Protein 3WNV (pdb70)

InterPro domains:
  IPR006139 D-isomer specific 2-hydroxyacid dehydrogenase, catalytic domain [PF00389] (60-324)
  IPR006140 D-isomer specific 2-hydroxyacid dehydrogenase, NAD-binding domain [PF02826] (121-293)
  IPR029752 D-isomer specific 2-hydroxyacid dehydrogenase, NAD-binding domain conserved site 1 [PS00065] (157-184)
  IPR029753 D-isomer specific 2-hydroxyacid dehydrogenase, NAD-binding domain conserved site [PS00671] (233-249)
  IPR036291 NAD(P)-binding domain superfamily [SSF51735] (112-293)
  IPR050223 D-isomer specific 2-hydroxyacid dehydrogenase [PTHR10996] (26-320)

Radius of gyration: 28.74 Å; Cα contacts (8 Å, |Δi|>4): 1430; chains: 2; bounding box: 50×66×91 Å

Nearest PDB structures (foldseek):
  3wnv-assembly1_A  TM=1.003E+00  e=5.155E-67  Paecilomyces sp. 'thermophila'
  5z20-assembly1_C  TM=8.378E-01  e=3.535E-26  Pseudomonas aeruginosa
  5z1z-assembly1_C  TM=7.955E-01  e=4.106E-25  Escherichia coli BL21(DE3)
  5z1z-assembly1_B  TM=7.826E-01  e=8.474E-25  Escherichia coli BL21(DE3)
  5z1z-assembly1_A  TM=7.716E-01  e=8.960E-25  Escherichia coli BL21(DE3)

CATH classification: 3.40.50.720 (+1 more: 3.40.50.720)

Structure (mmCIF, N/CA/C/O backbone):
data_3WNV
#
_entry.id   3WNV
#
_cell.length_a   45.374
_cell.length_b   62.763
_cell.length_c   148.610
_cell.angle_alpha   90.00
_cell.angle_beta   94.28
_cell.angle_gamma   90.00
#
_symmetry.space_group_name_H-M   'P 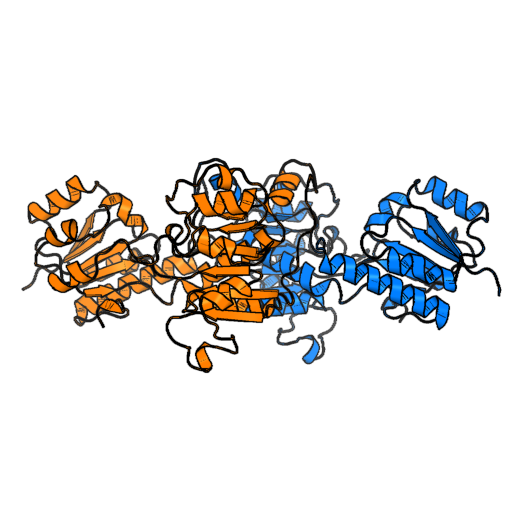1 21 1'
#
loop_
_entity.id
_entity.type
_entity.pdbx_description
1 polymer 'glyoxylate reductase'
2 non-polymer 'SULFATE ION'
3 water water
#
loop_
_atom_site.group_PDB
_atom_site.id
_atom_site.type_symbol
_atom_site.label_atom_id
_atom_site.label_alt_id
_atom_site.label_comp_id
_atom_site.label_asym_id
_atom_site.label_entity_id
_atom_site.label_seq_id
_atom_site.pdbx_PDB_ins_code
_atom_site.Cartn_x
_atom_site.Cartn_y
_atom_site.Cartn_z
_atom_site.occupancy
_atom_site.B_iso_or_equiv
_atom_site.auth_seq_id
_atom_site.auth_comp_id
_atom_site.auth_asym_id
_atom_site.auth_atom_id
_atom_site.pdbx_PDB_model_num
ATOM 1 N N . MET A 1 1 ? 25.799 -17.491 77.331 1.00 39.59 1 MET A N 1
ATOM 2 C CA . MET A 1 1 ? 25.524 -18.745 78.033 1.00 40.56 1 MET A CA 1
ATOM 3 C C . MET A 1 1 ? 24.483 -19.476 77.179 1.00 40.14 1 MET A C 1
ATOM 4 O O . MET A 1 1 ? 24.109 -18.957 76.106 1.00 43.69 1 MET A O 1
ATOM 9 N N . PRO A 1 2 ? 23.948 -20.581 77.636 1.00 34.79 2 PRO A N 1
ATOM 10 C CA . PRO A 1 2 ? 22.918 -21.229 76.832 1.00 35.93 2 PRO A CA 1
ATOM 11 C C . PRO A 1 2 ? 21.658 -20.352 76.723 1.00 35.41 2 PRO A C 1
ATOM 12 O O . PRO A 1 2 ? 21.514 -19.335 77.369 1.00 35.70 2 PRO A O 1
ATOM 16 N N . SER A 1 3 ? 20.739 -20.799 75.903 1.00 30.04 3 SER A N 1
ATOM 17 C CA . SER A 1 3 ? 19.390 -20.336 75.930 1.00 23.29 3 SER A CA 1
ATOM 18 C C . SER A 1 3 ? 19.142 -18.972 75.303 1.00 24.45 3 SER A C 1
ATOM 19 O O . SER A 1 3 ? 18.142 -18.393 75.572 1.00 29.82 3 SER A O 1
ATOM 22 N N . GLN A 1 4 ? 19.983 -18.546 74.407 1.00 21.27 4 GLN A N 1
ATOM 23 C CA . GLN A 1 4 ? 19.730 -17.301 73.697 1.00 16.73 4 GLN A CA 1
ATOM 24 C C . GLN A 1 4 ? 18.502 -17.362 72.812 1.00 18.50 4 GLN A C 1
ATOM 25 O O . GLN A 1 4 ? 18.247 -18.337 72.201 1.00 17.21 4 GLN A O 1
ATOM 31 N N . ALA A 1 5 ? 17.778 -16.274 72.775 1.00 14.07 5 ALA A N 1
ATOM 32 C CA . ALA A 1 5 ? 16.569 -16.166 71.952 1.00 15.74 5 ALA A CA 1
ATOM 33 C C . ALA A 1 5 ? 16.578 -14.903 71.098 1.00 19.74 5 ALA A C 1
ATOM 34 O O . ALA A 1 5 ? 17.212 -13.893 71.460 1.00 17.85 5 ALA A O 1
ATOM 36 N N . ALA A 1 6 ? 15.872 -14.947 69.973 1.00 13.17 6 ALA A N 1
ATOM 37 C CA . ALA A 1 6 ? 15.594 -13.741 69.202 1.00 11.96 6 ALA A CA 1
ATOM 38 C C . ALA A 1 6 ? 14.077 -13.478 69.176 1.00 17.50 6 ALA A C 1
ATOM 39 O O . ALA A 1 6 ? 13.285 -14.411 69.088 1.00 19.34 6 ALA A O 1
ATOM 41 N N . LEU A 1 7 ? 13.676 -12.214 69.238 1.00 13.82 7 LEU A N 1
ATOM 42 C CA . LEU A 1 7 ? 12.256 -11.894 69.296 1.00 11.20 7 LEU A CA 1
ATOM 43 C C . LEU A 1 7 ? 11.861 -11.048 68.096 1.00 15.25 7 LEU A C 1
ATOM 44 O O . LEU A 1 7 ? 12.475 -10.006 67.816 1.00 14.09 7 LEU A O 1
ATOM 49 N N . LEU A 1 8 ? 10.831 -11.489 67.386 1.00 14.43 8 LEU A N 1
ATOM 50 C CA . LEU A 1 8 ? 10.360 -10.756 66.205 1.00 12.34 8 LEU A CA 1
ATOM 51 C C . LEU A 1 8 ? 9.146 -9.909 66.610 1.00 16.32 8 LEU A C 1
ATOM 52 O O . LEU A 1 8 ? 8.168 -10.458 67.123 1.00 16.00 8 LEU A O 1
ATOM 57 N N . ILE A 1 9 ? 9.218 -8.591 66.414 1.00 17.05 9 ILE A N 1
ATOM 58 C CA . ILE A 1 9 ? 8.074 -7.719 66.679 1.00 18.84 9 ILE A CA 1
ATOM 59 C C . ILE A 1 9 ? 7.391 -7.457 65.344 1.00 14.66 9 ILE A C 1
ATOM 60 O O . ILE A 1 9 ? 8.022 -6.971 64.417 1.00 14.74 9 ILE A O 1
ATOM 65 N N . GLY A 1 10 ? 6.105 -7.768 65.238 1.00 14.90 10 GLY A N 1
ATOM 66 C CA . GLY A 1 10 ? 5.416 -7.486 63.993 1.00 15.22 10 GLY A CA 1
ATOM 67 C C . GLY A 1 10 ? 5.619 -8.611 62.996 1.00 15.60 10 GLY A C 1
ATOM 68 O O . GLY A 1 10 ? 5.769 -9.761 63.394 1.00 17.61 10 GLY A O 1
ATOM 69 N N . ASP A 1 11 ? 5.602 -8.268 61.707 1.00 13.75 11 ASP A N 1
ATOM 70 C CA . ASP A 1 11 ? 5.555 -9.279 60.649 1.00 18.37 11 ASP A CA 1
ATOM 71 C C . ASP A 1 11 ? 6.854 -9.283 59.845 1.00 13.68 11 ASP A C 1
ATOM 72 O O . ASP A 1 11 ? 7.523 -8.246 59.707 1.00 17.34 11 ASP A O 1
ATOM 77 N N . ILE A 1 12 ? 7.170 -10.451 59.282 1.00 13.68 12 ILE A N 1
ATOM 78 C CA . ILE A 1 12 ? 8.153 -10.561 58.213 1.00 16.03 12 ILE A CA 1
ATOM 79 C C . ILE A 1 12 ? 7.385 -11.121 57.000 1.00 16.05 12 ILE A C 1
ATOM 80 O O . ILE A 1 12 ? 6.732 -12.161 57.085 1.00 17.03 12 ILE A O 1
ATOM 85 N N . VAL A 1 13 ? 7.424 -10.365 55.911 1.00 11.82 13 VAL A N 1
ATOM 86 C CA . VAL A 1 13 ? 6.559 -10.607 54.764 1.00 13.11 13 VAL A CA 1
ATOM 87 C C . VAL A 1 13 ? 7.258 -11.448 53.725 1.00 16.39 13 VAL A C 1
ATOM 88 O O . VAL A 1 13 ? 6.672 -12.398 53.182 1.00 18.89 13 VAL A O 1
ATOM 92 N N . HIS A 1 14 ? 8.514 -11.123 53.441 1.00 14.14 14 HIS A N 1
ATOM 93 C CA . HIS A 1 14 ? 9.174 -11.711 52.275 1.00 14.56 14 HIS A CA 1
ATOM 94 C C . HIS A 1 14 ? 10.271 -12.696 52.617 1.00 22.09 14 HIS A C 1
ATOM 95 O O . HIS A 1 14 ? 10.681 -13.468 51.753 1.00 19.26 14 HIS A O 1
ATOM 102 N N . ALA A 1 15 ? 10.761 -12.653 53.852 1.00 17.56 15 ALA A N 1
ATOM 103 C CA . ALA A 1 15 ? 11.982 -13.373 54.189 1.00 17.21 15 ALA A CA 1
ATOM 104 C C . ALA A 1 15 ? 11.768 -14.327 55.352 1.00 17.02 15 ALA A C 1
ATOM 105 O O . ALA A 1 15 ? 12.678 -14.542 56.163 1.00 15.57 15 ALA A O 1
ATOM 107 N N . ARG A 1 16 ? 10.568 -14.919 55.413 1.00 15.37 16 ARG A N 1
ATOM 108 C CA . ARG A 1 16 ? 10.233 -15.836 56.480 1.00 15.52 16 ARG A CA 1
ATOM 109 C C . ARG A 1 16 ? 11.237 -16.995 56.535 1.00 16.28 16 ARG A C 1
ATOM 110 O O . ARG A 1 16 ? 11.599 -17.440 57.612 1.00 17.66 16 ARG A O 1
ATOM 118 N N . ALA A 1 17 ? 11.676 -17.494 55.375 1.00 19.98 17 ALA A N 1
ATOM 119 C CA . ALA A 1 17 ? 12.639 -18.605 55.341 1.00 22.40 17 ALA A CA 1
ATOM 120 C C . ALA A 1 17 ? 13.939 -18.276 56.052 1.00 20.73 17 ALA A C 1
ATOM 121 O O . ALA A 1 17 ? 14.486 -19.113 56.772 1.00 19.43 17 ALA A O 1
ATOM 123 N N . GLU A 1 18 ? 14.408 -17.051 55.853 1.00 18.92 18 GLU A N 1
ATOM 124 C CA . GLU A 1 18 ? 15.666 -16.581 56.437 1.00 18.09 18 GLU A CA 1
ATOM 125 C C . GLU A 1 18 ? 15.514 -16.403 57.942 1.00 16.24 18 GLU A C 1
ATOM 126 O O . GLU A 1 18 ? 16.463 -16.640 58.690 1.00 18.24 18 GLU A O 1
ATOM 132 N N . TRP A 1 19 ? 14.332 -15.961 58.394 1.00 16.66 19 TRP A N 1
ATOM 133 C CA . TRP A 1 19 ? 14.053 -15.885 59.826 1.00 15.93 19 TRP A CA 1
ATOM 134 C C . TRP A 1 19 ? 14.051 -17.294 60.419 1.00 16.52 19 TRP A C 1
ATOM 135 O O . TRP A 1 19 ? 14.772 -17.551 61.374 1.00 16.72 19 TRP A O 1
ATOM 146 N N . GLU A 1 20 ? 13.279 -18.214 59.840 1.00 16.82 20 GLU A N 1
ATOM 147 C CA . GLU A 1 20 ? 13.205 -19.573 60.388 1.00 17.29 20 GLU A CA 1
ATOM 148 C C . GLU A 1 20 ? 14.573 -20.231 60.443 1.00 18.35 20 GLU A C 1
ATOM 149 O O . GLU A 1 20 ? 14.864 -21.008 61.352 1.00 19.94 20 GLU A O 1
ATOM 155 N N . ALA A 1 21 ? 15.417 -19.913 59.471 1.00 20.18 21 ALA A N 1
ATOM 156 C CA . ALA A 1 21 ? 16.763 -20.475 59.440 1.00 22.37 21 ALA A CA 1
ATOM 157 C C . ALA A 1 21 ? 17.596 -20.150 60.691 1.00 24.18 21 ALA A C 1
ATOM 158 O O . ALA A 1 21 ? 18.479 -20.906 61.059 1.00 25.92 21 ALA A O 1
ATOM 160 N N . LEU A 1 22 ? 17.319 -19.031 61.349 1.00 19.96 22 LEU A N 1
ATOM 161 C CA . LEU A 1 22 ? 18.064 -18.665 62.568 1.00 18.32 22 LEU A CA 1
ATOM 162 C C . LEU A 1 22 ? 17.801 -19.581 63.742 1.00 17.97 22 LEU A C 1
ATOM 163 O O . LEU A 1 22 ? 18.460 -19.470 64.777 1.00 20.60 22 LEU A O 1
ATOM 168 N N . SER A 1 23 ? 16.848 -20.493 63.597 1.00 23.14 23 SER A N 1
ATOM 169 C CA . SER A 1 23 ? 16.540 -21.417 64.692 1.00 19.46 23 SER A CA 1
ATOM 170 C C . SER A 1 23 ? 17.671 -22.380 64.983 1.00 24.86 23 SER A C 1
ATOM 171 O O . SER A 1 23 ? 17.708 -22.994 66.048 1.00 25.63 23 SER A O 1
ATOM 174 N N . SER A 1 24 ? 18.608 -22.516 64.048 1.00 19.28 24 SER A N 1
ATOM 175 C CA . SER A 1 24 ? 19.790 -23.325 64.323 1.00 26.99 24 SER A CA 1
ATOM 176 C C . SER A 1 24 ? 20.706 -22.647 65.344 1.00 27.07 24 SER A C 1
ATOM 177 O O . SER A 1 24 ? 21.526 -23.305 65.968 1.00 28.67 24 SER A O 1
ATOM 180 N N . LEU A 1 25 ? 20.560 -21.333 65.500 1.00 21.68 25 LEU A N 1
ATOM 181 C CA . LEU A 1 25 ? 21.377 -20.560 66.430 1.00 23.17 25 LEU A CA 1
ATOM 182 C C . LEU A 1 25 ? 20.654 -20.188 67.714 1.00 22.84 25 LEU A C 1
ATOM 183 O O . LEU A 1 25 ? 21.273 -20.139 68.764 1.00 24.20 25 LEU A O 1
ATOM 188 N N . VAL A 1 26 ? 19.362 -19.849 67.631 1.00 17.45 26 VAL A N 1
ATOM 189 C CA . VAL A 1 26 ? 18.674 -19.315 68.811 1.00 18.19 26 VAL A CA 1
ATOM 190 C C . VAL A 1 26 ? 17.222 -19.785 68.820 1.00 20.98 26 VAL A C 1
ATOM 191 O O . VAL A 1 26 ? 16.708 -20.219 67.804 1.00 22.06 26 VAL A O 1
ATOM 195 N N . THR A 1 27 ? 16.569 -19.646 69.967 1.00 19.35 27 THR A N 1
ATOM 196 C CA . THR A 1 27 ? 15.127 -19.879 70.114 1.00 19.61 27 THR A CA 1
ATOM 197 C C . THR A 1 27 ? 14.382 -18.720 69.472 1.00 19.45 27 THR A C 1
ATOM 198 O O . THR A 1 27 ? 14.612 -17.556 69.830 1.00 19.84 27 THR A O 1
ATOM 202 N N . LEU A 1 28 ? 13.507 -18.996 68.499 1.00 14.97 28 LEU A N 1
ATOM 203 C CA . LEU A 1 28 ? 12.790 -17.897 67.851 1.00 15.09 28 LEU A CA 1
ATOM 204 C C . LEU A 1 28 ? 11.476 -17.650 68.588 1.00 18.83 28 LEU A C 1
ATOM 205 O O . LEU A 1 28 ? 10.721 -18.588 68.849 1.00 22.27 28 LEU A O 1
ATOM 210 N N . LYS A 1 29 ? 11.237 -16.390 68.953 1.00 17.45 29 LYS A N 1
ATOM 211 C CA . LYS A 1 29 ? 10.024 -15.962 69.659 1.00 17.02 29 LYS A CA 1
ATOM 212 C C . LYS A 1 29 ? 9.358 -14.864 68.848 1.00 18.05 29 LYS A C 1
ATOM 213 O O . LYS A 1 29 ? 10.021 -14.130 68.120 1.00 16.32 29 LYS A O 1
ATOM 219 N N . GLU A 1 30 ? 8.036 -14.753 68.928 1.00 18.64 30 GLU A N 1
ATOM 220 C CA . GLU A 1 30 ? 7.387 -13.705 68.157 1.00 19.59 30 GLU A CA 1
ATOM 221 C C . GLU A 1 30 ? 6.333 -12.934 68.940 1.00 21.79 30 GLU A C 1
ATOM 222 O O . GLU A 1 30 ? 5.557 -13.533 69.677 1.00 23.51 30 GLU A O 1
ATOM 228 N N . PHE A 1 31 ? 6.276 -11.614 68.704 1.00 20.18 31 PHE A N 1
ATOM 229 C CA . PHE A 1 31 ? 5.175 -10.774 69.192 1.00 22.26 31 PHE A CA 1
ATOM 230 C C . PHE A 1 31 ? 4.498 -10.146 67.977 1.00 23.37 31 PHE A C 1
ATOM 231 O O . PHE A 1 31 ? 4.830 -9.009 67.586 1.00 19.81 31 PHE A O 1
ATOM 239 N N . PRO A 1 32 ? 3.560 -10.885 67.352 1.00 18.10 32 PRO A N 1
ATOM 240 C CA . PRO A 1 32 ? 3.011 -10.426 66.068 1.00 22.55 32 PRO A CA 1
ATOM 241 C C . PRO A 1 32 ? 2.043 -9.246 66.211 1.00 21.83 32 PRO A C 1
ATOM 242 O O . PRO A 1 32 ? 1.926 -8.435 65.289 1.00 19.33 32 PRO A O 1
ATOM 246 N N . GLU A 1 33 ? 1.377 -9.170 67.360 1.00 25.24 33 GLU A N 1
ATOM 247 C CA . GLU A 1 33 ? 0.446 -8.085 67.661 1.00 27.92 33 GLU A CA 1
ATOM 248 C C . GLU A 1 33 ? 0.124 -8.116 69.148 1.00 23.09 33 GLU A C 1
ATOM 249 O O . GLU A 1 33 ? 0.426 -9.096 69.832 1.00 23.94 33 GLU A O 1
ATOM 255 N N . GLY A 1 34 ? -0.506 -7.061 69.655 1.00 23.04 34 GLY A N 1
ATOM 256 C CA . GLY A 1 34 ? -1.076 -7.117 70.985 1.00 22.57 34 GLY A CA 1
ATOM 257 C C . GLY A 1 34 ? -1.196 -5.785 71.710 1.00 28.38 34 GLY A C 1
ATOM 258 O O . GLY A 1 34 ? -1.926 -5.682 72.689 1.00 35.21 34 GLY A O 1
ATOM 259 N N . GLY A 1 35 ? -0.458 -4.778 71.257 1.00 26.16 35 GLY A N 1
ATOM 260 C CA . GLY A 1 35 ? -0.464 -3.485 71.925 1.00 27.98 35 GLY A CA 1
ATOM 261 C C . GLY A 1 35 ? 0.651 -3.303 72.957 1.00 30.10 35 GLY A C 1
ATOM 262 O O . GLY A 1 35 ? 1.109 -4.289 73.560 1.00 28.68 35 GLY A O 1
ATOM 263 N N . ARG A 1 36 ? 1.052 -2.041 73.161 1.00 29.14 36 ARG A N 1
ATOM 264 C CA . ARG A 1 36 ? 2.129 -1.646 74.074 1.00 26.59 36 ARG A CA 1
ATOM 265 C C . ARG A 1 36 ? 1.953 -2.199 75.464 1.00 28.28 36 ARG A C 1
ATOM 266 O O . ARG A 1 36 ? 2.917 -2.698 76.050 1.00 26.53 36 ARG A O 1
ATOM 274 N N . GLU A 1 37 ? 0.727 -2.124 75.992 1.00 26.66 37 GLU A N 1
ATOM 275 C CA . GLU A 1 37 ? 0.442 -2.548 77.364 1.00 30.57 37 GLU A CA 1
ATOM 276 C C . GLU A 1 37 ? 0.813 -4.016 77.548 1.00 30.66 37 GLU A C 1
ATOM 277 O O . GLU A 1 37 ? 1.473 -4.400 78.527 1.00 28.31 37 GLU A O 1
ATOM 283 N N . LYS A 1 38 ? 0.389 -4.831 76.586 1.00 28.23 38 LYS A N 1
ATOM 284 C CA . LYS A 1 38 ? 0.655 -6.261 76.607 1.00 28.34 38 LYS A CA 1
ATOM 285 C C . LYS A 1 38 ? 2.134 -6.567 76.331 1.00 28.10 38 LYS A C 1
ATOM 286 O O . LYS A 1 38 ? 2.688 -7.499 76.918 1.00 28.80 38 LYS A O 1
ATOM 292 N N . PHE A 1 39 ? 2.766 -5.803 75.441 1.00 23.85 39 PHE A N 1
ATOM 293 C CA . PHE A 1 39 ? 4.202 -5.976 75.227 1.00 21.86 39 PHE A CA 1
ATOM 294 C C . PHE A 1 39 ? 4.946 -5.705 76.535 1.00 24.67 39 PHE A C 1
ATOM 295 O O . PHE A 1 39 ? 5.772 -6.513 76.965 1.00 20.76 39 PHE A O 1
ATOM 303 N N . LEU A 1 40 ? 4.621 -4.602 77.202 1.00 23.31 40 LEU A N 1
ATOM 304 C CA . LEU A 1 40 ? 5.296 -4.291 78.462 1.00 23.05 40 LEU A CA 1
ATOM 305 C C . LEU A 1 40 ? 5.034 -5.330 79.535 1.00 24.85 40 LEU A C 1
ATOM 306 O O . LEU A 1 40 ? 5.933 -5.643 80.308 1.00 23.74 40 LEU A O 1
ATOM 311 N N . GLU A 1 41 ? 3.819 -5.885 79.573 1.00 26.29 41 GLU A N 1
ATOM 312 C CA . GLU A 1 41 ? 3.497 -6.968 80.500 1.00 31.14 41 GLU A CA 1
ATOM 313 C C . GLU A 1 41 ? 4.339 -8.213 80.236 1.00 28.51 41 GLU A C 1
ATOM 314 O O . GLU A 1 41 ? 4.795 -8.853 81.174 1.00 24.80 41 GLU A O 1
ATOM 320 N N . ASN A 1 42 ? 4.548 -8.546 78.959 1.00 23.56 42 ASN A N 1
ATOM 321 C CA . ASN A 1 42 ? 5.381 -9.693 78.610 1.00 22.77 42 ASN A CA 1
ATOM 322 C C . ASN A 1 42 ? 6.793 -9.471 79.107 1.00 17.87 42 ASN A C 1
ATOM 323 O O . ASN A 1 42 ? 7.389 -10.358 79.694 1.00 25.64 42 ASN A O 1
ATOM 328 N N . CYS A 1 43 ? 7.331 -8.283 78.843 1.00 18.86 43 CYS A N 1
ATOM 329 C CA . CYS A 1 43 ? 8.685 -7.940 79.319 1.00 20.87 43 CYS A CA 1
ATOM 330 C C . CYS A 1 43 ? 8.828 -8.124 80.830 1.00 25.86 43 CYS A C 1
ATOM 331 O O . CYS A 1 43 ? 9.803 -8.721 81.322 1.00 21.91 43 CYS A O 1
ATOM 334 N N . LYS A 1 44 ? 7.845 -7.626 81.579 1.00 28.65 44 LYS A N 1
ATOM 335 C CA . LYS A 1 44 ? 7.926 -7.641 83.037 1.00 27.34 44 LYS A CA 1
ATOM 336 C C . LYS A 1 44 ? 7.734 -9.075 83.517 1.00 25.19 44 LYS A C 1
ATOM 337 O O . LYS A 1 44 ? 8.197 -9.435 84.590 1.00 27.83 44 LYS A O 1
ATOM 343 N N . SER A 1 45 ? 7.114 -9.917 82.683 1.00 28.02 45 SER A N 1
ATOM 344 C CA . SER A 1 45 ? 6.759 -11.285 83.101 1.00 29.81 45 SER A CA 1
ATOM 345 C C . SER A 1 45 ? 7.932 -12.255 83.103 1.00 28.44 45 SER A C 1
ATOM 346 O O . SER A 1 45 ? 7.825 -13.352 83.653 1.00 30.62 45 SER A O 1
ATOM 349 N N . GLY A 1 46 ? 9.033 -11.874 82.452 1.00 26.72 46 GLY A N 1
ATOM 350 C CA . GLY A 1 46 ? 10.220 -12.720 82.400 1.00 24.07 46 GLY A CA 1
ATOM 351 C C . GLY A 1 46 ? 10.292 -13.613 81.160 1.00 28.10 46 GLY A C 1
ATOM 352 O O . GLY A 1 46 ? 11.273 -14.329 80.943 1.00 28.37 46 GLY A O 1
ATOM 353 N N . GLN A 1 47 ? 9.260 -13.576 80.329 1.00 28.50 47 GLN A N 1
ATOM 354 C CA . GLN A 1 47 ? 9.212 -14.524 79.213 1.00 28.83 47 GLN A CA 1
ATOM 355 C C . GLN A 1 47 ? 10.213 -14.180 78.119 1.00 26.07 47 GLN A C 1
ATOM 356 O O . GLN A 1 47 ? 10.566 -15.037 77.319 1.00 24.77 47 GLN A O 1
ATOM 362 N N . TYR A 1 48 ? 10.665 -12.930 78.074 1.00 22.13 48 TYR A N 1
ATOM 363 C CA . TYR A 1 48 ? 11.690 -12.537 77.125 1.00 18.74 48 TYR A CA 1
ATOM 364 C C . TYR A 1 48 ? 13.083 -12.475 77.786 1.00 17.94 48 TYR A C 1
ATOM 365 O O . TYR A 1 48 ? 13.999 -11.873 77.239 1.00 17.54 48 TYR A O 1
ATOM 374 N N . ASP A 1 49 ? 13.244 -13.094 78.950 1.00 18.97 49 ASP A N 1
ATOM 375 C CA . ASP A 1 49 ? 14.470 -12.918 79.736 1.00 16.91 49 ASP A CA 1
ATOM 376 C C . ASP A 1 49 ? 15.738 -13.531 79.113 1.00 18.50 49 ASP A C 1
ATOM 377 O O . ASP A 1 49 ? 16.855 -13.249 79.548 1.00 17.62 49 ASP A O 1
ATOM 382 N N . ASP A 1 50 ? 15.571 -14.362 78.088 1.00 19.23 50 ASP A N 1
ATOM 383 C CA . ASP A 1 50 ? 16.714 -14.893 77.344 1.00 22.02 50 ASP A CA 1
ATOM 384 C C . ASP A 1 50 ? 16.897 -14.244 75.974 1.00 17.85 50 ASP A C 1
ATOM 385 O O . ASP A 1 50 ? 17.734 -14.675 75.178 1.00 18.55 50 ASP A O 1
ATOM 390 N N . VAL A 1 51 ? 16.126 -13.207 75.685 1.00 15.65 51 VAL A N 1
ATOM 391 C CA . VAL A 1 51 ? 16.176 -12.608 74.339 1.00 12.89 51 VAL A CA 1
ATOM 392 C C . VAL A 1 51 ? 17.407 -11.727 74.186 1.00 16.23 51 VAL A C 1
ATOM 393 O O . VAL A 1 51 ? 17.535 -10.731 74.896 1.00 15.00 51 VAL A O 1
ATOM 397 N N . ILE A 1 52 ? 18.312 -12.082 73.274 1.00 17.03 52 ILE A N 1
ATOM 398 C CA . ILE A 1 52 ? 19.540 -11.298 73.051 1.00 14.52 52 ILE A CA 1
ATOM 399 C C . ILE A 1 52 ? 19.356 -10.289 71.929 1.00 16.53 52 ILE A C 1
ATOM 400 O O . ILE A 1 52 ? 20.021 -9.249 71.893 1.00 16.28 52 ILE A O 1
ATOM 405 N N . ALA A 1 53 ? 18.440 -10.574 71.008 1.00 14.04 53 ALA A N 1
ATOM 406 C CA . ALA A 1 53 ? 18.264 -9.682 69.859 1.00 11.62 53 ALA A CA 1
ATOM 407 C C . ALA A 1 53 ? 16.812 -9.578 69.454 1.00 12.55 53 ALA A C 1
ATOM 408 O O . ALA A 1 53 ? 16.076 -10.548 69.543 1.00 12.62 53 ALA A O 1
ATOM 410 N N . ILE A 1 54 ? 16.435 -8.425 68.908 1.00 10.30 54 ILE A N 1
ATOM 411 C CA . ILE A 1 54 ? 15.043 -8.167 68.570 1.00 11.09 54 ILE A CA 1
ATOM 412 C C . ILE A 1 54 ? 15.007 -7.685 67.140 1.00 10.78 54 ILE A C 1
ATOM 413 O O . ILE A 1 54 ? 15.772 -6.788 66.770 1.00 13.78 54 ILE A O 1
ATOM 418 N N . TYR A 1 55 ? 14.115 -8.251 66.334 1.00 10.63 55 TYR A N 1
ATOM 419 C CA . TYR A 1 55 ? 13.848 -7.721 65.001 1.00 6.55 55 TYR A CA 1
ATOM 420 C C . TYR A 1 55 ? 12.625 -6.849 65.127 1.00 10.81 55 TYR A C 1
ATOM 421 O O . TYR A 1 55 ? 11.608 -7.313 65.649 1.00 11.11 55 TYR A O 1
ATOM 430 N N . ARG A 1 56 ? 12.676 -5.607 64.616 1.00 11.14 56 ARG A N 1
ATOM 431 C CA . ARG A 1 56 ? 11.462 -4.808 64.581 1.00 11.48 56 ARG A CA 1
ATOM 432 C C . ARG A 1 56 ? 11.461 -3.998 63.315 1.00 8.67 56 ARG A C 1
ATOM 433 O O . ARG A 1 56 ? 12.473 -3.931 62.598 1.00 10.86 56 ARG A O 1
ATOM 441 N N . SER A 1 57 ? 10.344 -3.330 63.045 1.00 9.90 57 SER A N 1
ATOM 442 C CA . SER A 1 57 ? 10.254 -2.476 61.849 1.00 10.66 57 SER A CA 1
ATOM 443 C C . SER A 1 57 ? 9.512 -1.158 62.099 1.00 12.66 57 SER A C 1
ATOM 444 O O . SER A 1 57 ? 8.847 -1.000 63.133 1.00 14.17 57 SER A O 1
ATOM 447 N N . ASN A 1 58 ? 9.570 -0.236 61.136 1.00 14.43 58 ASN A N 1
ATOM 448 C CA . ASN A 1 58 ? 8.761 0.981 61.265 1.00 12.19 58 ASN A CA 1
ATOM 449 C C . ASN A 1 58 ? 7.282 0.637 61.355 1.00 12.55 58 ASN A C 1
ATOM 450 O O . ASN A 1 58 ? 6.561 1.169 62.198 1.00 13.54 58 ASN A O 1
ATOM 455 N N . ILE A 1 59 ? 6.818 -0.293 60.524 1.00 12.02 59 ILE A N 1
ATOM 456 C CA . ILE A 1 59 ? 5.403 -0.654 60.595 1.00 15.90 59 ILE A CA 1
ATOM 457 C C . ILE A 1 59 ? 4.988 -1.237 61.944 1.00 17.01 59 ILE A C 1
ATOM 458 O O . ILE A 1 59 ? 3.864 -0.982 62.423 1.00 18.20 59 ILE A O 1
ATOM 463 N N . SER A 1 60 ? 5.885 -2.015 62.578 1.00 13.08 60 SER A N 1
ATOM 464 C CA . SER A 1 60 ? 5.576 -2.725 63.828 1.00 11.35 60 SER A CA 1
ATOM 465 C C . SER A 1 60 ? 5.357 -1.802 65.028 1.00 13.29 60 SER A C 1
ATOM 466 O O . SER A 1 60 ? 4.905 -2.255 66.088 1.00 15.03 60 SER A O 1
ATOM 469 N N . THR A 1 61 ? 5.650 -0.516 64.848 1.00 11.92 61 THR A N 1
ATOM 470 C CA . THR A 1 61 ? 5.428 0.496 65.883 1.00 16.86 61 THR A CA 1
ATOM 471 C C . THR A 1 61 ? 3.948 0.473 66.315 1.00 17.78 61 THR A C 1
ATOM 472 O O . THR A 1 61 ? 3.606 0.745 67.465 1.00 21.88 61 THR A O 1
ATOM 476 N N . LYS A 1 62 ? 3.066 0.105 65.398 1.00 20.63 62 LYS A N 1
ATOM 477 C CA . LYS A 1 62 ? 1.644 0.055 65.748 1.00 23.62 62 LYS A CA 1
ATOM 478 C C . LYS A 1 62 ? 1.374 -1.026 66.777 1.00 25.70 62 LYS A C 1
ATOM 479 O O . LYS A 1 62 ? 0.344 -1.005 67.425 1.00 23.85 62 LYS A O 1
ATOM 485 N N . HIS A 1 63 ? 2.279 -1.987 66.939 1.00 20.49 63 HIS A N 1
ATOM 486 C CA . HIS A 1 63 ? 1.998 -3.044 67.909 1.00 18.45 63 HIS A CA 1
ATOM 487 C C . HIS A 1 63 ? 2.606 -2.766 69.274 1.00 22.10 63 HIS A C 1
ATOM 488 O O . HIS A 1 63 ? 2.196 -3.365 70.266 1.00 24.22 63 HIS A O 1
ATOM 495 N N . THR A 1 64 ? 3.590 -1.872 69.345 1.00 22.16 64 THR A N 1
ATOM 496 C CA . THR A 1 64 ? 4.255 -1.676 70.623 1.00 19.02 64 THR A CA 1
ATOM 497 C C . THR A 1 64 ? 4.347 -0.211 71.028 1.00 22.72 64 THR A C 1
ATOM 498 O O . THR A 1 64 ? 4.733 0.088 72.164 1.00 22.57 64 THR A O 1
ATOM 502 N N . GLY A 1 65 ? 4.043 0.699 70.102 1.00 17.16 65 GLY A N 1
ATOM 503 C CA . GLY A 1 65 ? 4.427 2.083 70.297 1.00 15.16 65 GLY A CA 1
ATOM 504 C C . GLY A 1 65 ? 5.927 2.189 70.059 1.00 17.02 65 GLY A C 1
ATOM 505 O O . GLY A 1 65 ? 6.592 1.183 69.793 1.00 19.70 65 GLY A O 1
ATOM 506 N N . PRO A 1 66 ? 6.477 3.400 70.154 1.00 16.07 66 PRO A N 1
ATOM 507 C CA . PRO A 1 66 ? 7.900 3.559 69.854 1.00 16.81 66 PRO A CA 1
ATOM 508 C C . PRO A 1 66 ? 8.780 2.856 70.887 1.00 14.37 66 PRO A C 1
ATOM 509 O O . PRO A 1 66 ? 8.417 2.675 72.062 1.00 18.55 66 PRO A O 1
ATOM 513 N N . PHE A 1 67 ? 9.981 2.529 70.432 1.00 13.84 67 PHE A N 1
ATOM 514 C CA . PHE A 1 67 ? 11.018 2.054 71.304 1.00 16.51 67 PHE A CA 1
ATOM 515 C C . PHE A 1 67 ? 11.703 3.289 71.882 1.00 13.07 67 PHE A C 1
ATOM 516 O O . PHE A 1 67 ? 12.913 3.537 71.691 1.00 14.88 67 PHE A O 1
ATOM 524 N N . ASP A 1 68 ? 10.909 4.046 72.625 1.00 18.31 68 ASP A N 1
ATOM 525 C CA . ASP A 1 68 ? 11.409 5.226 73.357 1.00 20.31 68 ASP A CA 1
ATOM 526 C C . ASP A 1 68 ? 12.077 4.870 74.684 1.00 24.26 68 ASP A C 1
ATOM 527 O O . ASP A 1 68 ? 12.240 3.693 75.026 1.00 15.51 68 ASP A O 1
ATOM 532 N N . ARG A 1 69 ? 12.481 5.886 75.436 1.00 18.42 69 ARG A N 1
ATOM 533 C CA . ARG A 1 69 ? 13.203 5.627 76.682 1.00 21.22 69 ARG A CA 1
ATOM 534 C C . ARG A 1 69 ? 12.407 4.717 77.615 1.00 19.19 69 ARG A C 1
ATOM 535 O O . ARG A 1 69 ? 12.962 3.817 78.225 1.00 19.85 69 ARG A O 1
ATOM 543 N N . GLU A 1 70 ? 11.095 4.919 77.697 1.00 19.67 70 GLU A N 1
ATOM 544 C CA . GLU A 1 70 ? 10.267 4.126 78.604 1.00 22.14 70 GLU A CA 1
ATOM 545 C C . GLU A 1 70 ? 10.247 2.645 78.250 1.00 24.07 70 GLU A C 1
ATOM 546 O O . GLU A 1 70 ? 10.301 1.779 79.126 1.00 20.96 70 GLU A O 1
ATOM 552 N N . LEU A 1 71 ? 10.090 2.356 76.964 1.00 24.12 71 LEU A N 1
ATOM 553 C CA . LEU A 1 71 ? 10.022 0.965 76.538 1.00 19.37 71 LEU A CA 1
ATOM 554 C C . LEU A 1 71 ? 11.404 0.342 76.683 1.00 11.90 71 LEU A C 1
ATOM 555 O O . LEU A 1 71 ? 11.522 -0.780 77.199 1.00 15.78 71 LEU A O 1
ATOM 560 N N . ILE A 1 72 ? 12.450 1.060 76.274 1.00 13.59 72 ILE A N 1
ATOM 561 C CA . ILE A 1 72 ? 13.818 0.516 76.421 1.00 12.86 72 ILE A CA 1
ATOM 562 C C . ILE A 1 72 ? 14.106 0.167 77.867 1.00 19.46 72 ILE A C 1
ATOM 563 O O . ILE A 1 72 ? 14.735 -0.869 78.149 1.00 16.95 72 ILE A O 1
ATOM 568 N N . SER A 1 73 ? 13.592 0.990 78.795 1.00 14.59 73 SER A N 1
ATOM 569 C CA . SER A 1 73 ? 13.805 0.789 80.216 1.00 18.42 73 SER A CA 1
ATOM 570 C C . SER A 1 73 ? 13.158 -0.513 80.710 1.00 21.29 73 SER A C 1
ATOM 571 O O . SER A 1 73 ? 13.676 -1.153 81.615 1.00 23.61 73 SER A O 1
ATOM 574 N N . ALA A 1 74 ? 12.043 -0.903 80.090 1.00 19.56 74 ALA A N 1
ATOM 575 C CA . ALA A 1 74 ? 11.355 -2.167 80.386 1.00 21.90 74 ALA A CA 1
ATOM 576 C C . ALA A 1 74 ? 11.977 -3.410 79.730 1.00 19.44 74 ALA A C 1
ATOM 577 O O . ALA A 1 74 ? 11.683 -4.529 80.147 1.00 18.28 74 ALA A O 1
ATOM 579 N N . LEU A 1 75 ? 12.772 -3.249 78.678 1.00 18.24 75 LEU A N 1
ATOM 580 C CA . LEU A 1 75 ? 13.366 -4.442 78.031 1.00 15.81 75 LEU A CA 1
ATOM 581 C C . LEU A 1 75 ? 14.215 -5.244 79.023 1.00 14.93 75 LEU A C 1
ATOM 582 O O . LEU A 1 75 ? 14.812 -4.681 79.931 1.00 15.75 75 LEU A O 1
ATOM 587 N N . PRO A 1 76 ? 14.242 -6.576 78.882 1.00 12.17 76 PRO A N 1
ATOM 588 C CA . PRO A 1 76 ? 15.064 -7.383 79.780 1.00 17.09 76 PRO A CA 1
ATOM 589 C C . PRO A 1 76 ? 16.541 -7.076 79.562 1.00 17.76 76 PRO A C 1
ATOM 590 O O . PRO A 1 76 ? 16.974 -6.699 78.454 1.00 15.94 76 PRO A O 1
ATOM 594 N N . LYS A 1 77 ? 17.299 -7.236 80.634 1.00 15.91 77 LYS A N 1
ATOM 595 C CA . LYS A 1 77 ? 18.730 -6.969 80.623 1.00 18.38 77 LYS A CA 1
ATOM 596 C C . LYS A 1 77 ? 19.488 -7.802 79.578 1.00 18.12 77 LYS A C 1
ATOM 597 O O . LYS A 1 77 ? 20.587 -7.416 79.130 1.00 19.23 77 LYS A O 1
ATOM 603 N N . SER A 1 78 ? 18.922 -8.954 79.195 1.00 18.87 78 SER A N 1
ATOM 604 C CA . SER A 1 78 ? 19.541 -9.793 78.172 1.00 19.77 78 SER A CA 1
ATOM 605 C C . SER A 1 78 ? 19.692 -9.123 76.790 1.00 16.73 78 SER A C 1
ATOM 606 O O . SER A 1 78 ? 20.562 -9.501 76.006 1.00 13.97 78 SER A O 1
ATOM 609 N N . VAL A 1 79 ? 18.825 -8.177 76.465 1.00 14.68 79 VAL A N 1
ATOM 610 C CA . VAL A 1 79 ? 18.793 -7.618 75.099 1.00 13.97 79 VAL A CA 1
ATOM 611 C C . VAL A 1 79 ? 20.068 -6.858 74.770 1.00 19.22 79 VAL A C 1
ATOM 612 O O . VAL A 1 79 ? 20.470 -5.943 75.502 1.00 16.40 79 VAL A O 1
ATOM 616 N N . LYS A 1 80 ? 20.738 -7.273 73.699 1.00 15.99 80 LYS A N 1
ATOM 617 C CA . LYS A 1 80 ? 21.987 -6.627 73.302 1.00 15.44 80 LYS A CA 1
ATOM 618 C C . LYS A 1 80 ? 21.917 -5.957 71.953 1.00 14.84 80 LYS A C 1
ATOM 619 O O . LYS A 1 80 ? 22.770 -5.152 71.644 1.00 17.25 80 LYS A O 1
ATOM 625 N N . TYR A 1 81 ? 20.900 -6.300 71.161 1.00 14.56 81 TYR A N 1
ATOM 626 C CA . TYR A 1 81 ? 20.767 -5.846 69.779 1.00 11.95 81 TYR A CA 1
ATOM 627 C C . TYR A 1 81 ? 19.311 -5.565 69.453 1.00 12.87 81 TYR A C 1
ATOM 628 O O . TYR A 1 81 ? 18.408 -6.319 69.847 1.00 14.47 81 TYR A O 1
ATOM 637 N N . ILE A 1 82 ? 19.076 -4.508 68.691 1.00 13.77 82 ILE A N 1
ATOM 638 C CA . ILE A 1 82 ? 17.784 -4.304 68.075 1.00 18.25 82 ILE A CA 1
ATOM 639 C C . ILE A 1 82 ? 18.074 -4.045 66.636 1.00 15.53 82 ILE A C 1
ATOM 640 O O . ILE A 1 82 ? 18.801 -3.100 66.288 1.00 13.60 82 ILE A O 1
ATOM 645 N N . CYS A 1 83 ? 17.543 -4.907 65.787 1.00 13.43 83 CYS A N 1
ATOM 646 C CA . CYS A 1 83 ? 17.771 -4.818 64.365 1.00 9.12 83 CYS A CA 1
ATOM 647 C C . CYS A 1 83 ? 16.498 -4.331 63.724 1.00 8.94 83 CYS A C 1
ATOM 648 O O . CYS A 1 83 ? 15.481 -5.017 63.710 1.00 11.09 83 CYS A O 1
ATOM 651 N N . HIS A 1 84 ? 16.555 -3.101 63.209 1.00 9.27 84 HIS A N 1
ATOM 652 C CA . HIS A 1 84 ? 15.404 -2.353 62.759 1.00 8.33 84 HIS A CA 1
ATOM 653 C C . HIS A 1 84 ? 15.275 -2.316 61.236 1.00 8.74 84 HIS A C 1
ATOM 654 O O . HIS A 1 84 ? 16.248 -2.061 60.510 1.00 10.64 84 HIS A O 1
ATOM 661 N N . ASN A 1 85 ? 14.067 -2.581 60.760 1.00 6.63 85 ASN A N 1
ATOM 662 C CA . ASN A 1 85 ? 13.757 -2.533 59.337 1.00 9.27 85 ASN A CA 1
ATOM 663 C C . ASN A 1 85 ? 13.307 -1.119 59.013 1.00 10.74 85 ASN A C 1
ATOM 664 O O . ASN A 1 85 ? 12.201 -0.677 59.368 1.00 12.09 85 ASN A O 1
ATOM 669 N N . GLY A 1 86 ? 14.184 -0.393 58.343 1.00 9.24 86 GLY A N 1
ATOM 670 C CA . GLY A 1 86 ? 13.855 0.988 57.959 1.00 14.30 86 GLY A CA 1
ATOM 671 C C . GLY A 1 86 ? 15.109 1.833 57.870 1.00 14.90 86 GLY A C 1
ATOM 672 O O . GLY A 1 86 ? 16.044 1.600 58.614 1.00 13.20 86 GLY A O 1
ATOM 673 N N . ALA A 1 87 ? 15.159 2.808 56.950 1.00 11.51 87 ALA A N 1
ATOM 674 C CA . ALA A 1 87 ? 16.346 3.646 56.895 1.00 13.61 87 ALA A CA 1
ATOM 675 C C . ALA A 1 87 ? 16.191 4.756 57.937 1.00 12.06 87 ALA A C 1
ATOM 676 O O . ALA A 1 87 ? 17.166 5.287 58.433 1.00 14.10 87 ALA A O 1
ATOM 678 N N . GLY A 1 88 ? 14.948 5.089 58.257 1.00 12.76 88 GLY A N 1
ATOM 679 C CA . GLY A 1 88 ? 14.684 6.043 59.321 1.00 8.83 88 GLY A CA 1
ATOM 680 C C . GLY A 1 88 ? 14.343 5.260 60.583 1.00 14.60 88 GLY A C 1
ATOM 681 O O . GLY A 1 88 ? 13.699 4.216 60.510 1.00 13.68 88 GLY A O 1
ATOM 682 N N . TYR A 1 89 ? 14.763 5.772 61.734 1.00 13.65 89 TYR A N 1
ATOM 683 C CA . TYR A 1 89 ? 14.495 5.080 63.019 1.00 11.42 89 TYR A CA 1
ATOM 684 C C . TYR A 1 89 ? 14.169 6.090 64.111 1.00 14.69 89 TYR A C 1
ATOM 685 O O . TYR A 1 89 ? 14.654 5.982 65.232 1.00 14.20 89 TYR A O 1
ATOM 694 N N . ASP A 1 90 ? 13.362 7.097 63.773 1.00 15.62 90 ASP A N 1
ATOM 695 C CA . ASP A 1 90 ? 13.087 8.158 64.725 1.00 17.05 90 ASP A CA 1
ATOM 696 C C . ASP A 1 90 ? 12.108 7.631 65.763 1.00 18.11 90 ASP A C 1
ATOM 697 O O . ASP A 1 90 ? 11.807 8.320 66.745 1.00 22.77 90 ASP A O 1
ATOM 702 N N . ASN A 1 91 ? 11.656 6.373 65.601 1.00 14.58 91 ASN A N 1
ATOM 703 C CA . ASN A 1 91 ? 10.847 5.733 66.668 1.00 14.20 91 ASN A CA 1
ATOM 704 C C . ASN A 1 91 ? 11.672 4.844 67.636 1.00 17.05 91 ASN A C 1
ATOM 705 O O . ASN A 1 91 ? 11.130 4.087 68.461 1.00 16.21 91 ASN A O 1
ATOM 710 N N . ILE A 1 92 ? 12.996 4.938 67.541 1.00 15.71 92 ILE A N 1
ATOM 711 C CA . ILE A 1 92 ? 13.865 4.328 68.550 1.00 13.20 92 ILE A CA 1
ATOM 712 C C . ILE A 1 92 ? 14.686 5.432 69.230 1.00 14.27 92 ILE A C 1
ATOM 713 O O . ILE A 1 92 ? 15.287 6.274 68.549 1.00 17.39 92 ILE A O 1
ATOM 718 N N . ASP A 1 93 ? 14.725 5.424 70.560 1.00 13.56 93 ASP A N 1
ATOM 719 C CA . ASP A 1 93 ? 15.570 6.356 71.286 1.00 10.76 93 ASP A CA 1
ATOM 720 C C . ASP A 1 93 ? 16.960 5.765 71.363 1.00 15.29 93 ASP A C 1
ATOM 721 O O . ASP A 1 93 ? 17.292 4.996 72.281 1.00 16.28 93 ASP A O 1
ATOM 726 N N . VAL A 1 94 ? 17.787 6.112 70.390 1.00 15.35 94 VAL A N 1
ATOM 727 C CA . VAL A 1 94 ? 19.131 5.560 70.313 1.00 16.18 94 VAL A CA 1
ATOM 728 C C . VAL A 1 94 ? 20.015 5.774 71.557 1.00 17.74 94 VAL A C 1
ATOM 729 O O . VAL A 1 94 ? 20.686 4.857 72.004 1.00 16.20 94 VAL A O 1
ATOM 733 N N . ASP A 1 95 ? 20.042 6.976 72.129 1.00 16.45 95 ASP A N 1
ATOM 734 C CA . ASP A 1 95 ? 20.803 7.165 73.350 1.00 17.11 95 ASP A CA 1
ATOM 735 C C . ASP A 1 95 ? 20.311 6.304 74.520 1.00 15.24 95 ASP A C 1
ATOM 736 O O . ASP A 1 95 ? 21.125 5.770 75.300 1.00 16.34 95 ASP A O 1
ATOM 741 N N . ALA A 1 96 ? 18.989 6.169 74.678 1.00 14.58 96 ALA A N 1
ATOM 742 C CA . ALA A 1 96 ? 18.506 5.252 75.743 1.00 9.74 96 ALA A CA 1
ATOM 743 C C . ALA A 1 96 ? 19.021 3.823 75.527 1.00 13.81 96 ALA A C 1
ATOM 744 O O . ALA A 1 96 ? 19.452 3.130 76.490 1.00 10.97 96 ALA A O 1
ATOM 746 N N . ALA A 1 97 ? 19.017 3.386 74.266 1.00 16.39 97 ALA A N 1
ATOM 747 C CA . ALA A 1 97 ? 19.562 2.069 73.942 1.00 13.90 97 ALA A CA 1
ATOM 748 C C . ALA A 1 97 ? 21.037 1.923 74.294 1.00 14.03 97 ALA A C 1
ATOM 749 O O . ALA A 1 97 ? 21.450 0.923 74.888 1.00 14.73 97 ALA A O 1
ATOM 751 N N . THR A 1 98 ? 21.830 2.931 73.939 1.00 16.64 98 THR A N 1
ATOM 752 C CA . THR A 1 98 ? 23.265 2.920 74.239 1.00 15.78 98 THR A CA 1
ATOM 753 C C . THR A 1 98 ? 23.466 2.761 75.749 1.00 19.68 98 THR A C 1
ATOM 754 O O . THR A 1 98 ? 24.267 1.928 76.210 1.00 22.14 98 THR A O 1
ATOM 758 N N . GLU A 1 99 ? 22.688 3.516 76.522 1.00 20.00 99 GLU A N 1
ATOM 759 C CA . GLU A 1 99 ? 22.777 3.455 77.982 1.00 20.77 99 GLU A CA 1
ATOM 760 C C . GLU A 1 99 ? 22.431 2.071 78.550 1.00 18.63 99 GLU A C 1
ATOM 761 O O . GLU A 1 99 ? 22.979 1.651 79.585 1.00 19.20 99 GLU A O 1
ATOM 767 N N . ALA A 1 100 ? 21.509 1.384 77.876 1.00 17.22 100 ALA A N 1
ATOM 768 C CA . ALA A 1 100 ? 21.103 0.047 78.280 1.00 20.09 100 ALA A CA 1
ATOM 769 C C . ALA A 1 100 ? 22.021 -1.017 77.686 1.00 22.63 100 ALA A C 1
ATOM 770 O O . ALA A 1 100 ? 21.795 -2.215 77.881 1.00 23.27 100 ALA A O 1
ATOM 772 N N . GLY A 1 101 ? 23.091 -0.615 77.008 1.00 20.55 101 GLY A N 1
ATOM 773 C CA . GLY A 1 101 ? 23.993 -1.606 76.420 1.00 19.47 101 GLY A CA 1
ATOM 774 C C . GLY A 1 101 ? 23.427 -2.318 75.186 1.00 18.56 101 GLY A C 1
ATOM 775 O O . GLY A 1 101 ? 23.762 -3.470 74.909 1.00 20.91 101 GLY A O 1
ATOM 776 N N . ILE A 1 102 ? 22.586 -1.637 74.431 1.00 16.24 102 ILE A N 1
ATOM 777 C CA . ILE A 1 102 ? 21.956 -2.221 73.230 1.00 16.50 102 ILE A CA 1
ATOM 778 C C . ILE A 1 102 ? 22.466 -1.546 71.948 1.00 20.36 102 ILE A C 1
ATOM 779 O O . ILE A 1 102 ? 22.447 -0.320 71.835 1.00 19.40 102 ILE A O 1
ATOM 784 N N . ALA A 1 103 ? 22.922 -2.354 70.992 1.00 15.43 103 ALA A N 1
ATOM 785 C CA . ALA A 1 103 ? 23.380 -1.861 69.688 1.00 16.28 103 ALA A CA 1
ATOM 786 C C . ALA A 1 103 ? 22.226 -1.911 68.716 1.00 16.40 103 ALA A C 1
ATOM 787 O O . ALA A 1 103 ? 21.450 -2.873 68.742 1.00 14.60 103 ALA A O 1
ATOM 789 N N . ILE A 1 104 ? 22.093 -0.883 67.867 1.00 12.89 104 ILE A N 1
ATOM 790 C CA . ILE A 1 104 ? 20.981 -0.785 66.935 1.00 11.51 104 ILE A CA 1
ATOM 791 C C . ILE A 1 104 ? 21.508 -0.773 65.508 1.00 17.05 104 ILE A C 1
ATOM 792 O O . ILE A 1 104 ? 22.483 -0.080 65.212 1.00 18.89 104 ILE A O 1
ATOM 797 N N . SER A 1 105 ? 20.877 -1.545 64.626 1.00 13.19 105 SER A N 1
ATOM 798 C CA . SER A 1 105 ? 21.135 -1.436 63.195 1.00 11.68 105 SER A CA 1
ATOM 799 C C . SER A 1 105 ? 19.894 -0.973 62.456 1.00 10.55 105 SER A C 1
ATOM 800 O O . SER A 1 105 ? 18.768 -1.111 62.951 1.00 13.29 105 SER A O 1
ATOM 803 N N . SER A 1 106 ? 20.065 -0.358 61.275 1.00 13.57 106 SER A N 1
ATOM 804 C CA . SER A 1 106 ? 18.919 0.066 60.468 1.00 11.66 106 SER A CA 1
ATOM 805 C C . SER A 1 106 ? 19.181 -0.482 59.085 1.00 9.39 106 SER A C 1
ATOM 806 O O . SER A 1 106 ? 20.079 -1.335 58.932 1.00 15.09 106 SER A O 1
ATOM 809 N N . THR A 1 107 ? 18.430 -0.003 58.100 1.00 16.15 107 THR A N 1
ATOM 810 C CA . THR A 1 107 ? 18.610 -0.457 56.711 1.00 15.50 107 THR A CA 1
ATOM 811 C C . THR A 1 107 ? 18.869 0.716 55.760 1.00 14.43 107 THR A C 1
ATOM 812 O O . THR A 1 107 ? 17.956 1.099 55.022 1.00 14.69 107 THR A O 1
ATOM 816 N N . PRO A 1 108 ? 20.149 1.146 55.697 1.00 16.75 108 PRO A N 1
ATOM 817 C CA . PRO A 1 108 ? 20.679 2.219 54.821 1.00 19.26 108 PRO A CA 1
ATOM 818 C C . PRO A 1 108 ? 21.320 1.726 53.505 1.00 27.84 108 PRO A C 1
ATOM 819 O O . PRO A 1 108 ? 22.041 0.801 53.512 1.00 46.14 108 PRO A O 1
ATOM 823 N N . ILE A 1 109 ? 20.942 2.290 52.369 1.00 17.16 109 ILE A N 1
ATOM 824 C CA . ILE A 1 109 ? 21.361 1.738 51.084 1.00 20.41 109 ILE A CA 1
ATOM 825 C C . ILE A 1 109 ? 20.566 0.590 50.472 1.00 37.81 109 ILE A C 1
ATOM 826 O O . ILE A 1 109 ? 20.880 0.215 49.395 1.00 61.99 109 ILE A O 1
ATOM 831 N N . ALA A 1 110 ? 19.485 0.160 51.065 1.00 16.57 110 ALA A N 1
ATOM 832 C CA . ALA A 1 110 ? 18.482 -0.667 50.488 1.00 14.73 110 ALA A CA 1
ATOM 833 C C . ALA A 1 110 ? 17.290 0.179 50.040 1.00 14.36 110 ALA A C 1
ATOM 834 O O . ALA A 1 110 ? 16.645 -0.171 49.121 1.00 13.16 110 ALA A O 1
ATOM 836 N N . VAL A 1 111 ? 17.030 1.275 50.738 1.00 12.63 111 VAL A N 1
ATOM 837 C CA . VAL A 1 111 ? 15.865 2.106 50.407 1.00 17.59 111 VAL A CA 1
ATOM 838 C C . VAL A 1 111 ? 16.134 3.085 49.269 1.00 15.69 111 VAL A C 1
ATOM 839 O O . VAL A 1 111 ? 15.192 3.706 48.761 1.00 11.76 111 VAL A O 1
ATOM 843 N N . ASN A 1 112 ? 17.392 3.227 48.839 1.00 8.99 112 ASN A N 1
ATOM 844 C CA . ASN A 1 112 ? 17.760 4.390 48.025 1.00 11.10 112 ASN A CA 1
ATOM 845 C C . ASN A 1 112 ? 17.078 4.443 46.652 1.00 8.86 112 ASN A C 1
ATOM 846 O O . ASN A 1 112 ? 16.555 5.498 46.260 1.00 10.15 112 ASN A O 1
ATOM 851 N N . ASN A 1 113 ? 17.105 3.338 45.920 1.00 10.49 113 ASN A N 1
ATOM 852 C CA . ASN A 1 113 ? 16.552 3.358 44.570 1.00 11.79 113 ASN A CA 1
ATOM 853 C C . ASN A 1 113 ? 15.057 3.597 44.598 1.00 15.14 113 ASN A C 1
ATOM 854 O O . ASN A 1 113 ? 14.576 4.499 43.910 1.00 15.49 113 ASN A O 1
ATOM 859 N N . ALA A 1 114 ? 14.326 2.814 45.395 1.00 6.29 114 ALA A N 1
ATOM 860 C CA . ALA A 1 114 ? 12.860 2.930 45.375 1.00 12.04 114 ALA A CA 1
ATOM 861 C C . ALA A 1 114 ? 12.377 4.314 45.778 1.00 9.35 114 ALA A C 1
ATOM 862 O O . ALA A 1 114 ? 11.465 4.877 45.140 1.00 8.51 114 ALA A O 1
ATOM 864 N N . THR A 1 115 ? 12.954 4.845 46.864 1.00 10.01 115 THR A N 1
ATOM 865 C CA . THR A 1 115 ? 12.552 6.152 47.360 1.00 10.85 115 THR A CA 1
ATOM 866 C C . THR A 1 115 ? 12.818 7.218 46.324 1.00 12.27 115 THR A C 1
ATOM 867 O O . THR A 1 115 ? 11.977 8.070 46.101 1.00 10.65 115 THR A O 1
ATOM 871 N N . ALA A 1 116 ? 13.996 7.177 45.692 1.00 9.93 116 ALA A N 1
ATOM 872 C CA . ALA A 1 116 ? 14.308 8.132 44.630 1.00 10.24 116 ALA A CA 1
ATOM 873 C C . ALA A 1 116 ? 13.383 8.001 43.430 1.00 10.11 116 ALA A C 1
ATOM 874 O O . ALA A 1 116 ? 13.040 9.015 42.821 1.00 10.24 116 ALA A O 1
ATOM 876 N N . ASP A 1 117 ? 13.000 6.777 43.074 1.00 9.57 117 ASP A N 1
ATOM 877 C CA . ASP A 1 117 ? 12.062 6.521 41.978 1.00 12.48 117 ASP A CA 1
ATOM 878 C C . ASP A 1 117 ? 10.772 7.263 42.281 1.00 12.24 117 ASP A C 1
ATOM 879 O O . ASP A 1 117 ? 10.244 7.965 41.395 1.00 12.56 117 ASP A O 1
ATOM 884 N N . VAL A 1 118 ? 10.310 7.171 43.524 1.00 11.42 118 VAL A N 1
ATOM 885 C CA . VAL A 1 118 ? 9.042 7.815 43.893 1.00 10.66 118 VAL A CA 1
ATOM 886 C C . VAL A 1 118 ? 9.231 9.346 43.968 1.00 11.34 118 VAL A C 1
ATOM 887 O O . VAL A 1 118 ? 8.371 10.079 43.568 1.00 8.93 118 VAL A O 1
ATOM 891 N N . ALA A 1 119 ? 10.390 9.807 44.414 1.00 6.92 119 ALA A N 1
ATOM 892 C CA . ALA A 1 119 ? 10.686 11.252 44.466 1.00 6.80 119 ALA A CA 1
ATOM 893 C C . ALA A 1 119 ? 10.595 11.848 43.067 1.00 8.69 119 ALA A C 1
ATOM 894 O O . ALA A 1 119 ? 10.057 12.927 42.892 1.00 8.39 119 ALA A O 1
ATOM 896 N N . ILE A 1 120 ? 11.162 11.170 42.073 1.00 6.16 120 ILE A N 1
ATOM 897 C CA . ILE A 1 120 ? 11.124 11.735 40.695 1.00 8.75 120 ILE A CA 1
ATOM 898 C C . ILE A 1 120 ? 9.701 11.640 40.137 1.00 10.99 120 ILE A C 1
ATOM 899 O O . ILE A 1 120 ? 9.202 12.572 39.505 1.00 10.65 120 ILE A O 1
ATOM 904 N N . PHE A 1 121 ? 9.034 10.516 40.387 1.00 8.96 121 PHE A N 1
ATOM 905 C CA . PHE A 1 121 ? 7.619 10.391 40.021 1.00 7.66 121 PHE A CA 1
ATOM 906 C C . PHE A 1 121 ? 6.811 11.535 40.574 1.00 7.94 121 PHE A C 1
ATOM 907 O O . PHE A 1 121 ? 6.089 12.215 39.826 1.00 8.89 121 PHE A O 1
ATOM 915 N N . LEU A 1 122 ? 6.932 11.787 41.873 1.00 5.66 122 LEU A N 1
ATOM 916 C CA . LEU A 1 122 ? 6.266 12.925 42.488 1.00 6.14 122 LEU A CA 1
ATOM 917 C C . LEU A 1 122 ? 6.649 14.277 41.889 1.00 10.82 122 LEU A C 1
ATOM 918 O O . LEU A 1 122 ? 5.802 15.149 41.781 1.00 9.16 122 LEU A O 1
ATOM 923 N N . MET A 1 123 ? 7.932 14.486 41.568 1.00 8.02 123 MET A N 1
ATOM 924 C CA . MET A 1 123 ? 8.375 15.766 41.015 1.00 10.19 123 MET A CA 1
ATOM 925 C C . MET A 1 123 ? 7.721 16.039 39.654 1.00 7.26 123 MET A C 1
ATOM 926 O O . MET A 1 123 ? 7.241 17.118 39.384 1.00 7.73 123 MET A O 1
ATOM 931 N N . ILE A 1 124 ? 7.744 15.058 38.766 1.00 6.35 124 ILE A N 1
ATOM 932 C CA . ILE A 1 124 ? 7.117 15.250 37.471 1.00 7.70 124 ILE A CA 1
ATOM 933 C C . ILE A 1 124 ? 5.595 15.457 37.656 1.00 11.52 124 ILE A C 1
ATOM 934 O O . ILE A 1 124 ? 5.018 16.361 37.023 1.00 8.91 124 ILE A O 1
ATOM 939 N N . GLY A 1 125 ? 4.979 14.698 38.566 1.00 8.58 125 GLY A N 1
ATOM 940 C CA . GLY A 1 125 ? 3.546 14.835 38.870 1.00 9.22 125 GLY A CA 1
ATOM 941 C C . GLY A 1 125 ? 3.225 16.281 39.300 1.00 12.25 125 GLY A C 1
ATOM 942 O O . GLY A 1 125 ? 2.214 16.885 38.864 1.00 10.26 125 GLY A O 1
ATOM 943 N N . ALA A 1 126 ? 4.098 16.836 40.132 1.00 7.87 126 ALA A N 1
ATOM 944 C CA . ALA A 1 126 ? 3.868 18.168 40.711 1.00 5.00 126 ALA A CA 1
ATOM 945 C C . ALA A 1 126 ? 4.059 19.237 39.643 1.00 12.62 126 ALA A C 1
ATOM 946 O O . ALA A 1 126 ? 3.274 20.188 39.552 1.00 10.87 126 ALA A O 1
ATOM 948 N N . LEU A 1 127 ? 5.089 19.056 38.812 1.00 10.62 127 LEU A N 1
ATOM 949 C CA . LEU A 1 127 ? 5.343 20.017 37.731 1.00 9.21 127 LEU A CA 1
ATOM 950 C C . LEU A 1 127 ? 4.292 19.983 36.639 1.00 9.64 127 LEU A C 1
ATOM 951 O O . LEU A 1 127 ? 4.168 20.978 35.907 1.00 12.24 127 LEU A O 1
ATOM 956 N N . ARG A 1 128 ? 3.587 18.863 36.471 1.00 10.88 128 ARG A N 1
ATOM 957 C CA . ARG A 1 128 ? 2.472 18.776 35.523 1.00 9.30 128 ARG A CA 1
ATOM 958 C C . ARG A 1 128 ? 1.117 18.986 36.200 1.00 9.21 128 ARG A C 1
ATOM 959 O O . ARG A 1 128 ? 0.069 18.972 35.510 1.00 12.17 128 ARG A O 1
ATOM 967 N N . GLN A 1 129 ? 1.126 19.147 37.532 1.00 13.54 129 GLN A N 1
ATOM 968 C CA . GLN A 1 129 ? -0.115 19.100 38.361 1.00 10.61 129 GLN A CA 1
ATOM 969 C C . GLN A 1 129 ? -1.007 17.951 37.876 1.00 14.47 129 GLN A C 1
ATOM 970 O O . GLN A 1 129 ? -2.210 18.111 37.538 1.00 16.80 129 GLN A O 1
ATOM 976 N N . ALA A 1 130 ? -0.401 16.773 37.862 1.00 11.96 130 ALA A N 1
ATOM 977 C CA . ALA A 1 130 ? -0.937 15.641 37.114 1.00 10.68 130 ALA A CA 1
ATOM 978 C C . ALA A 1 130 ? -2.212 15.043 37.684 1.00 10.38 130 ALA A C 1
ATOM 979 O O . ALA A 1 130 ? -2.871 14.254 37.011 1.00 11.22 130 ALA A O 1
ATOM 981 N N . TYR A 1 131 ? -2.551 15.368 38.928 1.00 13.50 131 TYR A N 1
ATOM 982 C CA . TYR A 1 131 ? -3.811 14.860 39.479 1.00 11.10 131 TYR A CA 1
ATOM 983 C C . TYR A 1 131 ? -5.004 15.352 38.664 1.00 13.71 131 TYR A C 1
ATOM 984 O O . TYR A 1 131 ? -6.009 14.662 38.531 1.00 12.79 131 TYR A O 1
ATOM 993 N N . VAL A 1 132 ? -4.910 16.553 38.109 1.00 14.09 132 VAL A N 1
ATOM 994 C CA . VAL A 1 132 ? -5.986 17.042 37.252 1.00 16.35 132 VAL A CA 1
ATOM 995 C C . VAL A 1 132 ? -6.209 16.178 35.994 1.00 14.32 132 VAL A C 1
ATOM 996 O O . VAL A 1 132 ? -7.316 15.707 35.790 1.00 14.79 132 VAL A O 1
ATOM 1000 N N . PRO A 1 133 ? -5.173 15.977 35.147 1.00 10.79 133 PRO A N 1
ATOM 1001 C CA . PRO A 1 133 ? -5.414 15.117 33.971 1.00 13.64 133 PRO A CA 1
ATOM 1002 C C . PRO A 1 133 ? -5.648 13.632 34.299 1.00 14.80 133 PRO A C 1
ATOM 1003 O O . PRO A 1 133 ? -6.416 13.000 33.581 1.00 12.41 133 PRO A O 1
ATOM 1007 N N . ILE A 1 134 ? -5.074 13.114 35.387 1.00 11.95 134 ILE A N 1
ATOM 1008 C CA . ILE A 1 134 ? -5.314 11.733 35.801 1.00 13.31 134 ILE A CA 1
ATOM 1009 C C . ILE A 1 134 ? -6.794 11.550 36.097 1.00 16.06 134 ILE A C 1
ATOM 1010 O O . ILE A 1 134 ? -7.407 10.572 35.685 1.00 17.28 134 ILE A O 1
ATOM 1015 N N . THR A 1 135 ? -7.363 12.500 36.823 1.00 12.14 135 THR A N 1
ATOM 1016 C CA . THR A 1 135 ? -8.791 12.455 37.173 1.00 16.79 135 THR A CA 1
ATOM 1017 C C . THR A 1 135 ? -9.702 12.706 35.972 1.00 16.63 135 THR A C 1
ATOM 1018 O O . THR A 1 135 ? -10.686 11.982 35.758 1.00 20.07 135 THR A O 1
ATOM 1022 N N . ALA A 1 136 ? -9.363 13.700 35.159 1.00 16.25 136 ALA A N 1
ATOM 1023 C CA . ALA A 1 136 ? -10.154 14.069 33.991 1.00 17.14 136 ALA A CA 1
ATOM 1024 C C . ALA A 1 136 ? -10.325 12.940 32.984 1.00 20.00 136 ALA A C 1
ATOM 1025 O O . ALA A 1 136 ? -11.425 12.715 32.504 1.00 20.69 136 ALA A O 1
ATOM 1027 N N . ILE A 1 137 ? -9.247 12.242 32.642 1.00 15.45 137 ILE A N 1
ATOM 1028 C CA . ILE A 1 137 ? -9.376 11.198 31.615 1.00 21.04 137 ILE A CA 1
ATOM 1029 C C . ILE A 1 137 ? -10.318 10.088 32.074 1.00 21.90 137 ILE A C 1
ATOM 1030 O O . ILE A 1 137 ? -11.104 9.572 31.276 1.00 22.66 137 ILE A O 1
ATOM 1035 N N . ARG A 1 138 ? -10.255 9.744 33.364 1.00 16.94 138 ARG A N 1
ATOM 1036 C CA . ARG A 1 138 ? -11.070 8.681 33.923 1.00 17.36 138 ARG A CA 1
ATOM 1037 C C . ARG A 1 138 ? -12.542 9.089 33.990 1.00 21.51 138 ARG A C 1
ATOM 1038 O O . ARG A 1 138 ? -13.424 8.240 33.937 1.00 23.54 138 ARG A O 1
ATOM 1046 N N . ALA A 1 139 ? -12.787 10.394 34.105 1.00 23.87 139 ALA A N 1
ATOM 1047 C CA . ALA A 1 139 ? -14.145 10.934 34.172 1.00 28.03 139 ALA A CA 1
ATOM 1048 C C . ALA A 1 139 ? -14.761 11.113 32.782 1.00 29.22 139 ALA A C 1
ATOM 1049 O O . ALA A 1 139 ? -15.896 11.584 32.647 1.00 33.52 139 ALA A O 1
ATOM 1051 N N . GLY A 1 140 ? -14.011 10.760 31.743 1.00 27.90 140 GLY A N 1
ATOM 1052 C CA . GLY A 1 140 ? -14.508 10.913 30.377 1.00 30.98 140 GLY A CA 1
ATOM 1053 C C . GLY A 1 140 ? -14.444 12.360 29.904 1.00 31.08 140 GLY A C 1
ATOM 1054 O O . GLY A 1 140 ? -15.102 12.723 28.931 1.00 29.93 140 GLY A O 1
ATOM 1055 N N . GLU A 1 141 ? -13.724 13.184 30.654 1.00 21.87 141 GLU A N 1
ATOM 1056 C CA . GLU A 1 141 ? -13.634 14.607 30.369 1.00 26.41 141 GLU A CA 1
ATOM 1057 C C . GLU A 1 141 ? -12.489 14.870 29.411 1.00 25.80 141 GLU A C 1
ATOM 1058 O O . GLU A 1 141 ? -12.308 15.993 28.940 1.00 28.31 141 GLU A O 1
ATOM 1064 N N . TRP A 1 142 ? -11.715 13.832 29.121 1.00 22.52 142 TRP A N 1
ATOM 1065 C CA . TRP A 1 142 ? -10.476 14.019 28.396 1.00 23.16 142 TRP A CA 1
ATOM 1066 C C . TRP A 1 142 ? -9.784 15.001 29.325 1.00 34.26 142 TRP A C 1
ATOM 1067 O O . TRP A 1 142 ? -9.895 14.899 30.547 1.00 46.57 142 TRP A O 1
ATOM 1078 N N . HIS A 1 143 ? -9.068 15.953 28.742 1.00 23.31 143 HIS A N 1
ATOM 1079 C CA . HIS A 1 143 ? -8.185 16.834 29.490 1.00 23.52 143 HIS A CA 1
ATOM 1080 C C . HIS A 1 143 ? -8.861 17.422 30.729 1.00 26.11 143 HIS A C 1
ATOM 1081 O O . HIS A 1 143 ? -8.226 17.562 31.774 1.00 30.02 143 HIS A O 1
ATOM 1088 N N . GLY A 1 144 ? -10.138 17.782 30.615 1.00 22.08 144 GLY A N 1
ATOM 1089 C CA . GLY A 1 144 ? -10.797 18.517 31.687 1.00 19.88 144 GLY A CA 1
ATOM 1090 C C . GLY A 1 144 ? -10.163 19.896 31.862 1.00 20.05 144 GLY A C 1
ATOM 1091 O O . GLY A 1 144 ? -9.925 20.602 30.871 1.00 22.20 144 GLY A O 1
ATOM 1092 N N . LYS A 1 145 ? -9.884 20.278 33.105 1.00 18.61 145 LYS A N 1
ATOM 1093 C CA . LYS A 1 145 ? -9.222 21.565 33.399 1.00 19.52 145 LYS A CA 1
ATOM 1094 C C . LYS A 1 145 ? -7.699 21.499 33.460 1.00 17.85 145 LYS A C 1
ATOM 1095 O O . LYS A 1 145 ? -7.063 22.349 34.111 1.00 15.98 145 LYS A O 1
ATOM 1101 N N . THR A 1 146 ? -7.103 20.503 32.806 1.00 15.40 146 THR A N 1
ATOM 1102 C CA . THR A 1 146 ? -5.637 20.384 32.803 1.00 17.10 146 THR A CA 1
ATOM 1103 C C . THR A 1 146 ? -4.987 21.685 32.347 1.00 22.35 146 THR A C 1
ATOM 1104 O O . THR A 1 146 ? -5.425 22.315 31.376 1.00 23.75 146 THR A O 1
ATOM 1108 N N . THR A 1 147 ? -3.957 22.112 33.062 1.00 16.11 147 THR A N 1
ATOM 1109 C CA . THR A 1 147 ? -3.242 23.323 32.693 1.00 18.83 147 THR A CA 1
ATOM 1110 C C . THR A 1 147 ? -1.884 22.923 32.208 1.00 17.01 147 THR A C 1
ATOM 1111 O O . THR A 1 147 ? -1.471 21.778 32.415 1.00 17.92 147 THR A O 1
ATOM 1115 N N . LEU A 1 148 ? -1.204 23.838 31.515 1.00 16.67 148 LEU A N 1
ATOM 1116 C CA . LEU A 1 148 ? 0.170 23.582 31.102 1.00 13.41 148 LEU A CA 1
ATOM 1117 C C . LEU A 1 148 ? 1.115 23.452 32.305 1.00 11.84 148 LEU A C 1
ATOM 1118 O O . LEU A 1 148 ? 1.032 24.231 33.275 1.00 12.25 148 LEU A O 1
ATOM 1123 N N . GLY A 1 149 ? 2.023 22.480 32.237 1.00 13.30 149 GLY A N 1
ATOM 1124 C CA . GLY A 1 149 ? 3.025 22.270 33.281 1.00 11.31 149 GLY A CA 1
ATOM 1125 C C . GLY A 1 149 ? 4.344 22.907 32.877 1.00 11.90 149 GLY A C 1
ATOM 1126 O O . GLY A 1 149 ? 4.417 23.733 31.961 1.00 12.04 149 GLY A O 1
ATOM 1127 N N . HIS A 1 150 ? 5.380 22.593 33.626 1.00 10.29 150 HIS A N 1
ATOM 1128 C CA . HIS A 1 150 ? 6.736 23.079 33.344 1.00 11.40 150 HIS A CA 1
ATOM 1129 C C . HIS A 1 150 ? 7.707 21.924 33.187 1.00 11.47 150 HIS A C 1
ATOM 1130 O O . HIS A 1 150 ? 7.585 20.888 33.869 1.00 13.86 150 HIS A O 1
ATOM 1137 N N . ASP A 1 151 ? 8.682 22.082 32.294 1.00 13.87 151 ASP A N 1
ATOM 1138 C CA . ASP A 1 151 ? 9.703 21.067 32.099 1.00 17.49 151 ASP A CA 1
ATOM 1139 C C . ASP A 1 151 ? 10.739 21.215 33.172 1.00 13.86 151 ASP A C 1
ATOM 1140 O O . ASP A 1 151 ? 11.048 22.337 33.579 1.00 11.60 151 ASP A O 1
ATOM 1145 N N . PRO A 1 152 ? 11.276 20.092 33.642 1.00 13.78 152 PRO A N 1
ATOM 1146 C CA . PRO A 1 152 ? 12.411 20.193 34.576 1.00 11.73 152 PRO A CA 1
ATOM 1147 C C . PRO A 1 152 ? 13.708 20.581 33.897 1.00 15.03 152 PRO A C 1
ATOM 1148 O O . PRO A 1 152 ? 14.636 21.045 34.578 1.00 14.27 152 PRO A O 1
ATOM 1152 N N . ASN A 1 153 ? 13.792 20.400 32.578 1.00 12.72 153 ASN A N 1
ATOM 1153 C CA . ASN A 1 153 ? 15.003 20.793 31.844 1.00 13.41 153 ASN A CA 1
ATOM 1154 C C . ASN A 1 153 ? 15.503 22.223 32.176 1.00 14.29 153 ASN A C 1
ATOM 1155 O O . ASN A 1 153 ? 14.734 23.190 32.148 1.00 18.10 153 ASN A O 1
ATOM 1160 N N . GLY A 1 154 ? 16.793 22.348 32.477 1.00 17.54 154 GLY A N 1
ATOM 1161 C CA . GLY A 1 154 ? 17.403 23.628 32.791 1.00 17.65 154 GLY A CA 1
ATOM 1162 C C . GLY A 1 154 ? 17.100 24.189 34.170 1.00 19.96 154 GLY A C 1
ATOM 1163 O O . GLY A 1 154 ? 17.600 25.262 34.510 1.00 20.81 154 GLY A O 1
ATOM 1164 N N . LYS A 1 155 ? 16.281 23.496 34.957 1.00 13.58 155 LYS A N 1
ATOM 1165 C CA . LYS A 1 155 ? 15.898 24.013 36.258 1.00 13.98 155 LYS A CA 1
ATOM 1166 C C . LYS A 1 155 ? 16.789 23.469 37.365 1.00 9.92 155 LYS A C 1
ATOM 1167 O O . LYS A 1 155 ? 17.399 22.423 37.223 1.00 13.03 155 LYS A O 1
ATOM 1173 N N . THR A 1 156 ? 16.803 24.157 38.501 1.00 10.79 156 THR A N 1
ATOM 1174 C CA . THR A 1 156 ? 17.613 23.726 39.659 1.00 15.69 156 THR A CA 1
ATOM 1175 C C . THR A 1 156 ? 16.858 22.845 40.673 1.00 9.90 156 THR A C 1
ATOM 1176 O O . THR A 1 156 ? 15.789 23.234 41.215 1.00 13.18 156 THR A O 1
ATOM 1180 N N . LEU A 1 157 ? 17.362 21.62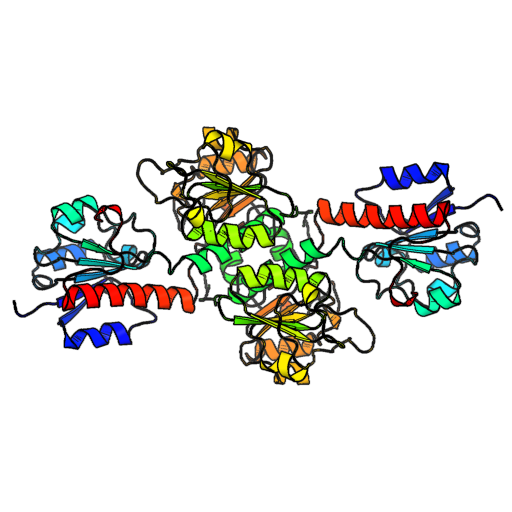0 40.853 1.00 8.20 157 LEU A N 1
ATOM 1181 C CA . LEU A 1 157 ? 16.950 20.763 41.954 1.00 9.58 157 LEU A CA 1
ATOM 1182 C C . LEU A 1 157 ? 17.817 21.064 43.178 1.00 9.43 157 LEU A C 1
ATOM 1183 O O . LEU A 1 157 ? 19.055 20.942 43.140 1.00 12.24 157 LEU A O 1
ATOM 1188 N N . GLY A 1 158 ? 17.170 21.488 44.260 1.00 8.36 158 GLY A N 1
ATOM 1189 C CA . GLY A 1 158 ? 17.864 21.690 45.532 1.00 10.01 158 GLY A CA 1
ATOM 1190 C C . GLY A 1 158 ? 17.543 20.556 46.497 1.00 11.94 158 GLY A C 1
ATOM 1191 O O . GLY A 1 158 ? 16.389 20.123 46.635 1.00 13.11 158 GLY A O 1
ATOM 1192 N N . ILE A 1 159 ? 18.578 20.028 47.134 1.00 9.36 159 ILE A N 1
ATOM 1193 C CA . ILE A 1 159 ? 18.435 18.866 48.021 1.00 7.87 159 ILE A CA 1
ATOM 1194 C C . ILE A 1 159 ? 18.948 19.274 49.416 1.00 14.70 159 ILE A C 1
ATOM 1195 O O . ILE A 1 159 ? 20.130 19.583 49.615 1.00 12.47 159 ILE A O 1
ATOM 1200 N N . LEU A 1 160 ? 18.046 19.305 50.381 1.00 8.40 160 LEU A N 1
ATOM 1201 C CA . LEU A 1 160 ? 18.493 19.494 51.771 1.00 12.77 160 LEU A CA 1
ATOM 1202 C C . LEU A 1 160 ? 18.728 18.125 52.408 1.00 12.51 160 LEU A C 1
ATOM 1203 O O . LEU A 1 160 ? 17.783 17.447 52.730 1.00 12.34 160 LEU A O 1
ATOM 1208 N N . GLY A 1 161 ? 19.996 17.744 52.605 1.00 9.02 161 GLY A N 1
ATOM 1209 C CA . GLY A 1 161 ? 20.335 16.442 53.138 1.00 11.09 161 GLY A CA 1
ATOM 1210 C C . GLY A 1 161 ? 20.663 15.542 51.974 1.00 13.44 161 GLY A C 1
ATOM 1211 O O . GLY A 1 161 ? 19.856 14.742 51.533 1.00 18.91 161 GLY A O 1
ATOM 1212 N N . MET A 1 162 ? 21.864 15.733 51.450 1.00 20.05 162 MET A N 1
ATOM 1213 C CA . MET A 1 162 ? 22.386 14.941 50.367 1.00 22.60 162 MET A CA 1
ATOM 1214 C C . MET A 1 162 ? 23.067 13.735 51.012 1.00 22.99 162 MET A C 1
ATOM 1215 O O . MET A 1 162 ? 24.063 13.855 51.736 1.00 30.39 162 MET A O 1
ATOM 1220 N N . GLY A 1 163 ? 22.471 12.575 50.798 1.00 26.99 163 GLY A N 1
ATOM 1221 C CA . GLY A 1 163 ? 22.951 11.330 51.354 1.00 21.65 163 GLY A CA 1
ATOM 1222 C C . GLY A 1 163 ? 22.721 10.301 50.280 1.00 16.98 163 GLY A C 1
ATOM 1223 O O . GLY A 1 163 ? 22.708 10.654 49.099 1.00 17.54 163 GLY A O 1
ATOM 1224 N N . GLY A 1 164 ? 22.517 9.049 50.678 1.00 12.79 164 GLY A N 1
ATOM 1225 C CA . GLY A 1 164 ? 22.358 7.984 49.722 1.00 12.20 164 GLY A CA 1
ATOM 1226 C C . GLY A 1 164 ? 21.130 8.205 48.861 1.00 12.53 164 GLY A C 1
ATOM 1227 O O . GLY A 1 164 ? 21.181 8.024 47.631 1.00 14.64 164 GLY A O 1
ATOM 1228 N N . ILE A 1 165 ? 20.019 8.584 49.492 1.00 12.66 165 ILE A N 1
ATOM 1229 C CA . ILE A 1 165 ? 18.795 8.823 48.727 1.00 10.28 165 ILE A CA 1
ATOM 1230 C C . ILE A 1 165 ? 18.951 10.042 47.819 1.00 12.86 165 ILE A C 1
ATOM 1231 O O . ILE A 1 165 ? 18.601 9.976 46.652 1.00 12.94 165 ILE A O 1
ATOM 1236 N N . GLY A 1 166 ? 19.505 11.116 48.353 1.00 13.44 166 GLY A N 1
ATOM 1237 C CA . GLY A 1 166 ? 19.690 12.326 47.561 1.00 10.57 166 GLY A CA 1
ATOM 1238 C C . GLY A 1 166 ? 20.566 12.126 46.348 1.00 16.67 166 GLY A C 1
ATOM 1239 O O . GLY A 1 166 ? 20.339 12.727 45.297 1.00 12.33 166 GLY A O 1
ATOM 1240 N N . ARG A 1 167 ? 21.600 11.297 46.486 1.00 16.36 167 ARG A N 1
ATOM 1241 C CA . ARG A 1 167 ? 22.484 11.042 45.364 1.00 19.39 167 ARG A CA 1
ATOM 1242 C C . ARG A 1 167 ? 21.761 10.316 44.244 1.00 19.20 167 ARG A C 1
ATOM 1243 O O . ARG A 1 167 ? 22.016 10.584 43.066 1.00 14.77 167 ARG A O 1
ATOM 1251 N N . GLU A 1 168 ? 20.879 9.385 44.604 1.00 14.27 168 GLU A N 1
ATOM 1252 C CA . GLU A 1 168 ? 20.085 8.663 43.609 1.00 14.49 168 GLU A CA 1
ATOM 1253 C C . GLU A 1 168 ? 19.017 9.584 43.008 1.00 12.38 168 GLU A C 1
ATOM 1254 O O . GLU A 1 168 ? 18.715 9.482 41.804 1.00 12.42 168 GLU A O 1
ATOM 1260 N N . VAL A 1 169 ? 18.432 10.462 43.815 1.00 11.93 169 VAL A N 1
ATOM 1261 C CA . VAL A 1 169 ? 17.533 11.486 43.222 1.00 12.03 169 VAL A CA 1
ATOM 1262 C C . VAL A 1 169 ? 18.292 12.374 42.236 1.00 16.54 169 VAL A C 1
ATOM 1263 O O . VAL A 1 169 ? 17.822 12.618 41.107 1.00 13.51 169 VAL A O 1
ATOM 1267 N N . ALA A 1 170 ? 19.488 12.814 42.632 1.00 13.45 170 ALA A N 1
ATOM 1268 C CA . ALA A 1 170 ? 20.302 13.690 41.778 1.00 13.71 170 ALA A CA 1
ATOM 1269 C C . ALA A 1 170 ? 20.672 13.021 40.459 1.00 14.57 170 ALA A C 1
ATOM 1270 O O . ALA A 1 170 ? 20.647 13.667 39.410 1.00 14.83 170 ALA A O 1
ATOM 1272 N N . ARG A 1 171 ? 21.041 11.738 40.518 1.00 13.84 171 ARG A N 1
ATOM 1273 C CA . ARG A 1 171 ? 21.400 10.975 39.335 1.00 13.29 171 ARG A CA 1
ATOM 1274 C C . ARG A 1 171 ? 20.217 10.950 38.362 1.00 14.12 171 ARG A C 1
ATOM 1275 O O . ARG A 1 171 ? 20.367 11.185 37.158 1.00 15.68 171 ARG A O 1
ATOM 1283 N N . ARG A 1 172 ? 19.026 10.702 38.877 1.00 12.34 172 ARG A N 1
ATOM 1284 C CA . ARG A 1 172 ? 17.850 10.706 38.002 1.00 10.37 172 ARG A CA 1
ATOM 1285 C C . ARG A 1 172 ? 17.576 12.095 37.469 1.00 10.75 172 ARG A C 1
ATOM 1286 O O . ARG A 1 172 ? 17.386 12.274 36.254 1.00 11.70 172 ARG A O 1
ATOM 1294 N N . ALA A 1 173 ? 17.539 13.075 38.375 1.00 10.00 173 ALA A N 1
ATOM 1295 C CA . ALA A 1 173 ? 17.203 14.447 37.991 1.00 9.4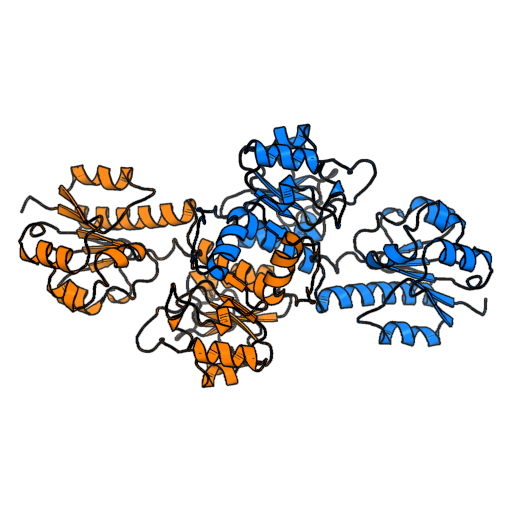9 173 ALA A CA 1
ATOM 1296 C C . ALA A 1 173 ? 18.151 15.030 36.948 1.00 12.02 173 ALA A C 1
ATOM 1297 O O . ALA A 1 173 ? 17.722 15.801 36.099 1.00 12.16 173 ALA A O 1
ATOM 1299 N N . ARG A 1 174 ? 19.439 14.696 37.010 1.00 12.21 174 ARG A N 1
ATOM 1300 C CA . ARG A 1 174 ? 20.354 15.148 35.976 1.00 17.34 174 ARG A CA 1
ATOM 1301 C C . ARG A 1 174 ? 19.991 14.632 34.580 1.00 19.27 174 ARG A C 1
ATOM 1302 O O . ARG A 1 174 ? 20.194 15.336 33.575 1.00 14.51 174 ARG A O 1
ATOM 1310 N N . ALA A 1 175 ? 19.491 13.405 34.519 1.00 14.51 175 ALA A N 1
ATOM 1311 C CA . ALA A 1 175 ? 19.077 12.822 33.248 1.00 14.70 175 ALA A CA 1
ATOM 1312 C C . ALA A 1 175 ? 17.849 13.538 32.698 1.00 13.49 175 ALA A C 1
ATOM 1313 O O . ALA A 1 175 ? 17.600 13.491 31.475 1.00 15.04 175 ALA A O 1
ATOM 1315 N N . PHE A 1 176 ? 17.119 14.230 33.578 1.00 12.59 176 PHE A N 1
ATOM 1316 C CA . PHE A 1 176 ? 15.988 15.082 33.173 1.00 17.67 176 PHE A CA 1
ATOM 1317 C C . PHE A 1 176 ? 16.454 16.495 32.824 1.00 15.53 176 PHE A C 1
ATOM 1318 O O . PHE A 1 176 ? 15.634 17.357 32.537 1.00 14.36 176 PHE A O 1
ATOM 1326 N N . GLY A 1 177 ? 17.768 16.722 32.821 1.00 14.88 177 GLY A N 1
ATOM 1327 C CA . GLY A 1 177 ? 18.328 18.006 32.442 1.00 12.87 177 GLY A CA 1
ATOM 1328 C C . GLY A 1 177 ? 18.413 19.048 33.556 1.00 15.99 177 GLY A C 1
ATOM 1329 O O . GLY A 1 177 ? 18.621 20.241 33.272 1.00 13.71 177 GLY A O 1
ATOM 1330 N N . MET A 1 178 ? 18.249 18.617 34.810 1.00 13.99 178 MET A N 1
ATOM 1331 C CA . MET A 1 178 ? 18.326 19.531 35.966 1.00 11.40 178 MET A CA 1
ATOM 1332 C C . MET A 1 178 ? 19.766 19.792 36.443 1.00 11.93 178 MET A C 1
ATOM 1333 O O . MET A 1 178 ? 20.640 18.960 36.262 1.00 17.24 178 MET A O 1
ATOM 1338 N N . ASN A 1 179 ? 19.978 20.980 37.017 1.00 12.62 179 ASN A N 1
ATOM 1339 C CA . ASN A 1 179 ? 21.216 21.329 37.706 1.00 17.36 179 ASN A CA 1
ATOM 1340 C C . ASN A 1 179 ? 20.985 21.024 39.176 1.00 13.18 179 ASN A C 1
ATOM 1341 O O . ASN A 1 179 ? 19.873 21.197 39.697 1.00 14.83 179 ASN A O 1
ATOM 1346 N N . ILE A 1 180 ? 22.016 20.571 39.859 1.00 8.76 180 ILE A N 1
ATOM 1347 C CA . ILE A 1 180 ? 21.803 20.065 41.228 1.00 7.63 180 ILE A CA 1
ATOM 1348 C C . ILE A 1 180 ? 22.561 20.913 42.237 1.00 14.96 180 ILE A C 1
ATOM 1349 O O . ILE A 1 180 ? 23.765 21.144 42.083 1.00 15.12 180 ILE A O 1
ATOM 1354 N N . ILE A 1 181 ? 21.859 21.399 43.252 1.00 10.94 181 ILE A N 1
ATOM 1355 C CA . ILE A 1 181 ? 22.521 22.049 44.391 1.00 14.38 181 ILE A CA 1
ATOM 1356 C C . ILE A 1 181 ? 22.091 21.370 45.686 1.00 15.17 181 ILE A C 1
ATOM 1357 O O . ILE A 1 181 ? 21.042 20.726 45.747 1.00 14.29 181 ILE A O 1
ATOM 1362 N N . TYR A 1 182 ? 22.883 21.530 46.738 1.00 11.74 182 TYR A N 1
ATOM 1363 C CA . TYR A 1 182 ? 22.529 20.894 48.000 1.00 8.09 182 TYR A CA 1
ATOM 1364 C C . TYR A 1 182 ? 23.112 21.609 49.196 1.00 11.59 182 TYR A C 1
ATOM 1365 O O . TYR A 1 182 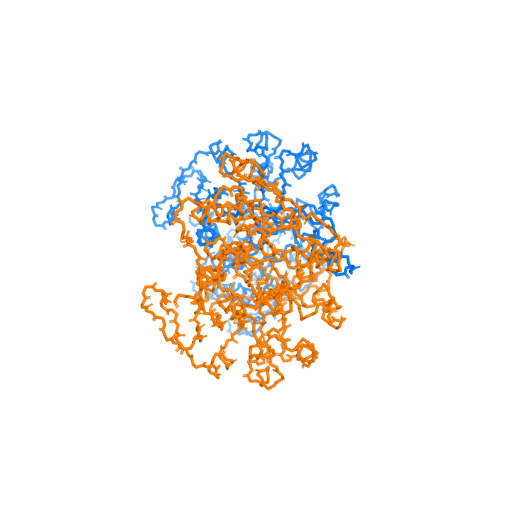? 24.107 22.339 49.103 1.00 13.35 182 TYR A O 1
ATOM 1374 N N . HIS A 1 183 ? 22.498 21.352 50.345 1.00 12.46 183 HIS A N 1
ATOM 1375 C CA . HIS A 1 183 ? 23.042 21.822 51.610 1.00 11.86 183 HIS A CA 1
ATOM 1376 C C . HIS A 1 183 ? 22.989 20.714 52.651 1.00 13.08 183 HIS A C 1
ATOM 1377 O O . HIS A 1 183 ? 21.934 20.122 52.910 1.00 12.76 183 HIS A O 1
ATOM 1384 N N . ASN A 1 184 ? 24.148 20.431 53.221 1.00 12.96 184 ASN A N 1
ATOM 1385 C CA . ASN A 1 184 ? 24.247 19.594 54.406 1.00 14.21 184 ASN A CA 1
ATOM 1386 C C . ASN A 1 184 ? 24.950 20.480 55.409 1.00 17.32 184 ASN A C 1
ATOM 1387 O O . ASN A 1 184 ? 25.582 21.455 55.015 1.00 16.84 184 ASN A O 1
ATOM 1392 N N . ARG A 1 185 ? 24.904 20.136 56.696 1.00 19.00 185 ARG A N 1
ATOM 1393 C CA . ARG A 1 185 ? 25.656 20.911 57.677 1.00 17.56 185 ARG A CA 1
ATOM 1394 C C . ARG A 1 185 ? 27.148 20.987 57.292 1.00 17.53 185 ARG A C 1
ATOM 1395 O O . ARG A 1 185 ? 27.783 22.041 57.425 1.00 21.39 185 ARG A O 1
ATOM 1403 N N . ASN A 1 186 ? 27.689 19.892 56.752 1.00 24.08 186 ASN A N 1
ATOM 1404 C CA . ASN A 1 186 ? 29.062 19.910 56.229 1.00 26.91 186 ASN A CA 1
ATOM 1405 C C . ASN A 1 186 ? 29.125 19.510 54.762 1.00 26.05 186 ASN A C 1
ATOM 1406 O O . ASN A 1 186 ? 28.455 18.580 54.333 1.00 23.20 186 ASN A O 1
ATOM 1411 N N . LYS A 1 187 ? 29.947 20.213 54.000 1.00 22.90 187 LYS A N 1
ATOM 1412 C CA . LYS A 1 187 ? 30.142 19.864 52.599 1.00 22.83 187 LYS A CA 1
ATOM 1413 C C . LYS A 1 187 ? 30.642 18.401 52.523 1.00 28.00 187 LYS A C 1
ATOM 1414 O O . LYS A 1 187 ? 31.461 17.969 53.346 1.00 28.03 187 LYS A O 1
ATOM 1420 N N . LEU A 1 188 ? 30.099 17.640 51.579 1.00 25.32 188 LEU A N 1
ATOM 1421 C CA . LEU A 1 188 ? 30.506 16.255 51.369 1.00 24.43 188 LEU A CA 1
ATOM 1422 C C . LEU A 1 188 ? 31.806 16.246 50.569 1.00 26.31 188 LEU A C 1
ATOM 1423 O O . LEU A 1 188 ? 32.048 17.156 49.771 1.00 22.03 188 LEU A O 1
ATOM 1428 N N . PRO A 1 189 ? 32.633 15.209 50.755 1.00 25.89 189 PRO A N 1
ATOM 1429 C CA . PRO A 1 189 ? 33.837 15.082 49.926 1.00 23.98 189 PRO A CA 1
ATOM 1430 C C . PRO A 1 189 ? 33.390 14.804 48.483 1.00 20.71 189 PRO A C 1
ATOM 1431 O O . PRO A 1 189 ? 32.258 14.379 48.294 1.00 23.73 189 PRO A O 1
ATOM 1435 N N . PRO A 1 190 ? 34.248 15.065 47.484 1.00 21.83 190 PRO A N 1
ATOM 1436 C CA . PRO A 1 190 ? 33.797 15.169 46.080 1.00 21.86 190 PRO A CA 1
ATOM 1437 C C . PRO A 1 190 ? 33.083 13.931 45.520 1.00 23.68 190 PRO A C 1
ATOM 1438 O O . PRO A 1 190 ? 32.114 14.092 44.764 1.00 22.51 190 PRO A O 1
ATOM 1442 N N . GLU A 1 191 ? 33.529 12.723 45.868 1.00 20.90 191 GLU A N 1
ATOM 1443 C CA . GLU A 1 191 ? 32.833 11.520 45.360 1.00 26.03 191 GLU A CA 1
ATOM 1444 C C . GLU A 1 191 ? 31.418 11.390 45.933 1.00 25.45 191 GLU A C 1
ATOM 1445 O O . GLU A 1 191 ? 30.539 10.807 45.295 1.00 26.45 191 GLU A O 1
ATOM 1451 N N . LEU A 1 192 ? 31.198 11.884 47.143 1.00 23.20 192 LEU A N 1
ATOM 1452 C CA . LEU A 1 192 ? 29.871 11.762 47.755 1.00 22.62 192 LEU A CA 1
ATOM 1453 C C . LEU A 1 192 ? 28.950 12.886 47.294 1.00 26.46 192 LEU A C 1
ATOM 1454 O O . LEU A 1 192 ? 27.727 12.760 47.398 1.00 26.20 192 LEU A O 1
ATOM 1459 N N . GLU A 1 193 ? 29.537 13.984 46.800 1.00 24.37 193 GLU A N 1
ATOM 1460 C CA . GLU A 1 193 ? 28.771 15.070 46.181 1.00 25.01 193 GLU A CA 1
ATOM 1461 C C . GLU A 1 193 ? 28.309 14.590 44.834 1.00 29.09 193 GLU A C 1
ATOM 1462 O O . GLU A 1 193 ? 27.239 14.991 44.342 1.00 24.86 193 GLU A O 1
ATOM 1468 N N . ASP A 1 194 ? 29.134 13.739 44.236 1.00 32.73 194 ASP A N 1
ATOM 1469 C CA . ASP A 1 194 ? 28.797 13.059 42.987 1.00 33.19 194 ASP A CA 1
ATOM 1470 C C . ASP A 1 194 ? 28.345 14.064 41.918 1.00 29.49 194 ASP A C 1
ATOM 1471 O O . ASP A 1 194 ? 27.434 13.782 41.154 1.00 28.19 194 ASP A O 1
ATOM 1476 N N . GLY A 1 195 ? 28.968 15.242 41.880 1.00 28.97 195 GLY A N 1
ATOM 1477 C CA . GLY A 1 195 ? 28.602 16.250 40.890 1.00 25.25 195 GLY A CA 1
ATOM 1478 C C . GLY A 1 195 ? 27.828 17.483 41.366 1.00 27.33 195 GLY A C 1
ATOM 1479 O O . GLY A 1 195 ? 27.915 18.550 40.755 1.00 26.30 195 GLY A O 1
ATOM 1480 N N . ALA A 1 196 ? 27.086 17.354 42.463 1.00 26.63 196 ALA A N 1
ATOM 1481 C CA . ALA A 1 196 ? 26.263 18.457 42.983 1.00 23.62 196 ALA A CA 1
ATOM 1482 C C . ALA A 1 196 ? 27.073 19.575 43.622 1.00 24.27 196 ALA A C 1
ATOM 1483 O O . ALA A 1 196 ? 28.113 19.318 44.237 1.00 27.83 196 ALA A O 1
ATOM 1485 N N . LYS A 1 197 ? 26.569 20.803 43.490 1.00 20.65 197 LYS A N 1
ATOM 1486 C CA . LYS A 1 197 ? 27.168 22.027 44.018 1.00 22.94 197 LYS A CA 1
ATOM 1487 C C . LYS A 1 197 ? 26.714 22.401 45.449 1.00 21.16 197 LYS A C 1
ATOM 1488 O O . LYS A 1 197 ? 25.521 22.546 45.741 1.00 15.51 197 LYS A O 1
ATOM 1494 N N . TYR A 1 198 ? 27.667 22.541 46.351 1.00 18.03 198 TYR A N 1
ATOM 1495 C CA . TYR A 1 198 ? 27.340 22.855 47.749 1.00 16.96 198 TYR A CA 1
ATOM 1496 C C . TYR A 1 198 ? 26.938 24.308 47.902 1.00 20.43 198 TYR A C 1
ATOM 1497 O O . TYR A 1 198 ? 27.603 25.187 47.362 1.00 27.10 198 TYR A O 1
ATOM 1506 N N . VAL A 1 199 ? 25.861 24.565 48.647 1.00 13.57 199 VAL A N 1
ATOM 1507 C CA . VAL A 1 199 ? 25.390 25.928 48.923 1.00 14.10 199 VAL A CA 1
ATOM 1508 C C . VAL A 1 199 ? 24.931 26.062 50.384 1.00 15.94 199 VAL A C 1
ATOM 1509 O O . VAL A 1 199 ? 24.724 25.064 51.083 1.00 16.22 199 VAL A O 1
ATOM 1513 N N . SER A 1 200 ? 24.787 27.294 50.855 1.00 16.32 200 SER A N 1
ATOM 1514 C CA . SER A 1 200 ? 24.370 27.512 52.235 1.00 16.85 200 SER A CA 1
ATOM 1515 C C . SER A 1 200 ? 22.883 27.221 52.307 1.00 16.25 200 SER A C 1
ATOM 1516 O O . SER A 1 200 ? 22.242 27.062 51.278 1.00 15.08 200 SER A O 1
ATOM 1519 N N . PHE A 1 201 ? 22.349 27.090 53.523 1.00 17.11 201 PHE A N 1
ATOM 1520 C CA . PHE A 1 201 ? 20.907 26.853 53.697 1.00 15.04 201 PHE A CA 1
ATOM 1521 C C . PHE A 1 201 ? 20.103 27.973 53.015 1.00 17.28 201 PHE A C 1
ATOM 1522 O O . PHE A 1 201 ? 19.201 27.710 52.230 1.00 13.09 201 PHE A O 1
ATOM 1530 N N . ASP A 1 202 ? 20.413 29.233 53.321 1.00 17.69 202 ASP A N 1
ATOM 1531 C CA . ASP A 1 202 ? 19.678 30.339 52.719 1.00 16.18 202 ASP A CA 1
ATOM 1532 C C . ASP A 1 202 ? 19.785 30.348 51.188 1.00 19.09 202 ASP A C 1
ATOM 1533 O O . ASP A 1 202 ? 18.816 30.655 50.494 1.00 16.10 202 ASP A O 1
ATOM 1538 N N . GLU A 1 203 ? 20.938 29.963 50.652 1.00 14.17 203 GLU A N 1
ATOM 1539 C CA . GLU A 1 203 ? 21.117 29.924 49.202 1.00 15.36 203 GLU A CA 1
ATOM 1540 C C . GLU A 1 203 ? 20.324 28.788 48.575 1.00 12.72 203 GLU A C 1
ATOM 1541 O O . GLU A 1 203 ? 19.841 28.899 47.426 1.00 14.52 203 GLU A O 1
ATOM 1547 N N . LEU A 1 204 ? 20.150 27.696 49.323 1.00 12.23 204 LEU A N 1
ATOM 1548 C CA . LEU A 1 204 ? 19.390 26.548 48.846 1.00 12.30 204 LEU A CA 1
ATOM 1549 C C . LEU A 1 204 ? 17.918 26.957 48.706 1.00 11.41 204 LEU A C 1
ATOM 1550 O O . LEU A 1 204 ? 17.249 26.607 47.727 1.00 10.38 204 LEU A O 1
ATOM 1555 N N . LEU A 1 205 ? 17.444 27.741 49.670 1.00 12.99 205 LEU A N 1
ATOM 1556 C CA . LEU A 1 205 ? 16.058 28.181 49.653 1.00 12.32 205 LEU A CA 1
ATOM 1557 C C . LEU A 1 205 ? 15.866 29.151 48.492 1.00 14.27 205 LEU A C 1
ATOM 1558 O O . LEU A 1 205 ? 14.867 29.082 47.785 1.00 13.87 205 LEU A O 1
ATOM 1563 N N . ALA A 1 206 ? 16.838 30.032 48.282 1.00 14.36 206 ALA A N 1
ATOM 1564 C CA . ALA A 1 206 ? 16.728 31.067 47.249 1.00 16.19 206 ALA A CA 1
ATOM 1565 C C . ALA A 1 206 ? 16.797 30.531 45.836 1.00 16.96 206 ALA A C 1
ATOM 1566 O O . ALA A 1 206 ? 16.127 31.036 44.945 1.00 18.92 206 ALA A O 1
ATOM 1568 N N . GLN A 1 207 ? 17.628 29.521 45.610 1.00 16.94 207 GLN A N 1
ATOM 1569 C CA . GLN A 1 207 ? 17.951 29.105 44.250 1.00 14.10 207 GLN A CA 1
ATOM 1570 C C . GLN A 1 207 ? 17.227 27.885 43.695 1.00 14.96 207 GLN A C 1
ATOM 1571 O O . GLN A 1 207 ? 17.264 27.655 42.466 1.00 15.84 207 GLN A O 1
ATOM 1577 N N . SER A 1 208 ? 16.585 27.088 44.553 1.00 14.17 208 SER A N 1
ATOM 1578 C CA . SER A 1 208 ? 15.911 25.892 44.090 1.00 10.79 208 SER A CA 1
ATOM 1579 C C . SER A 1 208 ? 14.616 26.171 43.306 1.00 12.02 208 SER A C 1
ATOM 1580 O O . SER A 1 208 ? 13.698 26.865 43.811 1.00 13.91 208 SER A O 1
ATOM 1583 N N . ASP A 1 209 ? 14.509 25.618 42.094 1.00 13.53 209 ASP A N 1
ATOM 1584 C CA . ASP A 1 209 ? 13.195 25.574 41.437 1.00 13.82 209 ASP A CA 1
ATOM 1585 C C . ASP A 1 209 ? 12.306 24.461 41.986 1.00 12.33 209 ASP A C 1
ATOM 1586 O O . ASP A 1 209 ? 11.066 24.603 42.119 1.00 13.37 209 ASP A O 1
ATOM 1591 N N . VAL A 1 210 ? 12.946 23.337 42.276 1.00 11.30 210 VAL A N 1
ATOM 1592 C CA . VAL A 1 210 ? 12.325 22.205 42.948 1.00 15.14 210 VAL A CA 1
ATOM 1593 C C . VAL A 1 210 ? 13.146 22.000 44.216 1.00 17.49 210 VAL A C 1
ATOM 1594 O O . VAL A 1 210 ? 14.392 21.883 44.160 1.00 9.09 210 VAL A O 1
ATOM 1598 N N . PHE A 1 211 ? 12.471 22.004 45.357 1.00 10.05 211 PHE A N 1
ATOM 1599 C CA . PHE A 1 211 ? 13.175 21.891 46.641 1.00 11.24 211 PHE A CA 1
ATOM 1600 C C . PHE A 1 211 ? 12.840 20.565 47.290 1.00 9.75 211 PHE A C 1
ATOM 1601 O O . PHE A 1 211 ? 11.681 20.305 47.604 1.00 10.50 211 PHE A O 1
ATOM 1609 N N . SER A 1 212 ? 13.839 19.744 47.580 1.00 6.70 212 SER A N 1
ATOM 1610 C CA . SER A 1 212 ? 13.551 18.404 48.161 1.00 5.98 212 SER A CA 1
ATOM 1611 C C . SER A 1 212 ? 14.379 18.148 49.416 1.00 11.72 212 SER A C 1
ATOM 1612 O O . SER A 1 212 ? 15.450 18.745 49.614 1.00 13.91 212 SER A O 1
ATOM 1615 N N . LEU A 1 213 ? 13.888 17.284 50.298 1.00 13.73 213 LEU A N 1
ATOM 1616 C CA . LEU A 1 213 ? 14.617 17.107 51.549 1.00 15.31 213 LEU A CA 1
ATOM 1617 C C . LEU A 1 213 ? 14.778 15.651 51.947 1.00 11.63 213 LEU A C 1
ATOM 1618 O O . LEU A 1 213 ? 13.874 14.848 51.718 1.00 14.97 213 LEU A O 1
ATOM 1623 N N . ASN A 1 214 ? 15.955 15.317 52.474 1.00 16.49 214 ASN A N 1
ATOM 1624 C CA . ASN A 1 214 ? 16.215 13.991 53.041 1.00 19.24 214 ASN A CA 1
ATOM 1625 C C . ASN A 1 214 ? 16.932 14.097 54.377 1.00 23.21 214 ASN A C 1
ATOM 1626 O O . ASN A 1 214 ? 18.137 13.878 54.467 1.00 29.74 214 ASN A O 1
ATOM 1631 N N . LEU A 1 215 ? 16.200 14.474 55.415 1.00 18.37 215 LEU A N 1
ATOM 1632 C CA . LEU A 1 215 ? 16.765 14.570 56.750 1.00 17.71 215 LEU A CA 1
ATOM 1633 C C . LEU A 1 215 ? 16.107 13.545 57.629 1.00 18.55 215 LEU A C 1
ATOM 1634 O O . LEU A 1 215 ? 14.922 13.208 57.452 1.00 17.67 215 LEU A O 1
ATOM 1639 N N . ALA A 1 216 ? 16.871 13.076 58.606 1.00 15.21 216 ALA A N 1
ATOM 1640 C CA . ALA A 1 216 ? 16.346 12.315 59.710 1.00 18.68 216 ALA A CA 1
ATOM 1641 C C . ALA A 1 216 ? 15.485 13.260 60.521 1.00 20.42 216 ALA A C 1
ATOM 1642 O O . ALA A 1 216 ? 15.806 14.444 60.679 1.00 17.45 216 ALA A O 1
ATOM 1644 N N . LEU A 1 217 ? 14.379 12.748 61.024 1.00 17.74 217 LEU A N 1
ATOM 1645 C CA . LEU A 1 217 ? 13.517 13.536 61.876 1.00 14.71 217 LEU A CA 1
ATOM 1646 C C . LEU A 1 217 ? 14.010 13.514 63.306 1.00 14.62 217 LEU A C 1
ATOM 1647 O O . LEU A 1 217 ? 14.238 12.442 63.883 1.00 14.48 217 LEU A O 1
ATOM 1652 N N . ASN A 1 218 ? 14.169 14.702 63.885 1.00 11.51 218 ASN A N 1
ATOM 1653 C CA . ASN A 1 218 ? 14.452 14.835 65.316 1.00 14.97 218 ASN A CA 1
ATOM 1654 C C . ASN A 1 218 ? 13.857 16.140 65.872 1.00 13.88 218 ASN A C 1
ATOM 1655 O O . ASN A 1 218 ? 13.221 16.898 65.145 1.00 11.42 218 ASN A O 1
ATOM 1660 N N . ALA A 1 219 ? 14.114 16.441 67.140 1.00 11.50 219 ALA A N 1
ATOM 1661 C CA . ALA A 1 219 ? 13.457 17.561 67.779 1.00 16.93 219 ALA A CA 1
ATOM 1662 C C . ALA A 1 219 ? 13.847 18.888 67.130 1.00 11.66 219 ALA A C 1
ATOM 1663 O O . ALA A 1 219 ? 13.095 19.862 67.188 1.00 18.46 219 ALA A O 1
ATOM 1665 N N . SER A 1 220 ? 15.042 18.929 66.547 1.00 10.21 220 SER A N 1
ATOM 1666 C CA . SER A 1 220 ? 15.510 20.136 65.852 1.00 12.02 220 SER A CA 1
ATOM 1667 C C . SER A 1 220 ? 15.180 20.208 64.344 1.00 16.54 220 SER A C 1
ATOM 1668 O O . SER A 1 220 ? 15.102 21.306 63.789 1.00 14.87 220 SER A O 1
ATOM 1671 N N . THR A 1 221 ? 15.022 19.070 63.663 1.00 9.56 221 THR A N 1
ATOM 1672 C CA . THR A 1 221 ? 14.627 19.122 62.254 1.00 11.99 221 THR A CA 1
ATOM 1673 C C . THR A 1 221 ? 13.116 19.120 62.077 1.00 11.27 221 THR A C 1
ATOM 1674 O O . THR A 1 221 ? 12.640 19.321 60.964 1.00 11.16 221 THR A O 1
ATOM 1678 N N . ARG A 1 222 ? 12.364 18.877 63.160 1.00 10.69 222 ARG A N 1
ATOM 1679 C CA . ARG A 1 222 ? 10.891 19.047 63.094 1.00 9.89 222 ARG A CA 1
ATOM 1680 C C . ARG A 1 222 ? 10.610 20.486 62.665 1.00 11.65 222 ARG A C 1
ATOM 1681 O O . ARG A 1 222 ? 11.158 21.412 63.266 1.00 11.68 222 ARG A O 1
ATOM 1689 N N . HIS A 1 223 ? 9.790 20.674 61.626 1.00 12.13 223 HIS A N 1
ATOM 1690 C CA . HIS A 1 223 ? 9.490 22.005 61.069 1.00 14.19 223 HIS A CA 1
ATOM 1691 C C . HIS A 1 223 ? 10.711 22.814 60.640 1.00 14.03 223 HIS A C 1
ATOM 1692 O O . HIS A 1 223 ? 10.678 24.064 60.654 1.00 13.70 223 HIS A O 1
ATOM 1699 N N . ILE A 1 224 ? 11.791 22.145 60.267 1.00 11.89 224 ILE A N 1
ATOM 1700 C CA . ILE A 1 224 ? 12.917 22.875 59.700 1.00 8.78 224 ILE A CA 1
ATOM 1701 C C . ILE A 1 224 ? 12.502 23.749 58.490 1.00 12.12 224 ILE A C 1
ATOM 1702 O O . ILE A 1 224 ? 13.095 24.801 58.249 1.00 15.00 224 ILE A O 1
ATOM 1707 N N . ILE A 1 225 ? 11.485 23.321 57.733 1.00 12.52 225 ILE A N 1
ATOM 1708 C CA . ILE A 1 225 ? 10.844 24.198 56.741 1.00 9.74 225 ILE A CA 1
ATOM 1709 C C . ILE A 1 225 ? 9.526 24.719 57.330 1.00 15.50 225 ILE A C 1
ATOM 1710 O O . ILE A 1 225 ? 8.539 24.015 57.379 1.00 11.98 225 ILE A O 1
ATOM 1715 N N . GLY A 1 226 ? 9.538 25.939 57.848 1.00 15.09 226 GLY A N 1
ATOM 1716 C CA . GLY A 1 226 ? 8.318 26.545 58.324 1.00 16.40 226 GLY A CA 1
ATOM 1717 C C . GLY A 1 226 ? 8.067 27.846 57.572 1.00 17.52 226 GLY A C 1
ATOM 1718 O O . GLY A 1 226 ? 8.611 28.035 56.491 1.00 12.82 226 GLY A O 1
ATOM 1719 N N . GLU A 1 227 ? 7.246 28.726 58.143 1.00 19.94 227 GLU A N 1
ATOM 1720 C CA . GLU A 1 227 ? 6.808 29.944 57.442 1.00 20.03 227 GLU A CA 1
ATOM 1721 C C . GLU A 1 227 ? 7.970 30.748 56.930 1.00 17.35 227 GLU A C 1
ATOM 1722 O O . GLU A 1 227 ? 7.948 31.232 55.786 1.00 16.30 227 GLU A O 1
ATOM 1728 N N . LYS A 1 228 ? 8.960 30.929 57.803 1.00 18.40 228 LYS A N 1
ATOM 1729 C CA . LYS A 1 228 ? 10.145 31.748 57.504 1.00 22.07 228 LYS A CA 1
ATOM 1730 C C . LYS A 1 228 ? 10.866 31.200 56.274 1.00 22.88 228 LYS A C 1
ATOM 1731 O O . LYS A 1 228 ? 11.258 31.960 55.378 1.00 17.10 228 LYS A O 1
ATOM 1737 N N . GLU A 1 229 ? 11.055 29.879 56.234 1.00 18.91 229 GLU A N 1
ATOM 1738 C CA . GLU A 1 229 ? 11.777 29.250 55.139 1.00 14.05 229 GLU A CA 1
ATOM 1739 C C . GLU A 1 229 ? 11.006 29.256 53.830 1.00 11.52 229 GLU A C 1
ATOM 1740 O O . GLU A 1 229 ? 11.581 29.438 52.759 1.00 12.94 229 GLU A O 1
ATOM 1746 N N . LEU A 1 230 ? 9.695 29.062 53.902 1.00 11.92 230 LEU A N 1
ATOM 1747 C CA . LEU A 1 230 ? 8.872 29.102 52.710 1.00 14.30 230 LEU A CA 1
ATOM 1748 C C . LEU A 1 230 ? 8.953 30.496 52.099 1.00 14.37 230 LEU A C 1
ATOM 1749 O O . LEU A 1 230 ? 8.942 30.647 50.865 1.00 14.28 230 LEU A O 1
ATOM 1754 N N . ALA A 1 231 ? 9.033 31.502 52.962 1.00 11.08 231 ALA A N 1
ATOM 1755 C CA . ALA A 1 231 ? 8.992 32.874 52.489 1.00 15.08 231 ALA A CA 1
ATOM 1756 C C . ALA A 1 231 ? 10.294 33.215 51.773 1.00 16.48 231 ALA A C 1
ATOM 1757 O O . ALA A 1 231 ? 10.311 34.095 50.904 1.00 19.50 231 ALA A O 1
ATOM 1759 N N . LYS A 1 232 ? 11.374 32.510 52.126 1.00 10.52 232 LYS A N 1
ATOM 1760 C CA . LYS A 1 232 ? 12.650 32.666 51.432 1.00 13.37 232 LYS A CA 1
ATOM 1761 C C . LYS A 1 232 ? 12.724 31.974 50.075 1.00 20.78 232 LYS A C 1
ATOM 1762 O O . LYS A 1 232 ? 13.628 32.276 49.299 1.00 16.80 232 LYS A O 1
ATOM 1768 N N . MET A 1 233 ? 11.820 31.038 49.789 1.00 16.70 233 MET A N 1
ATOM 1769 C CA . MET A 1 233 ? 11.922 30.288 48.531 1.00 12.16 233 MET A CA 1
ATOM 1770 C C . MET A 1 233 ? 11.514 31.183 47.339 1.00 13.96 233 MET A C 1
ATOM 1771 O O . MET A 1 233 ? 10.996 32.293 47.550 1.00 16.75 233 MET A O 1
ATOM 1776 N N . LYS A 1 234 ? 11.785 30.727 46.113 1.00 13.08 234 LYS A N 1
ATOM 1777 C CA . LYS A 1 234 ? 11.357 31.413 44.879 1.00 14.60 234 LYS A CA 1
ATOM 1778 C C . LYS A 1 234 ? 9.849 31.407 44.800 1.00 19.44 234 LYS A C 1
ATOM 1779 O O . LYS A 1 234 ? 9.249 30.396 45.122 1.00 13.69 234 LYS A O 1
ATOM 1785 N N . ASP A 1 235 ? 9.224 32.490 44.332 1.00 17.64 235 ASP A N 1
ATOM 1786 C CA . ASP A 1 235 ? 7.799 32.409 43.956 1.00 18.79 235 ASP A CA 1
ATOM 1787 C C . ASP A 1 235 ? 7.629 31.285 42.918 1.00 15.82 235 ASP A C 1
ATOM 1788 O O . ASP A 1 235 ? 8.414 31.204 41.964 1.00 17.47 235 ASP A O 1
ATOM 1793 N N . GLY A 1 236 ? 6.637 30.404 43.102 1.00 11.97 236 GLY A N 1
ATOM 1794 C CA . GLY A 1 236 ? 6.432 29.283 42.188 1.00 11.32 236 GLY A CA 1
ATOM 1795 C C . GLY A 1 236 ? 7.296 28.047 42.439 1.00 13.97 236 GLY A C 1
ATOM 1796 O O . GLY A 1 236 ? 7.368 27.141 41.580 1.00 12.61 236 GLY A O 1
ATOM 1797 N N . VAL A 1 237 ? 7.935 27.969 43.617 1.00 15.11 237 VAL A N 1
ATOM 1798 C CA . VAL A 1 237 ? 8.751 26.794 43.960 1.00 14.49 237 VAL A CA 1
ATOM 1799 C C . VAL A 1 237 ? 7.854 25.567 43.970 1.00 13.15 237 VAL A C 1
ATOM 1800 O O . VAL A 1 237 ? 6.651 25.676 44.215 1.00 11.33 237 VAL A O 1
ATOM 1804 N N . VAL A 1 238 ? 8.430 24.407 43.664 1.00 11.28 238 VAL A N 1
ATOM 1805 C CA . VAL A 1 238 ? 7.763 23.135 43.849 1.00 11.67 238 VAL A CA 1
ATOM 1806 C C . VAL A 1 238 ? 8.537 22.380 44.930 1.00 10.69 238 VAL A C 1
ATOM 1807 O O . VAL A 1 238 ? 9.780 22.284 44.882 1.00 9.45 238 VAL A O 1
ATOM 1811 N N . ILE A 1 239 ? 7.817 21.861 45.905 1.00 8.25 239 ILE A N 1
ATOM 1812 C CA . ILE A 1 239 ? 8.468 21.149 47.030 1.00 7.53 239 ILE A CA 1
ATOM 1813 C C . ILE A 1 239 ? 8.183 19.660 46.980 1.00 9.93 239 ILE A C 1
ATOM 1814 O O . ILE A 1 239 ? 7.039 19.269 46.857 1.00 8.24 239 ILE A O 1
ATOM 1819 N N . VAL A 1 240 ? 9.228 18.837 47.097 1.00 4.84 240 VAL A N 1
ATOM 1820 C CA . VAL A 1 240 ? 9.072 17.369 47.169 1.00 4.80 240 VAL A CA 1
ATOM 1821 C C . VAL A 1 240 ? 9.582 16.847 48.487 1.00 11.70 240 VAL A C 1
ATOM 1822 O O . VAL A 1 240 ? 10.654 17.269 48.938 1.00 13.37 240 VAL A O 1
ATOM 1826 N N . ASN A 1 241 ? 8.827 15.933 49.098 1.00 8.65 241 ASN A N 1
ATOM 1827 C CA . ASN A 1 241 ? 9.233 15.291 50.329 1.00 10.25 241 ASN A CA 1
ATOM 1828 C C . ASN A 1 241 ? 8.913 13.837 50.323 1.00 8.49 241 ASN A C 1
ATOM 1829 O O . ASN A 1 241 ? 7.786 13.473 50.294 1.00 8.98 241 ASN A O 1
ATOM 1834 N N . THR A 1 242 ? 9.930 13.018 50.364 1.00 6.49 242 THR A N 1
ATOM 1835 C CA . THR A 1 242 ? 9.775 11.609 50.538 1.00 5.67 242 THR A CA 1
ATOM 1836 C C . THR A 1 242 ? 10.367 11.106 51.866 1.00 7.06 242 THR A C 1
ATOM 1837 O O . THR A 1 242 ? 10.456 9.954 52.077 1.00 10.76 242 THR A O 1
ATOM 1841 N N . ALA A 1 243 ? 10.749 12.032 52.724 1.00 9.49 243 ALA A N 1
ATOM 1842 C CA . ALA A 1 243 ? 11.514 11.726 53.936 1.00 12.15 243 ALA A CA 1
ATOM 1843 C C . ALA A 1 243 ? 10.625 11.522 55.155 1.00 13.23 243 ALA A C 1
ATOM 1844 O O . ALA A 1 243 ? 10.221 10.400 55.458 1.00 10.09 243 ALA A O 1
ATOM 1846 N N . ARG A 1 244 ? 10.351 12.604 55.889 1.00 10.57 244 ARG A N 1
ATOM 1847 C CA . ARG A 1 244 ? 9.440 12.543 57.016 1.00 12.98 244 ARG A CA 1
ATOM 1848 C C . ARG A 1 244 ? 8.573 13.784 56.935 1.00 9.14 244 ARG A C 1
ATOM 1849 O O . ARG A 1 244 ? 9.084 14.874 56.721 1.00 9.42 244 ARG A O 1
ATOM 1857 N N . GLY A 1 245 ? 7.256 13.660 57.124 1.00 10.10 245 GLY A N 1
ATOM 1858 C CA . GLY A 1 245 ? 6.413 14.805 56.812 1.00 9.52 245 GLY A CA 1
ATOM 1859 C C . GLY A 1 245 ? 6.589 15.913 57.835 1.00 12.72 245 GLY A C 1
ATOM 1860 O O . GLY A 1 245 ? 6.394 17.078 57.518 1.00 12.25 245 GLY A O 1
ATOM 1861 N N . ALA A 1 246 ? 7.009 15.557 59.045 1.00 12.50 246 ALA A N 1
ATOM 1862 C CA . ALA A 1 246 ? 7.086 16.536 60.118 1.00 10.52 246 ALA A CA 1
ATOM 1863 C C . ALA A 1 246 ? 8.298 17.443 59.998 1.00 11.31 246 ALA A C 1
ATOM 1864 O O . ALA A 1 246 ? 8.466 18.384 60.802 1.00 11.18 246 ALA A O 1
ATOM 1866 N N . LEU A 1 247 ? 9.108 17.230 58.968 1.00 14.15 247 LEU A N 1
ATOM 1867 C CA . LEU A 1 247 ? 10.195 18.153 58.641 1.00 11.47 247 LEU A CA 1
ATOM 1868 C C . LEU A 1 247 ? 9.638 19.468 58.132 1.00 11.26 247 LEU A C 1
ATOM 1869 O O . LEU A 1 247 ? 10.329 20.497 58.131 1.00 11.32 247 LEU A O 1
ATOM 1874 N N . ILE A 1 248 ? 8.383 19.439 57.687 1.00 11.16 248 ILE A N 1
ATOM 1875 C CA . ILE A 1 248 ? 7.741 20.637 57.190 1.00 11.27 248 ILE A CA 1
ATOM 1876 C C . ILE A 1 248 ? 6.570 20.949 58.111 1.00 14.72 248 ILE A C 1
ATOM 1877 O O . ILE A 1 248 ? 5.887 20.036 58.563 1.00 13.19 248 ILE A O 1
ATOM 1882 N N . ASP A 1 249 ? 6.402 22.238 58.425 1.00 13.28 249 ASP A N 1
ATOM 1883 C CA . ASP A 1 249 ? 5.234 22.761 59.119 1.00 15.35 249 ASP A CA 1
ATOM 1884 C C . ASP A 1 249 ? 4.083 22.691 58.105 1.00 13.71 249 ASP A C 1
ATOM 1885 O O . ASP A 1 249 ? 3.934 23.576 57.251 1.00 14.20 249 ASP A O 1
ATOM 1890 N N . GLU A 1 250 ? 3.310 21.606 58.155 1.00 13.75 250 GLU A N 1
ATOM 1891 C CA . GLU A 1 250 ? 2.368 21.323 57.069 1.00 14.56 250 GLU A CA 1
ATOM 1892 C C . GLU A 1 250 ? 1.293 22.399 56.995 1.00 11.78 250 GLU A C 1
ATOM 1893 O O . GLU A 1 250 ? 0.792 22.727 55.914 1.00 15.06 250 GLU A O 1
ATOM 1899 N N . LYS A 1 251 ? 0.948 22.982 58.132 1.00 13.76 251 LYS A N 1
ATOM 1900 C CA . LYS A 1 251 ? -0.063 24.046 58.106 1.00 22.49 251 LYS A CA 1
ATOM 1901 C C . LYS A 1 251 ? 0.501 25.271 57.401 1.00 17.81 251 LYS A C 1
ATOM 1902 O O . LYS A 1 251 ? -0.194 25.931 56.641 1.00 17.68 251 LYS A O 1
ATOM 1908 N N . ALA A 1 252 ? 1.782 25.551 57.612 1.00 13.10 252 ALA A N 1
ATOM 1909 C CA . ALA A 1 252 ? 2.430 26.654 56.898 1.00 15.39 252 ALA A CA 1
ATOM 1910 C C . ALA A 1 252 ? 2.589 26.384 55.402 1.00 14.33 252 ALA A C 1
ATOM 1911 O O . ALA A 1 252 ? 2.486 27.295 54.562 1.00 13.31 252 ALA A O 1
ATOM 1913 N N . LEU A 1 253 ? 2.849 25.136 55.065 1.00 15.06 253 LEU A N 1
ATOM 1914 C CA . LEU A 1 253 ? 2.943 24.716 53.677 1.00 10.45 253 LEU A CA 1
ATOM 1915 C C . LEU A 1 253 ? 1.591 24.952 52.993 1.00 14.07 253 LEU A C 1
ATOM 1916 O O . LEU A 1 253 ? 1.531 25.476 51.859 1.00 13.82 253 LEU A O 1
ATOM 1921 N N . VAL A 1 254 ? 0.501 24.600 53.680 1.00 12.86 254 VAL A N 1
ATOM 1922 C CA . VAL A 1 254 ? -0.840 24.834 53.108 1.00 13.78 254 VAL A CA 1
ATOM 1923 C C . VAL A 1 254 ? -1.085 26.332 52.849 1.00 16.52 254 VAL A C 1
ATOM 1924 O O . VAL A 1 254 ? -1.545 26.728 51.763 1.00 16.18 254 VAL A O 1
ATOM 1928 N N . ARG A 1 255 ? -0.768 27.186 53.823 1.00 16.74 255 ARG A N 1
ATOM 1929 C CA . ARG A 1 255 ? -0.918 28.621 53.584 1.00 14.61 255 ARG A CA 1
ATOM 1930 C C . ARG A 1 255 ? -0.084 29.140 52.402 1.00 21.55 255 ARG A C 1
ATOM 1931 O O . ARG A 1 255 ? -0.489 30.068 51.704 1.00 19.33 255 ARG A O 1
ATOM 1939 N N . ALA A 1 256 ? 1.096 28.558 52.202 1.00 15.47 256 ALA A N 1
ATOM 1940 C CA . ALA A 1 256 ? 1.986 28.962 51.136 1.00 15.26 256 ALA A CA 1
ATOM 1941 C C . ALA A 1 256 ? 1.506 28.482 49.765 1.00 17.09 256 ALA A C 1
ATOM 1942 O O . ALA A 1 256 ? 1.719 29.130 48.734 1.00 17.33 256 ALA A O 1
ATOM 1944 N N . LEU A 1 257 ? 0.842 27.337 49.753 1.00 15.10 257 LEU A N 1
ATOM 1945 C CA . LEU A 1 257 ? 0.170 26.867 48.540 1.00 17.29 257 LEU A CA 1
ATOM 1946 C C . LEU A 1 257 ? -0.997 27.787 48.231 1.00 20.24 257 LEU A C 1
ATOM 1947 O O . LEU A 1 257 ? -1.233 28.170 47.066 1.00 21.07 257 LEU A O 1
ATOM 1952 N N . GLU A 1 258 ? -1.715 28.161 49.285 1.00 19.00 258 GLU A N 1
ATOM 1953 C CA . GLU A 1 258 ? -2.898 29.017 49.148 1.00 24.89 258 GLU A CA 1
ATOM 1954 C C . GLU A 1 258 ? -2.571 30.417 48.627 1.00 23.75 258 GLU A C 1
ATOM 1955 O O . GLU A 1 258 ? -3.344 30.991 47.864 1.00 29.50 258 GLU A O 1
ATOM 1961 N N . SER A 1 259 ? -1.438 30.980 49.033 1.00 19.63 259 SER A N 1
ATOM 1962 C CA . SER A 1 259 ? -1.069 32.322 48.589 1.00 20.60 259 SER A CA 1
ATOM 1963 C C . SER A 1 259 ? -0.485 32.290 47.168 1.00 20.77 259 SER A C 1
ATOM 1964 O O . SER A 1 259 ? -0.371 33.332 46.508 1.00 23.45 259 SER A O 1
ATOM 1967 N N . GLY A 1 260 ? -0.121 31.103 46.690 1.00 19.58 260 GLY A N 1
ATOM 1968 C CA . GLY A 1 260 ? 0.506 30.966 45.384 1.00 17.93 260 GLY A CA 1
ATOM 1969 C C . GLY A 1 260 ? 2.017 31.031 45.479 1.00 20.35 260 GLY A C 1
ATOM 1970 O O . GLY A 1 260 ? 2.701 30.962 44.469 1.00 23.58 260 GLY A O 1
ATOM 1971 N N . LYS A 1 261 ? 2.549 31.150 46.694 1.00 15.53 261 LYS A N 1
ATOM 1972 C CA . LYS A 1 261 ? 4.012 31.139 46.889 1.00 15.52 261 LYS A CA 1
ATOM 1973 C C . LYS A 1 261 ? 4.602 29.825 46.383 1.00 16.17 261 LYS A C 1
ATOM 1974 O O . LYS A 1 261 ? 5.614 29.805 45.670 1.00 17.14 261 LYS A O 1
ATOM 1980 N N . VAL A 1 262 ? 3.980 28.719 46.799 1.00 14.63 262 VAL A N 1
ATOM 1981 C CA . VAL A 1 262 ? 4.385 27.396 46.351 1.00 11.02 262 VAL A CA 1
ATOM 1982 C C . VAL A 1 262 ? 3.431 26.980 45.229 1.00 13.07 262 VAL A C 1
ATOM 1983 O O . VAL A 1 262 ? 2.202 26.985 45.406 1.00 16.39 262 VAL A O 1
ATOM 1987 N N . ALA A 1 263 ? 3.977 26.623 44.074 1.00 10.62 263 ALA A N 1
ATOM 1988 C CA . ALA A 1 263 ? 3.148 26.300 42.928 1.00 14.25 263 ALA A CA 1
ATOM 1989 C C . ALA A 1 263 ? 2.496 24.914 43.103 1.00 16.49 263 ALA A C 1
ATOM 1990 O O . ALA A 1 263 ? 1.308 24.699 42.795 1.00 14.49 263 ALA A O 1
ATOM 1992 N N . SER A 1 264 ? 3.273 23.963 43.610 1.00 11.79 264 SER A N 1
ATOM 1993 C CA . SER A 1 264 ? 2.791 22.600 43.756 1.00 8.49 264 SER A CA 1
ATOM 1994 C C . SER A 1 264 ? 3.691 21.866 44.722 1.00 12.69 264 SER A C 1
ATOM 1995 O O . SER A 1 264 ? 4.778 22.345 45.047 1.00 11.87 264 SER A O 1
ATOM 1998 N N . VAL A 1 265 ? 3.232 20.716 45.188 1.00 13.06 265 VAL A N 1
ATOM 1999 C CA . VAL A 1 265 ? 4.069 19.843 45.995 1.00 11.20 265 VAL A CA 1
ATOM 2000 C C . VAL A 1 265 ? 3.928 18.418 45.498 1.00 9.88 265 VAL A C 1
ATOM 2001 O O . VAL A 1 265 ? 2.914 18.044 44.926 1.00 10.31 265 VAL A O 1
ATOM 2005 N N . GLY A 1 266 ? 4.975 17.644 45.739 1.00 8.59 266 GLY A N 1
ATOM 2006 C CA . GLY A 1 266 ? 5.003 16.224 45.410 1.00 7.75 266 GLY A CA 1
ATOM 2007 C C . GLY A 1 266 ? 5.369 15.506 46.701 1.00 9.60 266 GLY A C 1
ATOM 2008 O O . GLY A 1 266 ? 6.551 15.425 47.049 1.00 8.06 266 GLY A O 1
ATOM 2009 N N . LEU A 1 267 ? 4.371 14.971 47.398 1.00 7.59 267 LEU A N 1
ATOM 2010 C CA . LEU A 1 267 ? 4.605 14.414 48.743 1.00 10.84 267 LEU A CA 1
ATOM 2011 C C . LEU A 1 267 ? 4.317 12.933 48.833 1.00 9.56 267 LEU A C 1
ATOM 2012 O O . LEU A 1 267 ? 3.345 12.472 48.259 1.00 9.32 267 LEU A O 1
ATOM 2017 N N . ASP A 1 268 ? 5.103 12.224 49.657 1.00 6.39 268 ASP A N 1
ATOM 2018 C CA . ASP A 1 268 ? 4.870 10.823 49.949 1.00 8.40 268 ASP A CA 1
ATOM 2019 C C . ASP A 1 268 ? 4.699 10.724 51.439 1.00 8.95 268 ASP A C 1
ATOM 2020 O O . ASP A 1 268 ? 4.316 9.691 51.954 1.00 9.33 268 ASP A O 1
ATOM 2025 N N . VAL A 1 269 ? 4.930 11.820 52.137 1.00 7.00 269 VAL A N 1
ATOM 2026 C CA . VAL A 1 269 ? 4.900 11.787 53.616 1.00 10.39 269 VAL A CA 1
ATOM 2027 C C . VAL A 1 269 ? 4.246 13.023 54.209 1.00 12.42 269 VAL A C 1
ATOM 2028 O O . VAL A 1 269 ? 4.210 14.074 53.565 1.00 12.28 269 VAL A O 1
ATOM 2032 N N . TYR A 1 270 ? 3.742 12.907 55.441 1.00 13.27 270 TYR A N 1
ATOM 2033 C CA . TYR A 1 270 ? 2.898 13.941 56.042 1.00 15.45 270 TYR A CA 1
ATOM 2034 C C . TYR A 1 270 ? 3.138 14.063 57.533 1.00 14.00 270 TYR A C 1
ATOM 2035 O O . TYR A 1 270 ? 3.485 13.079 58.212 1.00 14.19 270 TYR A O 1
ATOM 2044 N N . GLU A 1 271 ? 2.898 15.252 58.053 1.00 10.51 271 GLU A N 1
ATOM 2045 C CA . GLU A 1 271 ? 3.224 15.521 59.451 1.00 13.30 271 GLU A CA 1
ATOM 2046 C C . GLU A 1 271 ? 2.494 14.635 60.459 1.00 18.17 271 GLU A C 1
ATOM 2047 O O . GLU A 1 271 ? 3.081 14.286 61.475 1.00 18.57 271 GLU A O 1
ATOM 2053 N N . ASN A 1 272 ? 1.230 14.290 60.195 1.00 16.63 272 ASN A N 1
ATOM 2054 C CA . ASN A 1 272 ? 0.470 13.435 61.099 1.00 19.51 272 ASN A CA 1
ATOM 2055 C C . ASN A 1 272 ? -0.101 12.217 60.414 1.00 18.98 272 ASN A C 1
ATOM 2056 O O . ASN A 1 272 ? -1.263 11.845 60.627 1.00 18.57 272 ASN A O 1
ATOM 2061 N N . GLU A 1 273 ? 0.717 11.582 59.582 1.00 21.65 273 GLU A N 1
ATOM 2062 C CA . GLU A 1 273 ? 0.209 10.502 58.745 1.00 20.80 273 GLU A CA 1
ATOM 2063 C C . GLU A 1 273 ? -0.278 9.369 59.655 1.00 20.94 273 GLU A C 1
ATOM 2064 O O . GLU A 1 273 ? 0.300 9.116 60.701 1.00 22.01 273 GLU A O 1
ATOM 2070 N N . PRO A 1 274 ? -1.401 8.722 59.290 1.00 23.30 274 PRO A N 1
ATOM 2071 C CA . PRO A 1 274 ? -2.024 8.828 57.959 1.00 21.15 274 PRO A CA 1
ATOM 2072 C C . PRO A 1 274 ? -2.984 10.016 57.739 1.00 21.11 274 PRO A C 1
ATOM 2073 O O . PRO A 1 274 ? -3.602 10.077 56.673 1.00 22.08 274 PRO A O 1
ATOM 2077 N N . GLN A 1 275 ? -3.105 10.941 58.683 1.00 15.08 275 GLN A N 1
ATOM 2078 C CA . GLN A 1 275 ? -3.891 12.136 58.409 1.00 16.53 275 GLN A CA 1
ATOM 2079 C C . GLN A 1 275 ? -3.098 13.040 57.480 1.00 18.34 275 GLN A C 1
ATOM 2080 O O . GLN A 1 275 ? -1.861 13.035 57.518 1.00 16.99 275 GLN A O 1
ATOM 2086 N N . VAL A 1 276 ? -3.791 13.809 56.644 1.00 19.81 276 VAL A N 1
ATOM 2087 C CA . VAL A 1 276 ? -3.157 14.817 55.786 1.00 17.46 276 VAL A CA 1
ATOM 2088 C C . VAL A 1 276 ? -3.914 16.129 56.023 1.00 19.67 276 VAL A C 1
ATOM 2089 O O . VAL A 1 276 ? -5.157 16.127 56.144 1.00 20.81 276 VAL A O 1
ATOM 2093 N N . GLU A 1 277 ? -3.214 17.257 56.124 1.00 16.78 277 GLU A N 1
ATOM 2094 C CA . GLU A 1 277 ? -3.953 18.523 56.303 1.00 14.88 277 GLU A CA 1
ATOM 2095 C C . GLU A 1 277 ? -4.988 18.671 55.196 1.00 18.48 277 GLU A C 1
ATOM 2096 O O . GLU A 1 277 ? -4.686 18.444 54.033 1.00 18.47 277 GLU A O 1
ATOM 2102 N N . PRO A 1 278 ? -6.226 19.044 55.555 1.00 21.52 278 PRO A N 1
ATOM 2103 C CA . PRO A 1 278 ? -7.305 19.101 54.563 1.00 24.22 278 PRO A CA 1
ATOM 2104 C C . PRO A 1 278 ? -6.992 19.989 53.358 1.00 19.65 278 PRO A C 1
ATOM 2105 O O . PRO A 1 278 ? -7.198 19.553 52.223 1.00 22.37 278 PRO A O 1
ATOM 2109 N N . GLY A 1 279 ? -6.483 21.200 53.590 1.00 20.07 279 GLY A N 1
ATOM 2110 C CA . GLY A 1 279 ? -6.157 22.097 52.494 1.00 22.45 279 GLY A CA 1
ATOM 2111 C C . GLY A 1 279 ? -5.113 21.512 51.568 1.00 22.92 279 GLY A C 1
ATOM 2112 O O . GLY A 1 279 ? -4.989 21.916 50.404 1.00 19.02 279 GLY A O 1
ATOM 2113 N N . LEU A 1 280 ? -4.358 20.544 52.070 1.00 21.71 280 LEU A N 1
ATOM 2114 C CA . LEU A 1 280 ? -3.385 19.854 51.228 1.00 17.04 280 LEU A CA 1
ATOM 2115 C C . LEU A 1 280 ? -4.086 18.730 50.425 1.00 14.52 280 LEU A C 1
ATOM 2116 O O . LEU A 1 280 ? -4.005 18.666 49.192 1.00 16.43 280 LEU A O 1
ATOM 2121 N N . LEU A 1 281 ? -4.815 17.880 51.133 1.00 17.11 281 LEU A N 1
ATOM 2122 C CA . LEU A 1 281 ? -5.492 16.750 50.516 1.00 19.00 281 LEU A CA 1
ATOM 2123 C C . LEU A 1 281 ? -6.455 17.226 49.455 1.00 15.92 281 LEU A C 1
ATOM 2124 O O . LEU A 1 281 ? -6.617 16.564 48.426 1.00 19.28 281 LEU A O 1
ATOM 2129 N N . ASN A 1 282 ? -7.043 18.409 49.662 1.00 17.24 282 ASN A N 1
ATOM 2130 C CA . ASN A 1 282 ? -8.143 18.863 48.799 1.00 23.53 282 ASN A CA 1
ATOM 2131 C C . ASN A 1 282 ? -7.660 19.679 47.633 1.00 22.57 282 ASN A C 1
ATOM 2132 O O . ASN A 1 282 ? -8.462 20.151 46.847 1.00 19.72 282 ASN A O 1
ATOM 2137 N N . ASN A 1 283 ? -6.346 19.842 47.520 1.00 18.16 283 ASN A N 1
ATOM 2138 C CA . ASN A 1 283 ? -5.749 20.674 46.463 1.00 15.09 283 ASN A CA 1
ATOM 2139 C C . ASN A 1 283 ? -5.374 19.831 45.221 1.00 17.60 283 ASN A C 1
ATOM 2140 O O . ASN A 1 283 ? -4.421 19.041 45.257 1.00 16.74 283 ASN A O 1
ATOM 2145 N N . PRO A 1 284 ? -6.101 20.010 44.108 1.00 20.11 284 PRO A N 1
ATOM 2146 C CA . PRO A 1 284 ? -5.878 19.095 42.978 1.00 19.48 284 PRO A CA 1
ATOM 2147 C C . PRO A 1 284 ? -4.600 19.444 42.224 1.00 15.45 284 PRO A C 1
ATOM 2148 O O . PRO A 1 284 ? -4.238 18.700 41.316 1.00 16.91 284 PRO A O 1
ATOM 2152 N N . ARG A 1 285 ? -3.943 20.544 42.591 1.00 12.14 285 ARG A N 1
ATOM 2153 C CA . ARG A 1 285 ? -2.634 20.910 42.013 1.00 17.49 285 ARG A CA 1
ATOM 2154 C C . ARG A 1 285 ? -1.459 20.234 42.701 1.00 15.45 285 ARG A C 1
ATOM 2155 O O . ARG A 1 285 ? -0.355 20.202 42.144 1.00 19.79 285 ARG A O 1
ATOM 2163 N N . ALA A 1 286 ? -1.694 19.669 43.888 1.00 13.05 286 ALA A N 1
ATOM 2164 C CA . ALA A 1 286 ? -0.697 18.859 44.598 1.00 14.03 286 ALA A CA 1
ATOM 2165 C C . ALA A 1 286 ? -0.608 17.439 44.027 1.00 15.37 286 ALA A C 1
ATOM 2166 O O . ALA A 1 286 ? -1.568 16.927 43.458 1.00 14.64 286 ALA A O 1
ATOM 2168 N N . MET A 1 287 ? 0.554 16.808 44.166 1.00 11.74 287 MET A N 1
ATOM 2169 C CA . MET A 1 287 ? 0.703 15.405 43.764 1.00 12.28 287 MET A CA 1
ATOM 2170 C C . MET A 1 287 ? 1.018 14.614 45.015 1.00 14.10 287 MET A C 1
ATOM 2171 O O . MET A 1 287 ? 2.059 14.855 45.635 1.00 10.70 287 MET A O 1
ATOM 2176 N N . LEU A 1 288 ? 0.112 13.713 45.406 1.00 11.01 288 LEU A N 1
ATOM 2177 C CA . LEU A 1 288 ? 0.161 13.117 46.759 1.00 9.94 288 LEU A CA 1
ATOM 2178 C C . LEU A 1 288 ? 0.100 11.604 46.688 1.00 8.60 288 LEU A C 1
ATOM 2179 O O . LEU A 1 288 ? -0.793 11.034 46.009 1.00 11.24 288 LEU A O 1
ATOM 2184 N N . LEU A 1 289 ? 1.013 10.950 47.409 1.00 10.44 289 LEU A N 1
ATOM 2185 C CA . LEU A 1 289 ? 0.993 9.489 47.596 1.00 10.00 289 LEU A CA 1
ATOM 2186 C C . LEU A 1 289 ? 0.973 9.147 49.089 1.00 8.46 289 LEU A C 1
ATOM 2187 O O . LEU A 1 289 ? 1.462 9.917 49.928 1.00 11.35 289 LEU A O 1
ATOM 2192 N N . PRO A 1 290 ? 0.407 7.977 49.437 1.00 11.37 290 PRO A N 1
ATOM 2193 C CA . PRO A 1 290 ? 0.328 7.595 50.868 1.00 12.55 290 PRO A CA 1
ATOM 2194 C C . PRO A 1 290 ? 1.522 6.784 51.348 1.00 12.30 290 PRO A C 1
ATOM 2195 O O . PRO A 1 290 ? 1.403 5.594 51.727 1.00 15.79 290 PRO A O 1
ATOM 2199 N N . HIS A 1 291 ? 2.681 7.422 51.281 1.00 8.91 291 HIS A N 1
ATOM 2200 C CA . HIS A 1 291 ? 3.935 6.833 51.747 1.00 5.42 291 HIS A CA 1
ATOM 2201 C C . HIS A 1 291 ? 4.205 5.467 51.156 1.00 9.06 291 HIS A C 1
ATOM 2202 O O . HIS A 1 291 ? 4.364 4.487 51.911 1.00 11.45 291 HIS A O 1
ATOM 2209 N N . ILE A 1 292 ? 4.344 5.440 49.819 1.00 7.63 292 ILE A N 1
ATOM 2210 C CA . ILE A 1 292 ? 4.574 4.200 49.097 1.00 6.39 292 ILE A CA 1
ATOM 2211 C C . ILE A 1 292 ? 6.034 4.012 48.673 1.00 8.91 292 ILE A C 1
ATOM 2212 O O . ILE A 1 292 ? 6.340 3.038 47.977 1.00 11.59 292 ILE A O 1
ATOM 2217 N N . GLY A 1 293 ? 6.892 4.928 49.079 1.00 6.58 293 GLY A N 1
ATOM 2218 C CA . GLY A 1 293 ? 8.308 4.950 48.669 1.00 13.90 293 GLY A CA 1
ATOM 2219 C C . GLY A 1 293 ? 8.947 3.583 48.469 1.00 13.52 293 GLY A C 1
ATOM 2220 O O . GLY A 1 293 ? 9.354 3.206 47.382 1.00 11.48 293 GLY A O 1
ATOM 2221 N N . THR A 1 294 ? 8.978 2.793 49.535 1.00 8.56 294 THR A N 1
ATOM 2222 C CA . THR A 1 294 ? 9.639 1.488 49.479 1.00 12.14 294 THR A CA 1
ATOM 2223 C C . THR A 1 294 ? 8.687 0.319 49.287 1.00 11.93 294 THR A C 1
ATOM 2224 O O . THR A 1 294 ? 9.098 -0.839 49.447 1.00 12.32 294 THR A O 1
ATOM 2228 N N . MET A 1 295 ? 7.419 0.594 48.933 1.00 8.48 295 MET A N 1
ATOM 2229 C CA . MET A 1 295 ? 6.465 -0.483 48.804 1.00 13.26 295 MET A CA 1
ATOM 2230 C C . MET A 1 295 ? 6.602 -1.225 47.483 1.00 9.77 295 MET A C 1
ATOM 2231 O O . MET A 1 295 ? 5.667 -1.261 46.711 1.00 10.35 295 MET A O 1
ATOM 2236 N N . THR A 1 296 ? 7.776 -1.814 47.253 1.00 8.66 296 THR A N 1
ATOM 2237 C CA . THR A 1 296 ? 7.926 -2.768 46.149 1.00 9.12 296 THR A CA 1
ATOM 2238 C C . THR A 1 296 ? 8.439 -4.113 46.623 1.00 8.15 296 THR A C 1
ATOM 2239 O O . THR A 1 296 ? 8.967 -4.242 47.725 1.00 9.34 296 THR A O 1
ATOM 2243 N N . TYR A 1 297 ? 8.338 -5.130 45.760 1.00 10.70 297 TYR A N 1
ATOM 2244 C CA . TYR A 1 297 ? 8.709 -6.464 46.177 1.00 14.43 297 TYR A CA 1
ATOM 2245 C C . TYR A 1 297 ? 10.195 -6.517 46.408 1.00 11.96 297 TYR A C 1
ATOM 2246 O O . TYR A 1 297 ? 10.660 -7.082 47.378 1.00 13.97 297 TYR A O 1
ATOM 2255 N N . GLU A 1 298 ? 10.943 -5.891 45.508 1.00 10.08 298 GLU A N 1
ATOM 2256 C CA . GLU A 1 298 ? 12.380 -6.077 45.536 1.00 9.65 298 GLU A CA 1
ATOM 2257 C C . GLU A 1 298 ? 13.011 -5.293 46.680 1.00 13.06 298 GLU A C 1
ATOM 2258 O O . GLU A 1 298 ? 13.882 -5.819 47.374 1.00 14.71 298 GLU A O 1
ATOM 2264 N N . THR A 1 299 ? 12.607 -4.036 46.832 1.00 10.08 299 THR A N 1
ATOM 2265 C CA . THR A 1 299 ? 13.062 -3.226 47.967 1.00 9.41 299 THR A CA 1
ATOM 2266 C C . THR A 1 299 ? 12.649 -3.772 49.358 1.00 7.64 299 THR A C 1
ATOM 2267 O O . THR A 1 299 ? 13.489 -3.873 50.256 1.00 9.66 299 THR A O 1
ATOM 2271 N N . GLN A 1 300 ? 11.376 -4.087 49.552 1.00 11.17 300 GLN A N 1
ATOM 2272 C CA . GLN A 1 300 ? 10.968 -4.667 50.841 1.00 10.62 300 GLN A CA 1
ATOM 2273 C C . GLN A 1 300 ? 11.722 -5.927 51.178 1.00 10.61 300 GLN A C 1
ATOM 2274 O O . GLN A 1 300 ? 12.065 -6.114 52.338 1.00 10.81 300 GLN A O 1
ATOM 2280 N N . LYS A 1 301 ? 11.993 -6.805 50.195 1.00 9.10 301 LYS A N 1
ATOM 2281 C CA . LYS A 1 301 ? 12.661 -8.060 50.549 1.00 13.44 301 LYS A CA 1
ATOM 2282 C C . LYS A 1 301 ? 14.118 -7.748 50.821 1.00 14.98 301 LYS A C 1
ATOM 2283 O O . LYS A 1 301 ? 14.709 -8.299 51.744 1.00 13.30 301 LYS A O 1
ATOM 2289 N N . GLU A 1 302 ? 14.686 -6.806 50.069 1.00 12.63 302 GLU A N 1
ATOM 2290 C CA . GLU A 1 302 ? 16.101 -6.463 50.325 1.00 8.51 302 GLU A CA 1
ATOM 2291 C C . GLU A 1 302 ? 16.249 -5.870 51.726 1.00 7.95 302 GLU A C 1
ATOM 2292 O O . GLU A 1 302 ? 17.235 -6.137 52.423 1.00 12.41 302 GLU A O 1
ATOM 2298 N N . MET A 1 303 ? 15.260 -5.087 52.148 1.00 11.41 303 MET A N 1
ATOM 2299 C CA . MET A 1 303 ? 15.314 -4.473 53.490 1.00 12.13 303 MET A CA 1
ATOM 2300 C C . MET A 1 303 ? 15.221 -5.568 54.579 1.00 14.34 303 MET A C 1
ATOM 2301 O O . MET A 1 303 ? 16.042 -5.601 55.484 1.00 9.94 303 MET A O 1
ATOM 2306 N N . GLU A 1 304 ? 14.215 -6.436 54.498 1.00 9.78 304 GLU A N 1
ATOM 2307 C CA . GLU A 1 304 ? 14.165 -7.602 55.407 1.00 9.13 304 GLU A CA 1
ATOM 2308 C C . GLU A 1 304 ? 15.455 -8.426 55.476 1.00 10.75 304 GLU A C 1
ATOM 2309 O O . GLU A 1 304 ? 15.867 -8.813 56.584 1.00 11.36 304 GLU A O 1
ATOM 2315 N N . LEU A 1 305 ? 16.045 -8.750 54.327 1.00 13.57 305 LEU A N 1
ATOM 2316 C CA . LEU A 1 305 ? 17.256 -9.569 54.294 1.00 17.92 305 LEU A CA 1
ATOM 2317 C C . LEU A 1 305 ? 18.418 -8.873 55.001 1.00 13.94 305 LEU A C 1
ATOM 2318 O O . LEU A 1 305 ? 19.219 -9.532 55.684 1.00 14.69 305 LEU A O 1
ATOM 2323 N N . LEU A 1 306 ? 18.513 -7.550 54.825 1.00 12.79 306 LEU A N 1
ATOM 2324 C CA . LEU A 1 306 ? 19.542 -6.761 55.504 1.00 12.74 306 LEU A CA 1
ATOM 2325 C C . LEU A 1 306 ? 19.382 -6.802 57.020 1.00 11.17 306 LEU A C 1
ATOM 2326 O O . LEU A 1 306 ? 20.355 -6.961 57.744 1.00 12.64 306 LEU A O 1
ATOM 2331 N N . VAL A 1 307 ? 18.152 -6.694 57.514 1.00 10.53 307 VAL A N 1
ATOM 2332 C CA . VAL A 1 307 ? 17.924 -6.814 58.948 1.00 13.25 307 VAL A CA 1
ATOM 2333 C C . VAL A 1 307 ? 18.306 -8.202 59.451 1.00 12.42 307 VAL A C 1
ATOM 2334 O O . VAL A 1 307 ? 18.932 -8.348 60.513 1.00 13.33 307 VAL A O 1
ATOM 2338 N N . LEU A 1 308 ? 17.964 -9.238 58.676 1.00 10.88 308 LEU A N 1
ATOM 2339 C CA . LEU A 1 308 ? 18.181 -10.596 59.138 1.00 14.38 308 LEU A CA 1
ATOM 2340 C C . LEU A 1 308 ? 19.671 -10.914 59.090 1.00 14.07 308 LEU A C 1
ATOM 2341 O O . LEU A 1 308 ? 20.160 -11.682 59.902 1.00 15.16 308 LEU A O 1
ATOM 2346 N N . ASN A 1 309 ? 20.387 -10.313 58.133 1.00 16.01 309 ASN A N 1
ATOM 2347 C CA . ASN A 1 309 ? 21.836 -10.482 58.075 1.00 16.55 309 ASN A CA 1
ATOM 2348 C C . ASN A 1 309 ? 22.553 -9.780 59.227 1.00 13.26 309 ASN A C 1
ATOM 2349 O O . ASN A 1 309 ? 23.548 -10.293 59.743 1.00 17.38 309 ASN A O 1
ATOM 2354 N N . ASN A 1 310 ? 22.065 -8.597 59.602 1.00 13.22 310 ASN A N 1
ATOM 2355 C CA . ASN A 1 310 ? 22.516 -7.951 60.831 1.00 14.13 310 ASN A CA 1
ATOM 2356 C C . ASN A 1 310 ? 22.289 -8.841 62.049 1.00 16.87 310 ASN A C 1
ATOM 2357 O O . ASN A 1 310 ? 23.185 -9.022 62.846 1.00 14.68 310 ASN A O 1
ATOM 2362 N N . LEU A 1 311 ? 21.080 -9.384 62.193 1.00 15.63 311 LEU A N 1
ATOM 2363 C CA . LEU A 1 311 ? 20.797 -10.318 63.281 1.00 19.19 311 LEU A CA 1
ATOM 2364 C C . LEU A 1 311 ? 21.738 -11.510 63.342 1.00 17.48 311 LEU A C 1
ATOM 2365 O O . LEU A 1 311 ? 22.236 -11.887 64.400 1.00 16.58 311 LEU A O 1
ATOM 2370 N N . ARG A 1 312 ? 21.955 -12.136 62.205 1.00 15.60 312 ARG A N 1
ATOM 2371 C CA . ARG A 1 312 ? 22.801 -13.311 62.151 1.00 18.50 312 ARG A CA 1
ATOM 2372 C C . ARG A 1 312 ? 24.238 -12.947 62.532 1.00 20.39 312 ARG A C 1
ATOM 2373 O O . ARG A 1 312 ? 24.895 -13.671 63.294 1.00 20.43 312 ARG A O 1
ATOM 2381 N N . SER A 1 313 ? 24.705 -11.805 62.043 1.00 19.30 313 SER A N 1
ATOM 2382 C CA . SER A 1 313 ? 26.047 -11.334 62.391 1.00 24.09 313 SER A CA 1
ATOM 2383 C C . SER A 1 313 ? 26.148 -11.067 63.889 1.00 19.01 313 SER A C 1
ATOM 2384 O O . SER A 1 313 ? 27.146 -11.403 64.531 1.00 19.57 313 SER A O 1
ATOM 2387 N N . ALA A 1 314 ? 25.104 -10.476 64.449 1.00 20.72 314 ALA A N 1
ATOM 2388 C CA . ALA A 1 314 ? 25.102 -10.148 65.879 1.00 19.74 314 ALA A CA 1
ATOM 2389 C C . ALA A 1 314 ? 25.214 -11.412 66.729 1.00 19.52 314 ALA A C 1
ATOM 2390 O O . ALA A 1 314 ? 26.056 -11.516 67.631 1.00 20.21 314 ALA A O 1
ATOM 2392 N N . ILE A 1 315 ? 24.360 -12.375 66.423 1.00 18.05 315 ILE A N 1
ATOM 2393 C CA . ILE A 1 315 ? 24.357 -13.671 67.098 1.00 18.50 315 ILE A CA 1
ATOM 2394 C C . ILE A 1 315 ? 25.663 -14.446 66.907 1.00 21.45 315 ILE A C 1
ATOM 2395 O O . ILE A 1 315 ? 26.218 -14.954 67.866 1.00 23.91 315 ILE A O 1
ATOM 2400 N N . GLU A 1 316 ? 26.154 -14.548 65.674 1.00 20.24 316 GLU A N 1
ATOM 2401 C CA . GLU A 1 316 ? 27.308 -15.411 65.406 1.00 27.97 316 GLU A CA 1
ATOM 2402 C C . GLU A 1 316 ? 28.634 -14.766 65.810 1.00 27.74 316 GLU A C 1
ATOM 2403 O O . GLU A 1 316 ? 29.512 -15.432 66.356 1.00 28.79 316 GLU A O 1
ATOM 2409 N N . LYS A 1 317 ? 28.759 -13.471 65.546 1.00 31.00 317 LYS A N 1
ATOM 2410 C CA . LYS A 1 317 ? 30.029 -12.754 65.654 1.00 29.01 317 LYS A CA 1
ATOM 2411 C C . LYS A 1 317 ? 29.993 -11.630 66.688 1.00 24.29 317 LYS A C 1
ATOM 2412 O O . LYS A 1 317 ? 31.035 -11.130 67.093 1.00 27.39 317 LYS A O 1
ATOM 2418 N N . GLY A 1 318 ? 28.803 -11.217 67.121 1.00 21.45 318 GLY A N 1
ATOM 2419 C CA . GLY A 1 318 ? 28.733 -10.156 68.118 1.00 21.62 318 GLY A CA 1
ATOM 2420 C C . GLY A 1 318 ? 29.027 -8.811 67.492 1.00 26.43 318 GLY A C 1
ATOM 2421 O O . GLY A 1 318 ? 29.581 -7.898 68.127 1.00 24.58 318 GLY A O 1
ATOM 2422 N N . GLU A 1 319 ? 28.653 -8.676 66.232 1.00 26.90 319 GLU A N 1
ATOM 2423 C CA . GLU A 1 319 ? 28.769 -7.385 65.573 1.00 30.93 319 GLU A CA 1
ATOM 2424 C C . GLU A 1 319 ? 27.669 -7.167 64.537 1.00 24.24 319 GLU A C 1
ATOM 2425 O O . GLU A 1 319 ? 27.133 -8.111 63.971 1.00 22.42 319 GLU A O 1
ATOM 2431 N N . LEU A 1 320 ? 27.328 -5.907 64.316 1.00 23.43 320 LEU A N 1
ATOM 2432 C CA . LEU A 1 320 ? 26.333 -5.540 63.328 1.00 20.18 320 LEU A CA 1
ATOM 2433 C C . LEU A 1 320 ? 26.972 -5.208 61.969 1.00 24.37 320 LEU A C 1
ATOM 2434 O O . LEU A 1 320 ? 28.173 -4.933 61.875 1.00 25.73 320 LEU A O 1
ATOM 2439 N N . LEU A 1 321 ? 26.161 -5.242 60.922 1.00 21.12 321 LEU A N 1
ATOM 2440 C CA . LEU A 1 321 ? 26.607 -4.874 59.588 1.00 20.07 321 LEU A CA 1
ATOM 2441 C C . LEU A 1 321 ? 26.361 -3.392 59.322 1.00 21.63 321 LEU A C 1
ATOM 2442 O O . LEU A 1 321 ? 27.219 -2.701 58.769 1.00 22.07 321 LEU A O 1
ATOM 2447 N N . THR A 1 322 ? 25.177 -2.907 59.704 1.00 17.27 322 THR A N 1
ATOM 2448 C CA . THR A 1 322 ? 24.809 -1.516 59.505 1.00 18.84 322 THR A CA 1
ATOM 2449 C C . THR A 1 322 ? 24.350 -0.825 60.797 1.00 14.86 322 THR A C 1
ATOM 2450 O O . THR A 1 322 ? 23.215 -0.323 60.892 1.00 17.62 322 THR A O 1
ATOM 2454 N N . GLN A 1 323 ? 25.236 -0.800 61.768 1.00 16.89 323 GLN A N 1
ATOM 2455 C CA . GLN A 1 323 ? 24.959 -0.108 63.044 1.00 13.82 323 GLN A CA 1
ATOM 2456 C C . GLN A 1 323 ? 24.696 1.375 62.794 1.00 16.65 323 GLN A C 1
ATOM 2457 O O . GLN A 1 323 ? 25.358 1.996 61.954 1.00 20.06 323 GLN A O 1
ATOM 2463 N N . VAL A 1 324 ? 23.698 1.933 63.481 1.00 13.90 324 VAL A N 1
ATOM 2464 C CA . VAL A 1 324 ? 23.335 3.347 63.302 1.00 15.50 324 VAL A CA 1
ATOM 2465 C C . VAL A 1 324 ? 24.539 4.274 63.582 1.00 21.59 324 VAL A C 1
ATOM 2466 O O . VAL A 1 324 ? 25.331 4.015 64.483 1.00 21.75 324 VAL A O 1
ATOM 2470 N N . PRO A 1 325 ? 24.695 5.358 62.774 1.00 24.30 325 PRO A N 1
ATOM 2471 C CA . PRO A 1 325 ? 25.882 6.218 62.900 1.00 23.02 325 PRO A CA 1
ATOM 2472 C C . PRO A 1 325 ? 25.997 6.871 64.287 1.00 17.26 325 PRO A C 1
ATOM 2473 O O . PRO A 1 325 ? 27.109 7.099 64.744 1.00 19.52 325 PRO A O 1
ATOM 2477 N N . GLU A 1 326 ? 24.879 7.143 64.953 1.00 16.97 326 GLU A N 1
ATOM 2478 C CA . GLU A 1 326 ? 24.970 7.627 66.349 1.00 24.40 326 GLU A CA 1
ATOM 2479 C C . GLU A 1 326 ? 25.854 6.791 67.268 1.00 26.56 326 GLU A C 1
ATOM 2480 O O . GLU A 1 326 ? 26.520 7.334 68.160 1.00 27.52 326 GLU A O 1
ATOM 2486 N N . GLN A 1 327 ? 25.881 5.473 67.070 1.00 20.79 327 GLN A N 1
ATOM 2487 C CA . GLN A 1 327 ? 26.632 4.628 67.984 1.00 27.06 327 GLN A CA 1
ATOM 2488 C C . GLN A 1 327 ? 27.975 4.270 67.393 1.00 31.45 327 GLN A C 1
ATOM 2489 O O . GLN A 1 327 ? 28.786 3.635 68.044 1.00 30.15 327 GLN A O 1
ATOM 2495 N N . LYS A 1 328 ? 28.214 4.674 66.155 1.00 39.44 328 LYS A N 1
ATOM 2496 C CA . LYS A 1 328 ? 29.348 4.142 65.409 1.00 46.27 328 LYS A CA 1
ATOM 2497 C C . LYS A 1 328 ? 30.454 5.182 65.213 1.00 50.02 328 LYS A C 1
ATOM 2498 O O . LYS A 1 328 ? 30.775 5.959 66.121 1.00 49.93 328 LYS A O 1
ATOM 2504 N N . MET B 1 1 ? 6.200 38.145 -8.510 1.00 60.85 1 MET B N 1
ATOM 2505 C CA . MET B 1 1 ? 5.048 38.830 -7.940 1.00 57.72 1 MET B CA 1
ATOM 2506 C C . MET B 1 1 ? 5.261 39.426 -6.562 1.00 56.77 1 MET B C 1
ATOM 2507 O O . MET B 1 1 ? 6.008 38.896 -5.732 1.00 62.31 1 MET B O 1
ATOM 2512 N N . PRO B 1 2 ? 4.534 40.478 -6.307 1.00 47.56 2 PRO B N 1
ATOM 2513 C CA . PRO B 1 2 ? 4.212 40.909 -4.961 1.00 45.05 2 PRO B CA 1
ATOM 2514 C C . PRO B 1 2 ? 3.006 40.103 -4.452 1.00 42.08 2 PRO B C 1
ATOM 2515 O O . PRO B 1 2 ? 2.487 39.207 -5.112 1.00 34.88 2 PRO B O 1
ATOM 2519 N N . SER B 1 3 ? 2.569 40.468 -3.265 1.00 39.51 3 SER B N 1
ATOM 2520 C CA . SER B 1 3 ? 1.341 40.024 -2.704 1.00 27.34 3 SER B CA 1
ATOM 2521 C C . SER B 1 3 ? 1.397 38.639 -2.071 1.00 32.12 3 SER B C 1
ATOM 2522 O O . SER B 1 3 ? 0.416 38.020 -1.979 1.00 43.31 3 SER B O 1
ATOM 2525 N N . GLN B 1 4 ? 2.538 38.228 -1.595 1.00 27.18 4 GLN B N 1
ATOM 2526 C CA . GLN B 1 4 ? 2.618 36.975 -0.852 1.00 24.39 4 GLN B CA 1
ATOM 2527 C C . GLN B 1 4 ? 1.892 37.050 0.464 1.00 27.53 4 GLN B C 1
ATOM 2528 O O . GLN B 1 4 ? 1.906 38.051 1.118 1.00 25.04 4 GLN B O 1
ATOM 2534 N N . ALA B 1 5 ? 1.255 35.956 0.830 1.00 24.44 5 ALA B N 1
ATOM 2535 C CA . ALA B 1 5 ? 0.587 35.846 2.127 1.00 19.57 5 ALA B CA 1
ATOM 2536 C C . ALA B 1 5 ? 0.965 34.561 2.838 1.00 23.41 5 ALA B C 1
ATOM 2537 O O . ALA B 1 5 ? 1.340 33.550 2.212 1.00 21.11 5 ALA B O 1
ATOM 2539 N N . ALA B 1 6 ? 0.819 34.593 4.154 1.00 17.80 6 ALA B N 1
ATOM 2540 C CA . ALA B 1 6 ? 0.910 33.384 4.984 1.00 17.83 6 ALA B CA 1
ATOM 2541 C C . ALA B 1 6 ? -0.428 33.134 5.672 1.00 22.99 6 ALA B C 1
ATOM 2542 O O . ALA B 1 6 ? -1.101 34.067 6.086 1.00 26.57 6 ALA B O 1
ATOM 2544 N N . LEU B 1 7 ? -0.805 31.874 5.829 1.00 18.62 7 LEU B N 1
ATOM 2545 C CA . LEU B 1 7 ? -2.100 31.552 6.412 1.00 17.26 7 LEU B CA 1
ATOM 2546 C C . LEU B 1 7 ? -1.868 30.705 7.660 1.00 20.62 7 LEU B C 1
ATOM 2547 O O . LEU B 1 7 ? -1.241 29.648 7.588 1.00 18.29 7 LEU B O 1
ATOM 2552 N N . LEU B 1 8 ? -2.363 31.188 8.796 1.00 17.64 8 LEU B N 1
ATOM 2553 C CA . LEU B 1 8 ? -2.362 30.431 10.046 1.00 14.26 8 LEU B CA 1
ATOM 2554 C C . LEU B 1 8 ? -3.656 29.622 10.175 1.00 19.15 8 LEU B C 1
ATOM 2555 O O . LEU B 1 8 ? -4.749 30.189 10.095 1.00 21.64 8 LEU B O 1
ATOM 2560 N N . ILE B 1 9 ? -3.537 28.296 10.324 1.00 20.32 9 ILE B N 1
ATOM 2561 C CA . ILE B 1 9 ? -4.682 27.432 10.567 1.00 24.65 9 ILE B CA 1
ATOM 2562 C C . ILE B 1 9 ? -4.700 27.161 12.087 1.00 21.27 9 ILE B C 1
ATOM 2563 O O . ILE B 1 9 ? -3.706 26.673 12.658 1.00 19.12 9 ILE B O 1
ATOM 2568 N N . GLY B 1 10 ? -5.813 27.491 12.738 1.00 19.38 10 GLY B N 1
ATOM 2569 C CA . GLY B 1 10 ? -5.948 27.271 14.171 1.00 21.31 10 GLY B CA 1
ATOM 2570 C C . GLY B 1 10 ? -5.304 28.391 14.969 1.00 21.25 10 GLY B C 1
ATOM 2571 O O . GLY B 1 10 ? -5.320 29.533 14.547 1.00 20.68 10 GLY B O 1
ATOM 2572 N N . ASP B 1 11 ? -4.732 28.043 16.115 1.00 19.45 11 ASP B N 1
ATOM 2573 C CA . ASP B 1 11 ? -4.180 29.027 17.061 1.00 22.61 11 ASP B CA 1
ATOM 2574 C C . ASP B 1 11 ? -2.654 28.997 17.195 1.00 22.57 11 ASP B C 1
ATOM 2575 O O . ASP B 1 11 ? -1.982 27.959 17.013 1.00 21.16 11 ASP B O 1
ATOM 2580 N N . ILE B 1 12 ? -2.118 30.156 17.560 1.00 16.32 12 ILE B N 1
ATOM 2581 C CA . ILE B 1 12 ? -0.776 30.249 18.093 1.00 10.78 12 ILE B CA 1
ATOM 2582 C C . ILE B 1 12 ? -0.946 30.791 19.515 1.00 19.50 12 ILE B C 1
ATOM 2583 O O . ILE B 1 12 ? -1.565 31.839 19.708 1.00 21.02 12 ILE B O 1
ATOM 2588 N N . VAL B 1 13 ? -0.440 30.046 20.498 1.00 18.29 13 VAL B N 1
ATOM 2589 C CA . VAL B 1 13 ? -0.680 30.338 21.906 1.00 16.04 13 VAL B CA 1
ATOM 2590 C C . VAL B 1 13 ? 0.404 31.185 22.548 1.00 18.66 13 VAL B C 1
ATOM 2591 O O . VAL B 1 13 ? 0.111 32.164 23.267 1.00 22.93 13 VAL B O 1
ATOM 2595 N N . HIS B 1 14 ? 1.659 30.827 22.301 1.00 15.49 14 HIS B N 1
ATOM 2596 C CA . HIS B 1 14 ? 2.783 31.424 23.026 1.00 14.92 14 HIS B CA 1
ATOM 2597 C C . HIS B 1 14 ? 3.633 32.391 22.211 1.00 21.34 14 HIS B C 1
ATOM 2598 O O . HIS B 1 14 ? 4.412 33.176 22.766 1.00 18.71 14 HIS B O 1
ATOM 2605 N N . ALA B 1 15 ? 3.523 32.308 20.891 1.00 20.24 15 ALA B N 1
ATOM 2606 C CA . ALA B 1 15 ? 4.412 33.052 20.035 1.00 17.66 15 ALA B CA 1
ATOM 2607 C C . ALA B 1 15 ? 3.667 34.009 19.082 1.00 16.86 15 ALA B C 1
ATOM 2608 O O . ALA B 1 15 ? 4.083 34.222 17.923 1.00 17.71 15 ALA B O 1
ATOM 2610 N N . ARG B 1 16 ? 2.564 34.605 19.564 1.00 18.83 16 ARG B N 1
ATOM 2611 C CA . ARG B 1 16 ? 1.820 35.563 18.738 1.00 23.02 16 ARG B CA 1
ATOM 2612 C C . ARG B 1 16 ? 2.693 36.726 18.265 1.00 22.59 16 ARG B C 1
ATOM 2613 O O . ARG B 1 16 ? 2.515 37.193 17.151 1.00 23.00 16 ARG B O 1
ATOM 2621 N N . ALA B 1 17 ? 3.626 37.196 19.101 1.00 21.21 17 ALA B N 1
ATOM 2622 C CA . ALA B 1 17 ? 4.527 38.290 18.696 1.00 23.08 17 ALA B CA 1
ATOM 2623 C C . ALA B 1 17 ? 5.334 37.928 17.462 1.00 22.53 17 ALA B C 1
ATOM 2624 O O . ALA B 1 17 ? 5.429 38.738 16.527 1.00 21.66 17 ALA B O 1
ATOM 2626 N N . GLU B 1 18 ? 5.914 36.725 17.471 1.00 24.14 18 GLU B N 1
ATOM 2627 C CA . GLU B 1 18 ? 6.725 36.219 16.358 1.00 21.38 18 GLU B CA 1
ATOM 2628 C C . GLU B 1 18 ? 5.899 36.070 15.080 1.00 16.87 18 GLU B C 1
ATOM 2629 O O . GLU B 1 18 ? 6.381 36.393 13.994 1.00 23.36 18 GLU B O 1
ATOM 2635 N N . TRP B 1 19 ? 4.649 35.612 15.205 1.00 18.47 19 TRP B N 1
ATOM 2636 C CA . TRP B 1 19 ? 3.728 35.579 14.057 1.00 17.75 19 TRP B CA 1
ATOM 2637 C C . TRP B 1 19 ? 3.421 36.974 13.528 1.00 20.13 19 TRP B C 1
ATOM 2638 O O . TRP B 1 19 ? 3.553 37.219 12.333 1.00 20.16 19 TRP B O 1
ATOM 2649 N N . GLU B 1 20 ? 3.012 37.895 14.403 1.00 19.25 20 GLU B N 1
ATOM 2650 C CA . GLU B 1 20 ? 2.733 39.265 13.946 1.00 16.78 20 GLU B CA 1
ATOM 2651 C C . GLU B 1 20 ? 3.955 39.890 13.262 1.00 17.78 20 GLU B C 1
ATOM 2652 O O . GLU B 1 20 ? 3.814 40.660 12.307 1.00 21.30 20 GLU B O 1
ATOM 2658 N N . ALA B 1 21 ? 5.150 39.577 13.753 1.00 17.68 21 ALA B N 1
ATOM 2659 C CA . ALA B 1 21 ? 6.351 40.170 13.172 1.00 21.89 21 ALA B CA 1
ATOM 2660 C C . ALA B 1 21 ? 6.502 39.862 11.680 1.00 25.27 21 ALA B C 1
ATOM 2661 O O . ALA B 1 21 ? 7.037 40.679 10.926 1.00 24.71 21 ALA B O 1
ATOM 2663 N N . LEU B 1 22 ? 6.010 38.706 11.243 1.00 20.22 22 LEU B N 1
ATOM 2664 C CA . LEU B 1 22 ? 6.095 38.334 9.818 1.00 21.10 22 LEU B CA 1
ATOM 2665 C C . LEU B 1 22 ? 5.333 39.252 8.867 1.00 20.06 22 LEU B C 1
ATOM 2666 O O . LEU B 1 22 ? 5.427 39.097 7.641 1.00 23.22 22 LEU B O 1
ATOM 2671 N N . SER B 1 23 ? 4.573 40.201 9.409 1.00 26.84 23 SER B N 1
ATOM 2672 C CA . SER B 1 23 ? 3.794 41.105 8.567 1.00 23.96 23 SER B CA 1
ATOM 2673 C C . SER B 1 23 ? 4.675 42.064 7.822 1.00 30.13 23 SER B C 1
ATOM 2674 O O . SER B 1 23 ? 4.209 42.724 6.910 1.00 27.36 23 SER B O 1
ATOM 2677 N N . SER B 1 24 ? 5.949 42.152 8.187 1.00 26.80 24 SER B N 1
ATOM 2678 C CA . SER B 1 24 ? 6.852 43.020 7.428 1.00 29.53 24 SER B CA 1
ATOM 2679 C C . SER B 1 24 ? 7.135 42.372 6.075 1.00 29.09 24 SER B C 1
ATOM 2680 O O . SER B 1 24 ? 7.367 43.058 5.083 1.00 27.81 24 SER B O 1
ATOM 2683 N N . LEU B 1 25 ? 7.064 41.043 6.057 1.00 23.00 25 LEU B N 1
ATOM 2684 C CA . LEU B 1 25 ? 7.355 40.222 4.898 1.00 26.92 25 LEU B CA 1
ATOM 2685 C C . LEU B 1 25 ? 6.126 39.858 4.075 1.00 26.92 25 LEU B C 1
ATOM 2686 O O . LEU B 1 25 ? 6.191 39.851 2.849 1.00 29.09 25 LEU B O 1
ATOM 2691 N N . VAL B 1 26 ? 5.013 39.507 4.723 1.00 22.28 26 VAL B N 1
ATOM 2692 C CA . VAL B 1 26 ? 3.872 38.993 3.941 1.00 22.87 26 VAL B CA 1
ATOM 2693 C C . VAL B 1 26 ? 2.557 39.447 4.548 1.00 21.18 26 VAL B C 1
ATOM 2694 O O . VAL B 1 26 ? 2.531 39.902 5.679 1.00 27.02 26 VAL B O 1
ATOM 2698 N N . THR B 1 27 ? 1.465 39.293 3.805 1.00 21.08 27 THR B N 1
ATOM 2699 C CA . THR B 1 27 ? 0.120 39.489 4.363 1.00 22.08 27 THR B CA 1
ATOM 2700 C C . THR B 1 27 ? -0.253 38.352 5.313 1.00 24.87 27 THR B C 1
ATOM 2701 O O . THR B 1 27 ? -0.213 37.199 4.904 1.00 24.49 27 THR B O 1
ATOM 2705 N N . LEU B 1 28 ? -0.590 38.650 6.576 1.00 19.68 28 LEU B N 1
ATOM 2706 C CA . LEU B 1 28 ? -1.004 37.569 7.507 1.00 17.86 28 LEU B CA 1
ATOM 2707 C C . LEU B 1 28 ? -2.518 37.307 7.410 1.00 24.87 28 LEU B C 1
ATOM 2708 O O . LEU B 1 28 ? -3.327 38.230 7.553 1.00 26.21 28 LEU B O 1
ATOM 2713 N N . LYS B 1 29 ? -2.880 36.055 7.124 1.00 20.20 29 LYS B N 1
ATOM 2714 C CA . LYS B 1 29 ? -4.270 35.571 7.058 1.00 20.70 29 LYS B CA 1
ATOM 2715 C C . LYS B 1 29 ? -4.500 34.477 8.127 1.00 22.48 29 LYS B C 1
ATOM 2716 O O . LYS B 1 29 ? -3.565 33.772 8.541 1.00 19.99 29 LYS B O 1
ATOM 2722 N N . GLU B 1 30 ? -5.736 34.337 8.595 1.00 22.75 30 GLU B N 1
ATOM 2723 C CA . GLU B 1 30 ? -6.007 33.338 9.625 1.00 20.78 30 GLU B CA 1
ATOM 2724 C C . GLU B 1 30 ? -7.286 32.577 9.332 1.00 26.07 30 GLU B C 1
ATOM 2725 O O . GLU B 1 30 ? -8.274 33.182 8.915 1.00 30.29 30 GLU B O 1
ATOM 2731 N N . PHE B 1 31 ? -7.264 31.265 9.578 1.00 21.76 31 PHE B N 1
ATOM 2732 C CA . PHE B 1 31 ? -8.466 30.447 9.620 1.00 23.14 31 PHE B CA 1
ATOM 2733 C C . PHE B 1 31 ? -8.475 29.790 11.004 1.00 24.04 31 PHE B C 1
ATOM 2734 O O . PHE B 1 31 ? -7.999 28.652 11.193 1.00 25.31 31 PHE B O 1
ATOM 2742 N N . PRO B 1 32 ? -8.974 30.535 12.007 1.00 25.71 32 PRO B N 1
ATOM 2743 C CA . PRO B 1 32 ? -8.931 30.101 13.410 1.00 27.56 32 PRO B CA 1
ATOM 2744 C C . PRO B 1 32 ? -9.884 28.951 13.702 1.00 27.77 32 PRO B C 1
ATOM 2745 O O . PRO B 1 32 ? -9.670 28.170 14.623 1.00 25.94 32 PRO B O 1
ATOM 2749 N N . GLU B 1 33 ? -10.938 28.863 12.901 1.00 30.82 33 GLU B N 1
ATOM 2750 C CA . GLU B 1 33 ? -11.963 27.847 13.081 1.00 35.26 33 GLU B CA 1
ATOM 2751 C C . GLU B 1 33 ? -12.882 27.925 11.878 1.00 32.47 33 GLU B C 1
ATOM 2752 O O . GLU B 1 33 ? -12.816 28.888 11.103 1.00 31.79 33 GLU B O 1
ATOM 2758 N N . GLY B 1 34 ? -13.745 26.926 11.718 1.00 31.76 34 GLY B N 1
ATOM 2759 C CA . GLY B 1 34 ? -14.765 26.990 10.691 1.00 31.51 34 GLY B CA 1
ATOM 2760 C C . GLY B 1 34 ? -15.248 25.648 10.198 1.00 34.81 34 GLY B C 1
ATOM 2761 O O . GLY B 1 34 ? -16.395 25.509 9.764 1.00 40.17 34 GLY B O 1
ATOM 2762 N N . GLY B 1 35 ? -14.369 24.658 10.241 1.00 30.71 35 GLY B N 1
ATOM 2763 C CA . GLY B 1 35 ? -14.716 23.353 9.733 1.00 34.08 35 GLY B CA 1
ATOM 2764 C C . GLY B 1 35 ? -14.234 23.146 8.314 1.00 34.08 35 GLY B C 1
ATOM 2765 O O . GLY B 1 35 ? -14.009 24.117 7.570 1.00 35.02 35 GLY B O 1
ATOM 2766 N N . ARG B 1 36 ? -14.106 21.868 7.950 1.00 33.86 36 ARG B N 1
ATOM 2767 C CA . ARG B 1 36 ? -13.552 21.438 6.672 1.00 32.14 36 ARG B CA 1
ATOM 2768 C C . ARG B 1 36 ? -14.304 21.977 5.452 1.00 34.03 36 ARG B C 1
ATOM 2769 O O . ARG B 1 36 ? -13.682 22.493 4.514 1.00 34.76 36 ARG B O 1
ATOM 2777 N N . GLU B 1 37 ? -15.632 21.883 5.455 1.00 35.20 37 GLU B N 1
ATOM 2778 C CA . GLU B 1 37 ? -16.440 22.468 4.381 1.00 41.12 37 GLU B CA 1
ATOM 2779 C C . GLU B 1 37 ? -16.074 23.917 4.109 1.00 38.60 37 GLU B C 1
ATOM 2780 O O . GLU B 1 37 ? -15.809 24.303 2.968 1.00 38.91 37 GLU B O 1
ATOM 2786 N N . LYS B 1 38 ? -16.081 24.723 5.166 1.00 38.61 38 LYS B N 1
ATOM 2787 C CA . LYS B 1 38 ? -15.784 26.138 5.038 1.00 35.02 38 LYS B CA 1
ATOM 2788 C C . LYS B 1 38 ? -14.369 26.369 4.526 1.00 34.58 38 LYS B C 1
ATOM 2789 O O . LYS B 1 38 ? -14.166 27.223 3.653 1.00 32.95 38 LYS B O 1
ATOM 2795 N N . PHE B 1 39 ? -13.393 25.627 5.062 1.00 31.40 39 PHE B N 1
ATOM 2796 C CA . PHE B 1 39 ? -12.009 25.774 4.598 1.00 32.95 39 PHE B CA 1
ATOM 2797 C C . PHE B 1 39 ? -11.885 25.503 3.089 1.00 30.54 39 PHE B C 1
ATOM 2798 O O . PHE B 1 39 ? -11.309 26.307 2.358 1.00 34.01 39 PHE B O 1
ATOM 2806 N N . LEU B 1 40 ? -12.440 24.385 2.632 1.00 31.20 40 LEU B N 1
ATOM 2807 C CA . LEU B 1 40 ? -12.459 24.050 1.207 1.00 32.71 40 LEU B CA 1
ATOM 2808 C C . LEU B 1 40 ? -13.181 25.098 0.361 1.00 35.47 40 LEU B C 1
ATOM 2809 O O . LEU B 1 40 ? -12.780 25.368 -0.777 1.00 35.60 40 LEU B O 1
ATOM 2814 N N . GLU B 1 41 ? -14.233 25.712 0.899 1.00 42.06 41 GLU B N 1
ATOM 2815 C CA . GLU B 1 41 ? -14.921 26.778 0.157 1.00 45.37 41 GLU B CA 1
ATOM 2816 C C . GLU B 1 41 ? -14.064 28.028 0.043 1.00 40.95 41 GLU B C 1
ATOM 2817 O O . GLU B 1 41 ? -14.084 28.712 -0.975 1.00 39.70 41 GLU B O 1
ATOM 2823 N N . ASN B 1 42 ? -13.322 28.327 1.097 1.00 34.38 42 ASN B N 1
ATOM 2824 C CA . ASN B 1 42 ? -12.428 29.465 1.097 1.00 34.03 42 ASN B CA 1
ATOM 2825 C C . ASN B 1 42 ? -11.351 29.251 0.048 1.00 32.83 42 ASN B C 1
ATOM 2826 O O . ASN B 1 42 ? -10.982 30.173 -0.679 1.00 36.67 42 ASN B O 1
ATOM 2831 N N . CYS B 1 43 ? -10.819 28.034 0.000 1.00 34.68 43 CYS B N 1
ATOM 2832 C CA . CYS B 1 43 ? -9.873 27.657 -1.050 1.00 33.25 43 CYS B CA 1
ATOM 2833 C C . CYS B 1 43 ? -10.430 27.896 -2.454 1.00 33.84 43 CYS B C 1
ATOM 2834 O O . CYS B 1 43 ? -9.812 28.596 -3.251 1.00 32.82 43 CYS B O 1
ATOM 2837 N N . LYS B 1 44 ? -11.592 27.320 -2.755 1.00 36.96 44 LYS B N 1
ATOM 2838 C CA . LYS B 1 44 ? -12.174 27.445 -4.085 1.00 39.23 44 LYS B CA 1
ATOM 2839 C C . LYS B 1 44 ? -12.526 28.884 -4.416 1.00 38.90 44 LYS B C 1
ATOM 2840 O O . LYS B 1 44 ? -12.562 29.248 -5.592 1.00 38.95 44 LYS B O 1
ATOM 2846 N N . SER B 1 45 ? -12.749 29.716 -3.396 1.00 38.04 45 SER B N 1
ATOM 2847 C CA . SER B 1 45 ? -13.242 31.072 -3.642 1.00 38.55 45 SER B CA 1
ATOM 2848 C C . SER B 1 45 ? -12.167 31.988 -4.194 1.00 36.09 45 SER B C 1
ATOM 2849 O O . SER B 1 45 ? -12.487 33.016 -4.782 1.00 38.58 45 SER B O 1
ATOM 2852 N N . GLY B 1 46 ? -10.896 31.631 -3.991 1.00 34.56 46 GLY B N 1
ATOM 2853 C CA . GLY B 1 46 ? -9.788 32.432 -4.493 1.00 35.69 46 GLY B CA 1
ATOM 2854 C C . GLY B 1 46 ? -9.169 33.329 -3.427 1.00 34.77 46 GLY B C 1
ATOM 2855 O O . GLY B 1 46 ? -8.169 34.021 -3.659 1.00 34.37 46 GLY B O 1
ATOM 2856 N N . GLN B 1 47 ? -9.752 33.320 -2.240 1.00 34.94 47 GLN B N 1
ATOM 2857 C CA . GLN B 1 47 ? -9.304 34.244 -1.203 1.00 37.20 47 GLN B CA 1
ATOM 2858 C C . GLN B 1 47 ? -7.909 33.871 -0.660 1.00 37.03 47 GLN B C 1
ATOM 2859 O O . GLN B 1 47 ? -7.236 34.717 -0.062 1.00 34.54 47 GLN B O 1
ATOM 2865 N N . TYR B 1 48 ? -7.481 32.617 -0.870 1.00 33.47 48 TYR B N 1
ATOM 2866 C CA . TYR B 1 48 ? -6.138 32.190 -0.476 1.00 30.01 48 TYR B CA 1
ATOM 2867 C C . TYR B 1 48 ? -5.153 32.108 -1.665 1.00 29.12 48 TYR B C 1
ATOM 2868 O O . TYR B 1 48 ? -4.076 31.522 -1.565 1.00 26.73 48 TYR B O 1
ATOM 2877 N N . ASP B 1 49 ? -5.510 32.688 -2.797 1.00 27.17 49 ASP B N 1
ATOM 2878 C CA . ASP B 1 49 ? -4.700 32.522 -4.006 1.00 28.67 49 ASP B CA 1
ATOM 2879 C C . ASP B 1 49 ? -3.309 33.156 -3.958 1.00 28.32 49 ASP B C 1
ATOM 2880 O O . ASP B 1 49 ? -2.488 32.917 -4.842 1.00 29.43 49 ASP B O 1
ATOM 2885 N N . ASP B 1 50 ? -3.053 33.960 -2.936 1.00 26.88 50 ASP B N 1
ATOM 2886 C CA . ASP B 1 50 ? -1.737 34.545 -2.748 1.00 26.44 50 ASP B CA 1
ATOM 2887 C C . ASP B 1 50 ? -0.939 33.838 -1.643 1.00 25.97 50 ASP B C 1
ATOM 2888 O O . ASP B 1 50 ? 0.176 34.242 -1.303 1.00 24.03 50 ASP B O 1
ATOM 2893 N N . VAL B 1 51 ? -1.498 32.796 -1.051 1.00 25.30 51 VAL B N 1
ATOM 2894 C CA . VAL B 1 51 ? -0.851 32.196 0.121 1.00 21.90 51 VAL B CA 1
ATOM 2895 C C . VAL B 1 51 ? 0.337 31.335 -0.289 1.00 24.41 51 VAL B C 1
ATOM 2896 O O . VAL B 1 51 ? 0.169 30.339 -1.007 1.00 23.16 51 VAL B O 1
ATOM 2900 N N . ILE B 1 52 ? 1.544 31.726 0.109 1.00 21.63 52 ILE B N 1
ATOM 2901 C CA . ILE B 1 52 ? 2.718 30.903 -0.232 1.00 22.06 52 ILE B CA 1
ATOM 2902 C C . ILE B 1 52 ? 3.020 29.889 0.882 1.00 24.65 52 ILE B C 1
ATOM 2903 O O . ILE B 1 52 ? 3.570 28.823 0.629 1.00 25.06 52 ILE B O 1
ATOM 2908 N N . ALA B 1 53 ? 2.659 30.217 2.114 1.00 21.31 53 ALA B N 1
ATOM 2909 C CA . ALA B 1 53 ? 3.013 29.336 3.224 1.00 21.16 53 ALA B CA 1
ATOM 2910 C C . ALA B 1 53 ? 1.902 29.243 4.236 1.00 21.22 53 ALA B C 1
ATOM 2911 O O . ALA B 1 53 ? 1.241 30.238 4.514 1.00 19.84 53 ALA B O 1
ATOM 2913 N N . ILE B 1 54 ? 1.746 28.066 4.840 1.00 19.63 54 ILE B N 1
ATOM 2914 C CA . ILE B 1 54 ? 0.678 27.821 5.800 1.00 17.76 54 ILE B CA 1
ATOM 2915 C C . ILE B 1 54 ? 1.295 27.351 7.116 1.00 14.01 54 ILE B C 1
ATOM 2916 O O . ILE B 1 54 ? 2.158 26.482 7.114 1.00 16.26 54 ILE B O 1
ATOM 2921 N N . TYR B 1 55 ? 0.867 27.927 8.229 1.00 14.05 55 TYR B N 1
ATOM 2922 C CA . TYR B 1 55 ? 1.208 27.392 9.557 1.00 11.51 55 TYR B CA 1
ATOM 2923 C C . TYR B 1 55 ? 0.031 26.535 9.969 1.00 13.62 55 TYR B C 1
ATOM 2924 O O . TYR B 1 55 ? -1.114 27.015 9.908 1.00 17.98 55 TYR B O 1
ATOM 2933 N N . ARG B 1 56 ? 0.282 25.291 10.410 1.00 14.12 56 ARG B N 1
ATOM 2934 C CA . ARG B 1 56 ? -0.782 24.471 10.978 1.00 17.88 56 ARG B CA 1
ATOM 2935 C C . ARG B 1 56 ? -0.232 23.651 12.120 1.00 14.65 56 ARG B C 1
ATOM 2936 O O . ARG B 1 56 ? 0.975 23.623 12.346 1.00 12.79 56 ARG B O 1
ATOM 2944 N N . SER B 1 57 ? -1.110 22.939 12.823 1.00 16.71 57 SER B N 1
ATOM 2945 C CA . SER B 1 57 ? -0.676 22.097 13.940 1.00 17.28 57 SER B CA 1
ATOM 2946 C C . SER B 1 57 ? -1.530 20.831 14.063 1.00 15.39 57 SER B C 1
ATOM 2947 O O . SER B 1 57 ? -2.606 20.736 13.445 1.00 17.79 57 SER B O 1
ATOM 2950 N N . ASN B 1 58 ? -1.074 19.893 14.895 1.00 18.99 58 ASN B N 1
ATOM 2951 C CA . ASN B 1 58 ? -1.834 18.680 15.158 1.00 18.24 58 ASN B CA 1
ATOM 2952 C C . ASN B 1 58 ? -3.193 19.053 15.750 1.00 14.03 58 ASN B C 1
ATOM 2953 O O . ASN B 1 58 ? -4.227 18.555 15.313 1.00 17.52 58 ASN B O 1
ATOM 2958 N N . ILE B 1 59 ? -3.193 19.961 16.723 1.00 18.08 59 ILE B N 1
ATOM 2959 C CA . ILE B 1 59 ? -4.470 20.430 17.255 1.00 21.59 59 ILE B CA 1
ATOM 2960 C C . ILE B 1 59 ? -5.391 21.012 16.174 1.00 22.59 59 ILE B C 1
ATOM 2961 O O . ILE B 1 59 ? -6.603 20.733 16.152 1.00 20.27 59 ILE B O 1
ATOM 2966 N N . SER B 1 60 ? -4.824 21.790 15.245 1.00 19.57 60 SER B N 1
ATOM 2967 C CA . SER B 1 60 ? -5.608 22.458 14.206 1.00 23.41 60 SER B CA 1
ATOM 2968 C C . SER B 1 60 ? -6.372 21.527 13.252 1.00 22.28 60 SER B C 1
ATOM 2969 O O . SER B 1 60 ? -7.244 21.992 12.510 1.00 21.68 60 SER B O 1
ATOM 2972 N N . THR B 1 61 ? -6.101 20.223 13.326 1.00 21.09 61 THR B N 1
ATOM 2973 C CA . THR B 1 61 ? -6.807 19.238 12.510 1.00 22.65 61 THR B CA 1
ATOM 2974 C C . THR B 1 61 ? -8.315 19.284 12.789 1.00 24.98 61 THR B C 1
ATOM 2975 O O . THR B 1 61 ? -9.119 18.994 11.926 1.00 24.20 61 THR B O 1
ATOM 2979 N N . LYS B 1 62 ? -8.694 19.696 13.994 1.00 26.80 62 LYS B N 1
ATOM 2980 C CA . LYS B 1 62 ? -10.117 19.832 14.314 1.00 30.09 62 LYS B CA 1
ATOM 2981 C C . LYS B 1 62 ? -10.830 20.862 13.443 1.00 32.69 62 LYS B C 1
ATOM 2982 O O . LYS B 1 62 ? -12.043 20.781 13.232 1.00 34.82 62 LYS B O 1
ATOM 2988 N N . HIS B 1 63 ? -10.083 21.823 12.912 1.00 27.36 63 HIS B N 1
ATOM 2989 C CA . HIS B 1 63 ? -10.707 22.899 12.156 1.00 30.88 63 HIS B CA 1
ATOM 2990 C C . HIS B 1 63 ? -10.810 22.643 10.656 1.00 31.94 63 HIS B C 1
ATOM 2991 O O . HIS B 1 63 ? -11.612 23.291 9.973 1.00 31.80 63 HIS B O 1
ATOM 2998 N N . THR B 1 64 ? -10.008 21.708 10.144 1.00 2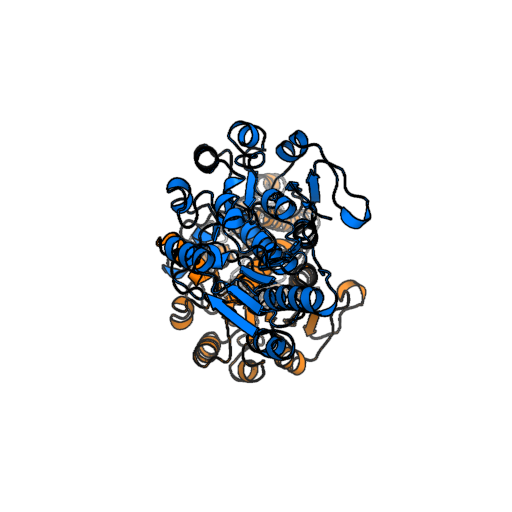5.72 64 THR B N 1
ATOM 2999 C CA . THR B 1 64 ? -9.957 21.473 8.690 1.00 25.18 64 THR B CA 1
ATOM 3000 C C . THR B 1 64 ? -10.053 20.008 8.279 1.00 28.41 64 THR B C 1
ATOM 3001 O O . THR B 1 64 ? -10.240 19.695 7.089 1.00 30.81 64 THR B O 1
ATOM 3005 N N . GLY B 1 65 ? -9.916 19.103 9.246 1.00 27.14 65 GLY B N 1
ATOM 3006 C CA . GLY B 1 65 ? -9.658 17.716 8.914 1.00 26.07 65 GLY B CA 1
ATOM 3007 C C . GLY B 1 65 ? -8.199 17.546 8.532 1.00 26.19 65 GLY B C 1
ATOM 3008 O O . GLY B 1 65 ? -7.450 18.527 8.475 1.00 27.47 65 GLY B O 1
ATOM 3009 N N . PRO B 1 66 ? -7.773 16.307 8.256 1.00 24.60 66 PRO B N 1
ATOM 3010 C CA . PRO B 1 66 ? -6.343 16.141 7.945 1.00 23.37 66 PRO B CA 1
ATOM 3011 C C . PRO B 1 66 ? -5.979 16.833 6.614 1.00 23.50 66 PRO B C 1
ATOM 3012 O O . PRO B 1 66 ? -6.810 17.022 5.709 1.00 24.95 66 PRO B O 1
ATOM 3016 N N . PHE B 1 67 ? -4.717 17.215 6.495 1.00 23.98 67 PHE B N 1
ATOM 3017 C CA . PHE B 1 67 ? -4.255 17.719 5.218 1.00 24.50 67 PHE B CA 1
ATOM 3018 C C . PHE B 1 67 ? -3.928 16.477 4.394 1.00 20.17 67 PHE B C 1
ATOM 3019 O O . PHE B 1 67 ? -2.766 16.137 4.177 1.00 20.73 67 PHE B O 1
ATOM 3027 N N . ASP B 1 68 ? -4.974 15.782 3.973 1.00 21.21 68 ASP B N 1
ATOM 3028 C CA . ASP B 1 68 ? -4.813 14.552 3.182 1.00 21.48 68 ASP B CA 1
ATOM 3029 C C . ASP B 1 68 ? -4.755 14.870 1.678 1.00 27.61 68 ASP B C 1
ATOM 3030 O O . ASP B 1 68 ? -4.775 16.045 1.299 1.00 23.68 68 ASP B O 1
ATOM 3035 N N . ARG B 1 69 ? -4.668 13.836 0.829 1.00 24.85 69 ARG B N 1
ATOM 3036 C CA . ARG B 1 69 ? -4.576 14.063 -0.625 1.00 28.44 69 ARG B CA 1
ATOM 3037 C C . ARG B 1 69 ? -5.717 14.951 -1.134 1.00 30.31 69 ARG B C 1
ATOM 3038 O O . ARG B 1 69 ? -5.505 15.833 -1.967 1.00 27.47 69 ARG B O 1
ATOM 3046 N N . GLU B 1 70 ? -6.929 14.728 -0.633 1.00 33.33 70 GLU B N 1
ATOM 3047 C CA . GLU B 1 70 ? -8.081 15.533 -1.067 1.00 33.40 70 GLU B CA 1
ATOM 3048 C C . GLU B 1 70 ? -7.956 17.022 -0.751 1.00 32.14 70 GLU B C 1
ATOM 3049 O O . GLU B 1 70 ? -8.277 17.883 -1.569 1.00 31.31 70 GLU B O 1
ATOM 3055 N N . LEU B 1 71 ? -7.512 17.323 0.456 1.00 29.37 71 LEU B N 1
ATOM 3056 C CA . LEU B 1 71 ? -7.353 18.703 0.883 1.00 24.98 71 LEU B CA 1
ATOM 3057 C C . LEU B 1 71 ? -6.225 19.362 0.114 1.00 25.16 71 LEU B C 1
ATOM 3058 O O . LEU B 1 71 ? -6.380 20.469 -0.371 1.00 24.26 71 LEU B O 1
ATOM 3063 N N . ILE B 1 72 ? -5.118 18.682 0.003 1.00 29.47 72 ILE B N 1
ATOM 3064 C CA . ILE B 1 72 ? -3.970 19.222 -0.652 1.00 26.61 72 ILE B CA 1
ATOM 3065 C C . ILE B 1 72 ? -4.343 19.547 -2.094 1.00 31.59 72 ILE B C 1
ATOM 3066 O O . ILE B 1 72 ? -3.822 20.461 -2.650 1.00 27.67 72 ILE B O 1
ATOM 3071 N N . SER B 1 73 ? -5.216 18.739 -2.672 1.00 30.19 73 SER B N 1
ATOM 3072 C CA . SER B 1 73 ? -5.666 18.981 -4.026 1.00 30.86 73 SER B CA 1
ATOM 3073 C C . SER B 1 73 ? -6.410 20.296 -4.157 1.00 34.59 73 SER B C 1
ATOM 3074 O O . SER B 1 73 ? -6.340 20.927 -5.178 1.00 36.18 73 SER B O 1
ATOM 3077 N N . ALA B 1 74 ? -7.195 20.624 -3.152 1.00 31.79 74 ALA B N 1
ATOM 3078 C CA . ALA B 1 74 ? -7.929 21.855 -3.065 1.00 30.00 74 ALA B CA 1
ATOM 3079 C C . ALA B 1 74 ? -7.141 23.146 -2.794 1.00 29.97 74 ALA B C 1
ATOM 3080 O O . ALA B 1 74 ? -7.637 24.221 -3.025 1.00 28.78 74 ALA B O 1
ATOM 3082 N N . LEU B 1 75 ? -5.962 23.019 -2.227 1.00 26.38 75 LEU B N 1
ATOM 3083 C CA . LEU B 1 75 ? -5.147 24.179 -1.891 1.00 25.54 75 LEU B CA 1
ATOM 3084 C C . LEU B 1 75 ? -4.788 24.921 -3.154 1.00 27.20 75 LEU B C 1
ATOM 3085 O O . LEU B 1 75 ? -4.580 24.301 -4.194 1.00 29.76 75 LEU B O 1
ATOM 3090 N N . PRO B 1 76 ? -4.722 26.259 -3.073 1.00 27.01 76 PRO B N 1
ATOM 3091 C CA . PRO B 1 76 ? -4.315 27.053 -4.231 1.00 29.25 76 PRO B CA 1
ATOM 3092 C C . PRO B 1 76 ? -2.894 26.717 -4.688 1.00 28.92 76 PRO B C 1
ATOM 3093 O O . PRO B 1 76 ? -2.053 26.317 -3.863 1.00 27.52 76 PRO B O 1
ATOM 3097 N N . LYS B 1 77 ? -2.631 26.909 -5.986 1.00 30.83 77 LYS B N 1
ATOM 3098 C CA . LYS B 1 77 ? -1.307 26.614 -6.575 1.00 31.51 77 LYS B CA 1
ATOM 3099 C C . LYS B 1 77 ? -0.172 27.459 -5.985 1.00 30.44 77 LYS B C 1
ATOM 3100 O O . LYS B 1 77 ? 1.005 27.079 -6.065 1.00 30.45 77 LYS B O 1
ATOM 3106 N N . SER B 1 78 ? -0.524 28.612 -5.413 1.00 29.63 78 SER B N 1
ATOM 3107 C CA . SER B 1 78 ? 0.440 29.468 -4.733 1.00 28.52 78 SER B CA 1
ATOM 3108 C C . SER B 1 78 ? 1.181 28.789 -3.581 1.00 26.70 78 SER B C 1
ATOM 3109 O O . SER B 1 78 ? 2.331 29.123 -3.291 1.00 26.32 78 SER B O 1
ATOM 3112 N N . VAL B 1 79 ? 0.527 27.854 -2.904 1.00 25.73 79 VAL B N 1
ATOM 3113 C CA . VAL B 1 79 ? 1.110 27.263 -1.686 1.00 23.90 79 VAL B CA 1
ATOM 3114 C C . VAL B 1 79 ? 2.410 26.507 -1.962 1.00 24.30 79 VAL B C 1
ATOM 3115 O O . VAL B 1 79 ? 2.452 25.598 -2.809 1.00 25.55 79 VAL B O 1
ATOM 3119 N N . LYS B 1 80 ? 3.486 26.919 -1.297 1.00 23.59 80 LYS B N 1
ATOM 3120 C CA . LYS B 1 80 ? 4.787 26.290 -1.529 1.00 23.93 80 LYS B CA 1
ATOM 3121 C C . LYS B 1 80 ? 5.325 25.614 -0.275 1.00 22.24 80 LYS B C 1
ATOM 3122 O O . LYS B 1 80 ? 6.230 24.783 -0.351 1.00 22.93 80 LYS B O 1
ATOM 3128 N N . TYR B 1 81 ? 4.759 25.962 0.871 1.00 21.11 81 TYR B N 1
ATOM 3129 C CA . TYR B 1 81 ? 5.267 25.473 2.159 1.00 20.37 81 TYR B CA 1
ATOM 3130 C C . TYR B 1 81 ? 4.125 25.205 3.110 1.00 22.96 81 TYR B C 1
ATOM 3131 O O . TYR B 1 81 ? 3.169 25.988 3.196 1.00 22.34 81 TYR B O 1
ATOM 3140 N N . ILE B 1 82 ? 4.233 24.115 3.855 1.00 19.77 82 ILE B N 1
ATOM 3141 C CA . ILE B 1 82 ? 3.381 23.925 5.013 1.00 20.92 82 ILE B CA 1
ATOM 3142 C C . ILE B 1 82 ? 4.285 23.654 6.183 1.00 18.50 82 ILE B C 1
ATOM 3143 O O . ILE B 1 82 ? 5.050 22.700 6.181 1.00 20.54 82 ILE B O 1
ATOM 3148 N N . CYS B 1 83 ? 4.217 24.520 7.186 1.00 16.41 83 CYS B N 1
ATOM 3149 C CA . CYS B 1 83 ? 5.048 24.393 8.346 1.00 14.13 83 CYS B CA 1
ATOM 3150 C C . CYS B 1 83 ? 4.167 23.944 9.484 1.00 18.32 83 CYS B C 1
ATOM 3151 O O . CYS B 1 83 ? 3.260 24.666 9.932 1.00 15.14 83 CYS B O 1
ATOM 3154 N N . HIS B 1 84 ? 4.483 22.757 9.978 1.00 20.08 84 HIS B N 1
ATOM 3155 C CA . HIS B 1 84 ? 3.616 22.016 10.860 1.00 16.86 84 HIS B CA 1
ATOM 3156 C C . HIS B 1 84 ? 4.162 21.971 12.285 1.00 12.39 84 HIS B C 1
ATOM 3157 O O . HIS B 1 84 ? 5.355 21.712 12.515 1.00 15.16 84 HIS B O 1
ATOM 3164 N N . ASN B 1 85 ? 3.274 22.225 13.228 1.00 9.99 85 ASN B N 1
ATOM 3165 C CA . ASN B 1 85 ? 3.599 22.163 14.634 1.00 11.98 85 ASN B CA 1
ATOM 3166 C C . ASN B 1 85 ? 3.323 20.769 15.148 1.00 13.26 85 ASN B C 1
ATOM 3167 O O . ASN B 1 85 ? 2.165 20.359 15.296 1.00 16.01 85 ASN B O 1
ATOM 3172 N N . GLY B 1 86 ? 4.402 20.045 15.415 1.00 12.10 86 GLY B N 1
ATOM 3173 C CA . GLY B 1 86 ? 4.324 18.666 15.890 1.00 14.18 86 GLY B CA 1
ATOM 3174 C C . GLY B 1 86 ? 5.482 17.830 15.383 1.00 19.75 86 GLY B C 1
ATOM 3175 O O . GLY B 1 86 ? 5.965 18.052 14.262 1.00 17.98 86 GLY B O 1
ATOM 3176 N N . ALA B 1 87 ? 5.936 16.868 16.190 1.00 13.60 87 ALA B N 1
ATOM 3177 C CA . ALA B 1 87 ? 6.993 15.976 15.729 1.00 14.28 87 ALA B CA 1
ATOM 3178 C C . ALA B 1 87 ? 6.357 14.893 14.848 1.00 19.35 87 ALA B C 1
ATOM 3179 O O . ALA B 1 87 ? 6.978 14.392 13.900 1.00 19.71 87 ALA B O 1
ATOM 3181 N N . GLY B 1 88 ? 5.104 14.551 15.145 1.00 17.07 88 GLY B N 1
ATOM 3182 C CA . GLY B 1 88 ? 4.337 13.659 14.270 1.00 16.15 88 GLY B CA 1
ATOM 3183 C C . GLY B 1 88 ? 3.460 14.447 13.300 1.00 17.89 88 GLY B C 1
ATOM 3184 O O . GLY B 1 88 ? 2.957 15.515 13.639 1.00 17.47 88 GLY B O 1
ATOM 3185 N N . TYR B 1 89 ? 3.287 13.915 12.088 1.00 18.49 89 TYR B N 1
ATOM 3186 C CA . TYR B 1 89 ? 2.510 14.606 11.041 1.00 16.70 89 TYR B CA 1
ATOM 3187 C C . TYR B 1 89 ? 1.786 13.567 10.193 1.00 19.57 89 TYR B C 1
ATOM 3188 O O . TYR B 1 89 ? 1.785 13.629 8.954 1.00 20.52 89 TYR B O 1
ATOM 3197 N N . ASP B 1 90 ? 1.209 12.569 10.862 1.00 19.39 90 ASP B N 1
ATOM 3198 C CA . ASP B 1 90 ? 0.506 11.514 10.135 1.00 18.90 90 ASP B CA 1
ATOM 3199 C C . ASP B 1 90 ? -0.842 12.067 9.687 1.00 23.19 90 ASP B C 1
ATOM 3200 O O . ASP B 1 90 ? -1.608 11.376 9.021 1.00 29.11 90 ASP B O 1
ATOM 3205 N N . ASN B 1 91 ? -1.122 13.340 9.994 1.00 18.40 91 ASN B N 1
ATOM 3206 C CA . ASN B 1 91 ? -2.321 13.975 9.436 1.00 19.75 91 ASN B CA 1
ATOM 3207 C C . ASN B 1 91 ? -2.048 14.861 8.186 1.00 22.06 91 ASN B C 1
ATOM 3208 O O . ASN B 1 91 ? -2.908 15.657 7.738 1.00 22.42 91 ASN B O 1
ATOM 3213 N N . ILE B 1 92 ? -0.845 14.715 7.626 1.00 20.65 92 ILE B N 1
ATOM 3214 C CA . ILE B 1 92 ? -0.498 15.365 6.361 1.00 19.53 92 ILE B CA 1
ATOM 3215 C C . ILE B 1 92 ? -0.040 14.254 5.420 1.00 19.97 92 ILE B C 1
ATOM 3216 O O . ILE B 1 92 ? 0.720 13.378 5.814 1.00 19.04 92 ILE B O 1
ATOM 3221 N N . ASP B 1 93 ? -0.509 14.302 4.182 1.00 20.51 93 ASP B N 1
ATOM 3222 C CA . ASP B 1 93 ? -0.096 13.361 3.159 1.00 21.67 93 ASP B CA 1
ATOM 3223 C C . ASP B 1 93 ? 1.137 13.945 2.468 1.00 21.20 93 ASP B C 1
ATOM 3224 O O . ASP B 1 93 ? 1.039 14.710 1.499 1.00 26.07 93 ASP B O 1
ATOM 3229 N N . VAL B 1 94 ? 2.309 13.586 2.981 1.00 24.32 94 VAL B N 1
ATOM 3230 C CA . VAL B 1 94 ? 3.568 14.118 2.446 1.00 25.47 94 VAL B CA 1
ATOM 3231 C C . VAL B 1 94 ? 3.779 13.893 0.932 1.00 23.89 94 VAL B C 1
ATOM 3232 O O . VAL B 1 94 ? 4.234 14.797 0.219 1.00 23.17 94 VAL B O 1
ATOM 3236 N N . ASP B 1 95 ? 3.460 12.695 0.436 1.00 24.62 95 ASP B N 1
ATOM 3237 C CA . ASP B 1 95 ? 3.598 12.449 -0.993 1.00 25.15 95 ASP B CA 1
ATOM 3238 C C . ASP B 1 95 ? 2.666 13.322 -1.823 1.00 26.05 95 ASP B C 1
ATOM 3239 O O . ASP B 1 95 ? 3.063 13.816 -2.892 1.00 27.47 95 ASP B O 1
ATOM 3244 N N . ALA B 1 96 ? 1.427 13.521 -1.367 1.00 26.08 96 ALA B N 1
ATOM 3245 C CA . ALA B 1 96 ? 0.515 14.441 -2.089 1.00 26.29 96 ALA B CA 1
ATOM 3246 C C . ALA B 1 96 ? 1.063 15.873 -2.129 1.00 25.91 96 ALA B C 1
ATOM 3247 O O . ALA B 1 96 ? 0.998 16.555 -3.183 1.00 27.29 96 ALA B O 1
ATOM 3249 N N . ALA B 1 97 ? 1.606 16.340 -0.998 1.00 24.21 97 ALA B N 1
ATOM 3250 C CA . ALA B 1 97 ? 2.277 17.637 -0.962 1.00 23.75 97 ALA B CA 1
ATOM 3251 C C . ALA B 1 97 ? 3.406 17.719 -1.978 1.00 25.23 97 ALA B C 1
ATOM 3252 O O . ALA B 1 97 ? 3.482 18.674 -2.744 1.00 26.19 97 ALA B O 1
ATOM 3254 N N . THR B 1 98 ? 4.303 16.736 -1.937 1.00 25.46 98 THR B N 1
ATOM 3255 C CA . THR B 1 98 ? 5.421 16.658 -2.874 1.00 29.47 98 THR B CA 1
ATOM 3256 C C . THR B 1 98 ? 4.909 16.817 -4.302 1.00 32.80 98 THR B C 1
ATOM 3257 O O . THR B 1 98 ? 5.388 17.674 -5.052 1.00 30.39 98 THR B O 1
ATOM 3261 N N . GLU B 1 99 ? 3.895 16.041 -4.659 1.00 29.63 99 GLU B N 1
ATOM 3262 C CA . GLU B 1 99 ? 3.325 16.120 -5.999 1.00 31.63 99 GLU B CA 1
ATOM 3263 C C . GLU B 1 99 ? 2.768 17.512 -6.352 1.00 31.85 99 GLU B C 1
ATOM 3264 O O . GLU B 1 99 ? 2.793 17.932 -7.531 1.00 33.64 99 GLU B O 1
ATOM 3270 N N . ALA B 1 100 ? 2.267 18.223 -5.343 1.00 30.11 100 ALA B N 1
ATOM 3271 C CA . ALA B 1 100 ? 1.740 19.577 -5.535 1.00 30.19 100 ALA B CA 1
ATOM 3272 C C . ALA B 1 100 ? 2.828 20.637 -5.415 1.00 29.88 100 ALA B C 1
ATOM 3273 O O . ALA B 1 100 ? 2.521 21.837 -5.423 1.00 32.33 100 ALA B O 1
ATOM 3275 N N . GLY B 1 101 ? 4.087 20.231 -5.260 1.00 29.81 101 GLY B N 1
ATOM 3276 C CA . GLY B 1 101 ? 5.171 21.210 -5.143 1.00 29.67 101 GLY B CA 1
ATOM 3277 C C . GLY B 1 101 ? 5.242 21.945 -3.815 1.00 27.57 101 GLY B C 1
ATOM 3278 O O . GLY B 1 101 ? 5.746 23.085 -3.740 1.00 27.46 101 GLY B O 1
ATOM 3279 N N . ILE B 1 102 ? 4.732 21.299 -2.772 1.00 26.00 102 ILE B N 1
ATOM 3280 C CA . ILE B 1 102 ? 4.718 21.868 -1.416 1.00 23.96 102 ILE B CA 1
ATOM 3281 C C . ILE B 1 102 ? 5.745 21.160 -0.527 1.00 26.46 102 ILE B C 1
ATOM 3282 O O . ILE B 1 102 ? 5.753 19.939 -0.425 1.00 24.99 102 ILE B O 1
ATOM 3287 N N . ALA B 1 103 ? 6.608 21.938 0.113 1.00 26.92 103 ALA B N 1
ATOM 3288 C CA . ALA B 1 103 ? 7.593 21.404 1.054 1.00 26.48 103 ALA B CA 1
ATOM 3289 C C . ALA B 1 103 ? 7.041 21.503 2.464 1.00 22.62 103 ALA B C 1
ATOM 3290 O O . ALA B 1 103 ? 6.442 22.523 2.837 1.00 22.98 103 ALA B O 1
ATOM 3292 N N . ILE B 1 104 ? 7.241 20.451 3.258 1.00 22.39 104 ILE B N 1
ATOM 3293 C CA . ILE B 1 104 ? 6.679 20.382 4.592 1.00 22.44 104 ILE B CA 1
ATOM 3294 C C . ILE B 1 104 ? 7.781 20.395 5.650 1.00 23.72 104 ILE B C 1
ATOM 3295 O O . ILE B 1 104 ? 8.747 19.647 5.538 1.00 25.06 104 ILE B O 1
ATOM 3300 N N . SER B 1 105 ? 7.631 21.195 6.694 1.00 21.76 105 SER B N 1
ATOM 3301 C CA . SER B 1 105 ? 8.518 21.021 7.849 1.00 21.94 105 SER B CA 1
ATOM 3302 C C . SER B 1 105 ? 7.736 20.579 9.082 1.00 15.63 105 SER B C 1
ATOM 3303 O O . SER B 1 105 ? 6.519 20.783 9.176 1.00 17.64 105 SER B O 1
ATOM 3306 N N . SER B 1 106 ? 8.432 19.986 10.042 1.00 18.77 106 SER B N 1
ATOM 3307 C CA . SER B 1 106 ? 7.803 19.552 11.277 1.00 18.10 106 SER B CA 1
ATOM 3308 C C . SER B 1 106 ? 8.620 20.094 12.455 1.00 17.33 106 SER B C 1
ATOM 3309 O O . SER B 1 106 ? 9.507 20.935 12.256 1.00 18.27 106 SER B O 1
ATOM 3312 N N . THR B 1 107 ? 8.341 19.626 13.666 1.00 17.67 107 THR B N 1
ATOM 3313 C CA . THR B 1 107 ? 9.099 20.067 14.847 1.00 17.47 107 THR B CA 1
ATOM 3314 C C . THR B 1 107 ? 9.800 18.902 15.577 1.00 18.48 107 THR B C 1
ATOM 3315 O O . THR B 1 107 ? 9.438 18.573 16.729 1.00 19.86 107 THR B O 1
ATOM 3319 N N . PRO B 1 108 ? 10.792 18.306 14.927 1.00 22.28 108 PRO B N 1
ATOM 3320 C CA . PRO B 1 108 ? 11.719 17.389 15.594 1.00 26.82 108 PRO B CA 1
ATOM 3321 C C . PRO B 1 108 ? 12.697 18.160 16.484 1.00 29.62 108 PRO B C 1
ATOM 3322 O O . PRO B 1 108 ? 13.052 19.292 16.156 1.00 36.89 108 PRO B O 1
ATOM 3326 N N . ILE B 1 109 ? 13.131 17.553 17.585 1.00 38.07 109 ILE B N 1
ATOM 3327 C CA . ILE B 1 109 ? 14.161 18.146 18.441 1.00 46.80 109 ILE B CA 1
ATOM 3328 C C . ILE B 1 109 ? 13.652 19.164 19.466 1.00 50.79 109 ILE B C 1
ATOM 3329 O O . ILE B 1 109 ? 14.445 19.767 20.189 1.00 68.99 109 ILE B O 1
ATOM 3334 N N . ALA B 1 110 ? 12.338 19.348 19.534 1.00 19.56 110 ALA B N 1
ATOM 3335 C CA . ALA B 1 110 ? 11.749 20.185 20.534 1.00 18.29 110 ALA B CA 1
ATOM 3336 C C . ALA B 1 110 ? 10.925 19.333 21.485 1.00 16.15 110 ALA B C 1
ATOM 3337 O O . ALA B 1 110 ? 10.774 19.677 22.612 1.00 15.54 110 ALA B O 1
ATOM 3339 N N . VAL B 1 111 ? 10.351 18.266 20.972 1.00 16.21 111 VAL B N 1
ATOM 3340 C CA . VAL B 1 111 ? 9.434 17.458 21.775 1.00 19.75 111 VAL B CA 1
ATOM 3341 C C . VAL B 1 111 ? 10.144 16.446 22.656 1.00 16.16 111 VAL B C 1
ATOM 3342 O O . VAL B 1 111 ? 9.492 15.797 23.464 1.00 13.13 111 VAL B O 1
ATOM 3346 N N . ASN B 1 112 ? 11.462 16.283 22.509 1.00 11.50 112 ASN B N 1
ATOM 3347 C CA . ASN B 1 112 ? 12.091 15.069 23.041 1.00 12.96 112 ASN B CA 1
ATOM 3348 C C . ASN B 1 112 ? 12.081 15.021 24.559 1.00 13.58 112 ASN B C 1
ATOM 3349 O O . ASN B 1 112 ? 11.701 14.007 25.135 1.00 12.87 112 ASN B O 1
ATOM 3354 N N . ASN B 1 113 ? 12.474 16.104 25.219 1.00 12.31 113 ASN B N 1
ATOM 3355 C CA . ASN B 1 113 ? 12.546 16.030 26.682 1.00 14.38 113 ASN B CA 1
ATOM 3356 C C . ASN B 1 113 ? 11.170 15.873 27.305 1.00 17.99 113 ASN B C 1
ATOM 3357 O O . ASN B 1 113 ? 10.953 14.975 28.121 1.00 15.47 113 ASN B O 1
ATOM 3362 N N . ALA B 1 114 ? 10.238 16.742 26.946 1.00 12.72 114 ALA B N 1
ATOM 3363 C CA . ALA B 1 114 ? 8.918 16.659 27.571 1.00 12.62 114 ALA B CA 1
ATOM 3364 C C . ALA B 1 114 ? 8.257 15.291 27.410 1.00 11.76 114 ALA B C 1
ATOM 3365 O O . ALA B 1 114 ? 7.713 14.756 28.382 1.00 11.07 114 ALA B O 1
ATOM 3367 N N . THR B 1 115 ? 8.276 14.715 26.203 1.00 8.68 115 THR B N 1
ATOM 3368 C CA . THR B 1 115 ? 7.635 13.419 25.986 1.00 12.44 115 THR B CA 1
ATOM 3369 C C . THR B 1 115 ? 8.324 12.339 26.785 1.00 12.28 115 THR B C 1
ATOM 3370 O O . THR B 1 115 ? 7.671 11.520 27.404 1.00 10.05 115 THR B O 1
ATOM 3374 N N . ALA B 1 116 ? 9.653 12.353 26.791 1.00 10.25 116 ALA B N 1
ATOM 3375 C CA . ALA B 1 116 ? 10.388 11.397 27.600 1.00 9.93 116 ALA B CA 1
ATOM 3376 C C . ALA B 1 116 ? 10.117 11.521 29.104 1.00 11.32 116 ALA B C 1
ATOM 3377 O O . ALA B 1 116 ? 10.035 10.495 29.779 1.00 10.62 116 ALA B O 1
ATOM 3379 N N . ASP B 1 117 ? 9.982 12.740 29.621 1.00 8.68 117 ASP B N 1
ATOM 3380 C CA . ASP B 1 117 ? 9.604 12.990 31.023 1.00 12.66 117 ASP B CA 1
ATOM 3381 C C . ASP B 1 117 ? 8.278 12.291 31.305 1.00 11.42 117 ASP B C 1
ATOM 3382 O O . ASP B 1 117 ? 8.133 11.612 32.332 1.00 9.33 117 ASP B O 1
ATOM 3387 N N . VAL B 1 118 ? 7.322 12.399 30.377 1.00 11.39 118 VAL B N 1
ATOM 3388 C CA . VAL B 1 118 ? 5.995 11.786 30.627 1.00 8.73 118 VAL B CA 1
ATOM 3389 C C . VAL B 1 118 ? 6.090 10.259 30.479 1.00 11.28 118 VAL B C 1
ATOM 3390 O O . VAL B 1 118 ? 5.484 9.525 31.240 1.00 10.60 118 VAL B O 1
ATOM 3394 N N . ALA B 1 119 ? 6.921 9.792 29.554 1.00 11.14 119 ALA B N 1
ATOM 3395 C CA . ALA B 1 119 ? 7.137 8.340 29.382 1.00 8.48 119 ALA B CA 1
ATOM 3396 C C . ALA B 1 119 ? 7.622 7.697 30.675 1.00 10.56 119 ALA B C 1
ATOM 3397 O O . ALA B 1 119 ? 7.126 6.637 31.083 1.00 9.12 119 ALA B O 1
ATOM 3399 N N . ILE B 1 120 ? 8.579 8.354 31.327 1.00 11.14 120 ILE B N 1
ATOM 3400 C CA . ILE B 1 120 ? 9.137 7.826 32.588 1.00 12.08 120 ILE B CA 1
ATOM 3401 C C . ILE B 1 120 ? 8.139 7.919 33.735 1.00 10.81 120 ILE B C 1
ATOM 3402 O O . ILE B 1 120 ? 8.036 7.009 34.542 1.00 9.81 120 ILE B O 1
ATOM 3407 N N . PHE B 1 121 ? 7.447 9.052 33.852 1.00 10.68 121 PHE B N 1
ATOM 3408 C CA . PHE B 1 121 ? 6.347 9.187 34.805 1.00 11.26 121 PHE B CA 1
ATOM 3409 C C . PHE B 1 121 ? 5.366 8.055 34.630 1.00 12.63 121 PHE B C 1
ATOM 3410 O O . PHE B 1 121 ? 4.996 7.384 35.599 1.00 9.88 121 PHE B O 1
ATOM 3418 N N . LEU B 1 122 ? 4.951 7.817 33.394 1.00 9.09 122 LEU B N 1
ATOM 3419 C CA . LEU B 1 122 ? 4.018 6.726 33.098 1.00 9.79 122 LEU B CA 1
ATOM 3420 C C . LEU B 1 122 ? 4.591 5.358 33.449 1.00 10.06 122 LEU B C 1
ATOM 3421 O O . LEU B 1 122 ? 3.891 4.485 33.933 1.00 11.72 122 LEU B O 1
ATOM 3426 N N . MET B 1 123 ? 5.891 5.167 33.230 1.00 11.24 123 MET B N 1
ATOM 3427 C CA . MET B 1 123 ? 6.508 3.865 33.497 1.00 11.78 123 MET B CA 1
ATOM 3428 C C . MET B 1 123 ? 6.521 3.587 35.012 1.00 11.78 123 MET B C 1
ATOM 3429 O O . MET B 1 123 ? 6.136 2.513 35.469 1.00 11.53 123 MET B O 1
ATOM 3434 N N . ILE B 1 124 ? 6.948 4.575 35.772 1.00 7.77 124 ILE B N 1
ATOM 3435 C CA . ILE B 1 124 ? 6.982 4.404 37.215 1.00 10.42 124 ILE B CA 1
ATOM 3436 C C . ILE B 1 124 ? 5.564 4.195 37.738 1.00 9.65 124 ILE B C 1
ATOM 3437 O O . ILE B 1 124 ? 5.327 3.301 38.584 1.00 9.49 124 ILE B O 1
ATOM 3442 N N . GLY B 1 125 ? 4.613 4.957 37.211 1.00 13.76 125 GLY B N 1
ATOM 3443 C CA . GLY B 1 125 ? 3.208 4.806 37.579 1.00 11.57 125 GLY B CA 1
ATOM 3444 C C . GLY B 1 125 ? 2.704 3.398 37.352 1.00 13.38 125 GLY B C 1
ATOM 3445 O O . GLY B 1 125 ? 2.029 2.810 38.205 1.00 13.37 125 GLY B O 1
ATOM 3446 N N . ALA B 1 126 ? 3.019 2.843 36.186 1.00 9.06 126 ALA B N 1
ATOM 3447 C CA . ALA B 1 126 ? 2.564 1.521 35.822 1.00 6.55 126 ALA B CA 1
ATOM 3448 C C . ALA B 1 126 ? 3.221 0.452 36.674 1.00 13.14 126 ALA B C 1
ATOM 3449 O O . ALA B 1 126 ? 2.582 -0.546 37.056 1.00 12.28 126 ALA B O 1
ATOM 3451 N N . LEU B 1 127 ? 4.513 0.630 36.975 1.00 13.26 127 LEU B N 1
ATOM 3452 C CA . LEU B 1 127 ? 5.200 -0.356 37.803 1.00 10.77 127 LEU B CA 1
ATOM 3453 C C . LEU B 1 127 ? 4.708 -0.319 39.239 1.00 12.08 127 LEU B C 1
ATOM 3454 O O . LEU B 1 127 ? 4.898 -1.293 39.970 1.00 14.39 127 LEU B O 1
ATOM 3459 N N . ARG B 1 128 ? 4.129 0.795 39.677 1.00 11.53 128 ARG B N 1
ATOM 3460 C CA . ARG B 1 128 ? 3.578 0.844 41.027 1.00 12.19 128 ARG B CA 1
ATOM 3461 C C . ARG B 1 128 ? 2.064 0.680 41.008 1.00 13.08 128 ARG B C 1
ATOM 3462 O O . ARG B 1 128 ? 1.430 0.717 42.072 1.00 13.47 128 ARG B O 1
ATOM 3470 N N . GLN B 1 129 ? 1.482 0.542 39.816 1.00 11.64 129 GLN B N 1
ATOM 3471 C CA . GLN B 1 129 ? 0.006 0.596 39.628 1.00 14.02 129 GLN B CA 1
ATOM 3472 C C . GLN B 1 129 ? -0.557 1.792 40.413 1.00 13.55 129 GLN B C 1
ATOM 3473 O O . GLN B 1 129 ? -1.495 1.656 41.214 1.00 16.24 129 GLN B O 1
ATOM 3479 N N . ALA B 1 130 ? 0.015 2.965 40.157 1.00 12.90 130 ALA B N 1
ATOM 3480 C CA . ALA B 1 130 ? -0.138 4.109 41.077 1.00 12.97 130 ALA B CA 1
ATOM 3481 C C . ALA B 1 130 ? -1.518 4.725 41.130 1.00 9.63 130 ALA B C 1
ATOM 3482 O O . ALA B 1 130 ? -1.830 5.527 42.029 1.00 12.60 130 ALA B O 1
ATOM 3484 N N . TYR B 1 131 ? -2.357 4.420 40.156 1.00 13.70 131 TYR B N 1
ATOM 3485 C CA . TYR B 1 131 ? -3.691 4.976 40.185 1.00 14.63 131 TYR B CA 1
ATOM 3486 C C . TYR B 1 131 ? -4.423 4.548 41.458 1.00 10.66 131 TYR B C 1
ATOM 3487 O O . TYR B 1 131 ? -5.185 5.318 42.029 1.00 13.55 131 TYR B O 1
ATOM 3496 N N . VAL B 1 132 ? -4.168 3.328 41.921 1.00 8.18 132 VAL B N 1
ATOM 3497 C CA . VAL B 1 132 ? -4.772 2.844 43.185 1.00 12.01 132 VAL B CA 1
ATOM 3498 C C . VAL B 1 132 ? -4.421 3.713 44.412 1.00 12.20 132 VAL B C 1
ATOM 3499 O O . VAL B 1 132 ? -5.342 4.252 45.042 1.00 12.46 132 VAL B O 1
ATOM 3503 N N . PRO B 1 133 ? -3.112 3.894 44.737 1.00 9.70 133 PRO B N 1
ATOM 3504 C CA . PRO B 1 133 ? -2.820 4.760 45.894 1.00 11.80 133 PRO B CA 1
ATOM 3505 C C . PRO B 1 133 ? -3.141 6.227 45.625 1.00 12.94 133 PRO B C 1
ATOM 3506 O O . PRO B 1 133 ? -3.425 6.955 46.578 1.00 12.70 133 PRO B O 1
ATOM 3510 N N . ILE B 1 134 ? -3.075 6.670 44.373 1.00 9.45 134 ILE B N 1
ATOM 3511 C CA . ILE B 1 134 ? -3.346 8.086 44.088 1.00 12.89 134 ILE B CA 1
ATOM 3512 C C . ILE B 1 134 ? -4.793 8.377 44.454 1.00 14.71 134 ILE B C 1
ATOM 3513 O O . ILE B 1 134 ? -5.120 9.437 45.037 1.00 14.32 134 ILE B O 1
ATOM 3518 N N . THR B 1 135 ? -5.666 7.439 44.124 1.00 12.06 135 THR B N 1
ATOM 3519 C CA . THR B 1 135 ? -7.086 7.670 44.378 1.00 15.52 135 THR B CA 1
ATOM 3520 C C . THR B 1 135 ? -7.409 7.356 45.829 1.00 18.52 135 THR B C 1
ATOM 3521 O O . THR B 1 135 ? -8.183 8.084 46.463 1.00 15.21 135 THR B O 1
ATOM 3525 N N . ALA B 1 136 ? -6.765 6.329 46.382 1.00 16.25 136 ALA B N 1
ATOM 3526 C CA . ALA B 1 136 ? -7.066 5.941 47.757 1.00 16.79 136 ALA B CA 1
ATOM 3527 C C . ALA B 1 136 ? -6.808 7.075 48.726 1.00 16.97 136 ALA B C 1
ATOM 3528 O O . ALA B 1 136 ? -7.633 7.332 49.603 1.00 17.26 136 ALA B O 1
ATOM 3530 N N . ILE B 1 137 ? -5.662 7.757 48.590 1.00 15.20 137 ILE B N 1
ATOM 3531 C CA . ILE B 1 137 ? -5.341 8.813 49.547 1.00 15.36 137 ILE B CA 1
ATOM 3532 C C . ILE B 1 137 ? -6.351 9.952 49.457 1.00 12.86 137 ILE B C 1
ATOM 3533 O O . ILE B 1 137 ? -6.702 10.558 50.477 1.00 16.34 137 ILE B O 1
ATOM 3538 N N . ARG B 1 138 ? -6.821 10.235 48.250 1.00 12.93 138 ARG B N 1
ATOM 3539 C CA . ARG B 1 138 ? -7.756 11.340 48.040 1.00 20.93 138 ARG B CA 1
ATOM 3540 C C . ARG B 1 138 ? -9.188 10.964 48.415 1.00 24.33 138 ARG B C 1
ATOM 3541 O O . ARG B 1 138 ? -10.087 11.810 48.338 1.00 20.99 138 ARG B O 1
ATOM 3549 N N . ALA B 1 139 ? -9.405 9.704 48.808 1.00 21.41 139 ALA B N 1
ATOM 3550 C CA . ALA B 1 139 ? -10.722 9.268 49.280 1.00 21.72 139 ALA B CA 1
ATOM 3551 C C . ALA B 1 139 ? -10.718 9.108 50.787 1.00 26.67 139 ALA B C 1
ATOM 3552 O O . ALA B 1 139 ? -11.701 8.617 51.352 1.00 25.78 139 ALA B O 1
ATOM 3554 N N . GLY B 1 140 ? -9.613 9.527 51.418 1.00 23.36 140 GLY B N 1
ATOM 3555 C CA . GLY B 1 140 ? -9.421 9.387 52.854 1.00 22.99 140 GLY B CA 1
ATOM 3556 C C . GLY B 1 140 ? -9.194 7.947 53.283 1.00 20.43 140 GLY B C 1
ATOM 3557 O O . GLY B 1 140 ? -9.355 7.618 54.461 1.00 25.80 140 GLY B O 1
ATOM 3558 N N . GLU B 1 141 ? -8.846 7.083 52.343 1.00 15.16 141 GLU B N 1
ATOM 3559 C CA . GLU B 1 141 ? -8.490 5.701 52.626 1.00 19.71 141 GLU B CA 1
ATOM 3560 C C . GLU B 1 141 ? -7.009 5.399 52.982 1.00 21.19 141 GLU B C 1
ATOM 3561 O O . GLU B 1 141 ? -6.728 4.305 53.369 1.00 21.80 141 GLU B O 1
ATOM 3567 N N . TRP B 1 142 ? -6.123 6.371 52.809 1.00 16.98 142 TRP B N 1
ATOM 3568 C CA . TRP B 1 142 ? -4.716 6.083 52.948 1.00 19.51 142 TRP B CA 1
ATOM 3569 C C . TRP B 1 142 ? -4.642 4.970 51.921 1.00 31.51 142 TRP B C 1
ATOM 3570 O O . TRP B 1 142 ? -5.305 5.015 50.884 1.00 52.25 142 TRP B O 1
ATOM 3581 N N . HIS B 1 143 ? -3.826 3.972 52.221 1.00 15.35 143 HIS B N 1
ATOM 3582 C CA . HIS B 1 143 ? -3.435 2.931 51.275 1.00 14.37 143 HIS B CA 1
ATOM 3583 C C . HIS B 1 143 ? -4.547 2.347 50.402 1.00 14.05 143 HIS B C 1
ATOM 3584 O O . HIS B 1 143 ? -4.321 1.929 49.299 1.00 16.11 143 HIS B O 1
ATOM 3591 N N . GLY B 1 144 ? -5.729 2.241 50.976 1.00 20.12 144 GLY B N 1
ATOM 3592 C CA . GLY B 1 144 ? -6.812 1.540 50.296 1.00 20.16 144 GLY B CA 1
ATOM 3593 C C . GLY B 1 144 ? -6.315 0.162 49.869 1.00 16.39 144 GLY B C 1
ATOM 3594 O O . GLY B 1 144 ? -5.647 -0.545 50.662 1.00 22.48 144 GLY B O 1
ATOM 3595 N N . LYS B 1 145 ? -6.550 -0.176 48.602 1.00 17.17 145 LYS B N 1
ATOM 3596 C CA . LYS B 1 145 ? -6.139 -1.477 48.054 1.00 18.88 145 LYS B CA 1
ATOM 3597 C C . LYS B 1 145 ? -4.785 -1.518 47.337 1.00 15.69 145 LYS B C 1
ATOM 3598 O O . LYS B 1 145 ? -4.530 -2.443 46.539 1.00 17.27 145 LYS B O 1
ATOM 3604 N N . THR B 1 146 ? -3.939 -0.531 47.630 1.00 13.88 146 THR B N 1
ATOM 3605 C CA . THR B 1 146 ? -2.566 -0.441 47.084 1.00 15.99 146 THR B CA 1
ATOM 3606 C C . THR B 1 146 ? -1.848 -1.772 47.241 1.00 18.74 146 THR B C 1
ATOM 3607 O O . THR B 1 146 ? -1.903 -2.385 48.315 1.00 19.06 146 THR B O 1
ATOM 3611 N N . THR B 1 147 ? -1.188 -2.221 46.171 1.00 12.21 147 THR B N 1
ATOM 3612 C CA . THR B 1 147 ? -0.397 -3.454 46.222 1.00 12.86 147 THR B CA 1
ATOM 3613 C C . THR B 1 147 ? 1.062 -3.081 46.044 1.00 14.59 147 THR B C 1
ATOM 3614 O O . THR B 1 147 ? 1.378 -1.943 45.630 1.00 13.47 147 THR B O 1
ATOM 3618 N N . LEU B 1 148 ? 1.953 -4.030 46.348 1.00 12.31 148 LEU B N 1
ATOM 3619 C CA . LEU B 1 148 ? 3.375 -3.810 46.122 1.00 12.44 148 LEU B CA 1
ATOM 3620 C C . LEU B 1 148 ? 3.683 -3.713 44.635 1.00 17.03 148 LEU B C 1
ATOM 3621 O O . LEU B 1 148 ? 3.185 -4.502 43.806 1.00 17.36 148 LEU B O 1
ATOM 3626 N N . GLY B 1 149 ? 4.525 -2.747 44.295 1.00 13.42 149 GLY B N 1
ATOM 3627 C CA . GLY B 1 149 ? 4.973 -2.576 42.919 1.00 15.11 149 GLY B CA 1
ATOM 3628 C C . GLY B 1 149 ? 6.295 -3.272 42.688 1.00 12.06 149 GLY B C 1
ATOM 3629 O O . GLY B 1 149 ? 6.731 -4.128 43.453 1.00 12.07 149 GLY B O 1
ATOM 3630 N N . HIS B 1 150 ? 6.906 -2.954 41.568 1.00 11.60 150 HIS B N 1
ATOM 3631 C CA . HIS B 1 150 ? 8.246 -3.443 41.232 1.00 13.63 150 HIS B CA 1
ATOM 3632 C C . HIS B 1 150 ? 9.192 -2.297 40.920 1.00 9.65 150 HIS B C 1
ATOM 3633 O O . HIS B 1 150 ? 8.793 -1.276 40.333 1.00 13.43 150 HIS B O 1
ATOM 3640 N N . ASP B 1 151 ? 10.473 -2.483 41.248 1.00 12.21 151 ASP B N 1
ATOM 3641 C CA . ASP B 1 151 ? 11.472 -1.471 40.964 1.00 12.63 151 ASP B CA 1
ATOM 3642 C C . ASP B 1 151 ? 11.965 -1.624 39.562 1.00 12.45 151 ASP B C 1
ATOM 3643 O O . ASP B 1 151 ? 12.085 -2.756 39.066 1.00 15.31 151 ASP B O 1
ATOM 3648 N N . PRO B 1 152 ? 12.311 -0.510 38.912 1.00 12.93 152 PRO B N 1
ATOM 3649 C CA . PRO B 1 152 ? 12.881 -0.731 37.587 1.00 13.96 152 PRO B CA 1
ATOM 3650 C C . PRO B 1 152 ? 14.342 -1.146 37.633 1.00 16.32 152 PRO B C 1
ATOM 3651 O O . PRO B 1 152 ? 14.827 -1.677 36.626 1.00 16.06 152 PRO B O 1
ATOM 3655 N N . ASN B 1 153 ? 15.030 -0.902 38.756 1.00 14.66 153 ASN B N 1
ATOM 3656 C CA . ASN B 1 153 ? 16.437 -1.304 38.872 1.00 11.27 153 ASN B CA 1
ATOM 3657 C C . ASN B 1 153 ? 16.738 -2.739 38.364 1.00 16.21 153 ASN B C 1
ATOM 3658 O O . ASN B 1 153 ? 16.093 -3.712 38.770 1.00 17.47 153 ASN B O 1
ATOM 3663 N N . GLY B 1 154 ? 17.685 -2.877 37.448 1.00 15.98 154 GLY B N 1
ATOM 3664 C CA . GLY B 1 154 ? 18.025 -4.187 36.927 1.00 18.51 154 GLY B CA 1
ATOM 3665 C C . GLY B 1 154 ? 17.093 -4.784 35.882 1.00 23.13 154 GLY B C 1
ATOM 3666 O O . GLY B 1 154 ? 17.376 -5.883 35.371 1.00 25.24 154 GLY B O 1
ATOM 3667 N N . LYS B 1 155 ? 15.979 -4.116 35.581 1.00 17.13 155 LYS B N 1
ATOM 3668 C CA . LYS B 1 155 ? 15.071 -4.607 34.554 1.00 19.43 155 LYS B CA 1
ATOM 3669 C C . LYS B 1 155 ? 15.414 -4.066 33.180 1.00 20.46 155 LYS B C 1
ATOM 3670 O O . LYS B 1 155 ? 16.107 -3.061 33.050 1.00 19.00 155 LYS B O 1
ATOM 3676 N N . THR B 1 156 ? 14.935 -4.758 32.152 1.00 13.52 156 THR B N 1
ATOM 3677 C CA . THR B 1 156 ? 15.221 -4.351 30.774 1.00 16.54 156 THR B CA 1
ATOM 3678 C C . THR B 1 156 ? 14.113 -3.478 30.216 1.00 15.77 156 THR B C 1
ATOM 3679 O O . THR B 1 156 ? 12.926 -3.857 30.262 1.00 15.85 156 THR B O 1
ATOM 3683 N N . LEU B 1 157 ? 14.499 -2.285 29.737 1.00 16.55 157 LEU B N 1
ATOM 3684 C CA . LEU B 1 157 ? 13.600 -1.436 28.975 1.00 15.19 157 LEU B CA 1
ATOM 3685 C C . LEU B 1 157 ? 13.864 -1.698 27.516 1.00 17.93 157 LEU B C 1
ATOM 3686 O O . LEU B 1 157 ? 15.005 -1.558 27.045 1.00 16.88 157 LEU B O 1
ATOM 3691 N N . GLY B 1 158 ? 12.826 -2.112 26.801 1.00 16.17 158 GLY B N 1
ATOM 3692 C CA . GLY B 1 158 ? 12.943 -2.351 25.372 1.00 15.02 158 GLY B CA 1
ATOM 3693 C C . GLY B 1 158 ? 12.312 -1.182 24.647 1.00 16.09 158 GLY B C 1
ATOM 3694 O O . GLY B 1 158 ? 11.228 -0.719 25.018 1.00 19.27 158 GLY B O 1
ATOM 3695 N N . ILE B 1 159 ? 12.990 -0.685 23.612 1.00 18.03 159 ILE B N 1
ATOM 3696 C CA . ILE B 1 159 ? 12.493 0.481 22.877 1.00 14.94 159 ILE B CA 1
ATOM 3697 C C . ILE B 1 159 ? 12.337 0.117 21.390 1.00 18.68 159 ILE B C 1
ATOM 3698 O O . ILE B 1 159 ? 13.324 -0.192 20.702 1.00 20.02 159 ILE B O 1
ATOM 3703 N N . LEU B 1 160 ? 11.098 0.122 20.906 1.00 15.07 160 LEU B N 1
ATOM 3704 C CA . LEU B 1 160 ? 10.869 -0.081 19.474 1.00 18.28 160 LEU B CA 1
ATOM 3705 C C . LEU B 1 160 ? 10.871 1.274 18.808 1.00 19.52 160 LEU B C 1
ATOM 3706 O O . LEU B 1 160 ? 9.917 2.061 18.974 1.00 19.18 160 LEU B O 1
ATOM 3711 N N . GLY B 1 161 ? 11.937 1.564 18.068 1.00 14.09 161 GLY B N 1
ATOM 3712 C CA . GLY B 1 161 ? 12.142 2.905 17.531 1.00 16.79 161 GLY B CA 1
ATOM 3713 C C . GLY B 1 161 ? 12.874 3.816 18.502 1.00 20.61 161 GLY B C 1
ATOM 3714 O O . GLY B 1 161 ? 12.247 4.618 19.233 1.00 21.11 161 GLY B O 1
ATOM 3715 N N . MET B 1 162 ? 14.200 3.683 18.571 1.00 19.78 162 MET B N 1
ATOM 3716 C CA . MET B 1 162 ? 14.956 4.562 19.460 1.00 23.65 162 MET B CA 1
ATOM 3717 C C . MET B 1 162 ? 15.534 5.740 18.667 1.00 24.39 162 MET B C 1
ATOM 3718 O O . MET B 1 162 ? 16.719 5.762 18.291 1.00 27.05 162 MET B O 1
ATOM 3723 N N . GLY B 1 163 ? 14.661 6.705 18.409 1.00 17.84 163 GLY B N 1
ATOM 3724 C CA . GLY B 1 163 ? 15.007 7.968 17.754 1.00 20.67 163 GLY B CA 1
ATOM 3725 C C . GLY B 1 163 ? 15.273 9.021 18.819 1.00 21.85 163 GLY B C 1
ATOM 3726 O O . GLY B 1 163 ? 15.682 8.671 19.929 1.00 20.81 163 GLY B O 1
ATOM 3727 N N . GLY B 1 164 ? 15.033 10.294 18.499 1.00 19.09 164 GLY B N 1
ATOM 3728 C CA . GLY B 1 164 ? 15.279 11.385 19.430 1.00 20.20 164 GLY B CA 1
ATOM 3729 C C . GLY B 1 164 ? 14.596 11.174 20.775 1.00 21.41 164 GLY B C 1
ATOM 3730 O O . GLY B 1 164 ? 15.229 11.239 21.835 1.00 19.55 164 GLY B O 1
ATOM 3731 N N . ILE B 1 165 ? 13.296 10.890 20.739 1.00 16.41 165 ILE B N 1
ATOM 3732 C CA . ILE B 1 165 ? 12.538 10.659 21.963 1.00 14.91 165 ILE B CA 1
ATOM 3733 C C . ILE B 1 165 ? 12.988 9.394 22.697 1.00 15.48 165 ILE B C 1
ATOM 3734 O O . ILE B 1 165 ? 13.141 9.406 23.930 1.00 15.85 165 ILE B O 1
ATOM 3739 N N . GLY B 1 166 ? 13.171 8.301 21.964 1.00 19.38 166 GLY B N 1
ATOM 3740 C CA . GLY B 1 166 ? 13.551 7.061 22.619 1.00 19.21 166 GLY B CA 1
ATOM 3741 C C . GLY B 1 166 ? 14.906 7.166 23.294 1.00 18.30 166 GLY B C 1
ATOM 3742 O O . GLY B 1 166 ? 15.132 6.595 24.381 1.00 16.35 166 GLY B O 1
ATOM 3743 N N . ARG B 1 167 ? 15.828 7.890 22.655 1.00 16.24 167 ARG B N 1
ATOM 3744 C CA . ARG B 1 167 ? 17.139 8.085 23.292 1.00 20.22 167 ARG B CA 1
ATOM 3745 C C . ARG B 1 167 ? 17.048 8.914 24.587 1.00 19.80 167 ARG B C 1
ATOM 3746 O O . ARG B 1 167 ? 17.800 8.676 25.536 1.00 19.14 167 ARG B O 1
ATOM 3754 N N . GLU B 1 168 ? 16.129 9.866 24.646 1.00 16.31 168 GLU B N 1
ATOM 3755 C CA . GLU B 1 168 ? 15.928 10.595 25.889 1.00 17.65 168 GLU B CA 1
ATOM 3756 C C . GLU B 1 168 ? 15.248 9.705 26.931 1.00 15.66 168 GLU B C 1
ATOM 3757 O O . GLU B 1 168 ? 15.492 9.840 28.138 1.00 14.51 168 GLU B O 1
ATOM 3763 N N . VAL B 1 169 ? 14.374 8.813 26.486 1.00 13.21 169 VAL B N 1
ATOM 3764 C CA . VAL B 1 169 ? 13.776 7.877 27.432 1.00 13.08 169 VAL B CA 1
ATOM 3765 C C . VAL B 1 169 ? 14.847 6.945 27.981 1.00 16.47 169 VAL B C 1
ATOM 3766 O O . VAL B 1 169 ? 14.889 6.693 29.202 1.00 13.55 169 VAL B O 1
ATOM 3770 N N . ALA B 1 170 ? 15.735 6.476 27.110 1.00 18.05 170 ALA B N 1
ATOM 3771 C CA . ALA B 1 170 ? 16.810 5.573 27.526 1.00 19.45 170 ALA B CA 1
ATOM 3772 C C . ALA B 1 170 ? 17.760 6.257 28.495 1.00 15.26 170 ALA B C 1
ATOM 3773 O O . ALA B 1 170 ? 18.233 5.644 29.454 1.00 15.70 170 ALA B O 1
ATOM 3775 N N . ARG B 1 171 ? 18.056 7.525 28.236 1.00 17.94 171 ARG B N 1
ATOM 3776 C CA . ARG B 1 171 ? 18.956 8.286 29.106 1.00 15.51 171 ARG B CA 1
ATOM 3777 C C . ARG B 1 171 ? 18.399 8.342 30.544 1.00 17.83 171 ARG B C 1
ATOM 3778 O O . ARG B 1 171 ? 19.108 8.062 31.524 1.00 16.91 171 ARG B O 1
ATOM 3786 N N . ARG B 1 172 ? 17.122 8.675 30.670 1.00 12.71 172 ARG B N 1
ATOM 3787 C CA . ARG B 1 172 ? 16.493 8.700 31.979 1.00 14.69 172 ARG B CA 1
ATOM 3788 C C . ARG B 1 172 ? 16.400 7.304 32.596 1.00 11.56 172 ARG B C 1
ATOM 3789 O O . ARG B 1 172 ? 16.699 7.122 33.781 1.00 12.36 172 ARG B O 1
ATOM 3797 N N . ALA B 1 173 ? 15.966 6.329 31.805 1.00 11.51 173 ALA B N 1
ATOM 3798 C CA . ALA B 1 173 ? 15.821 4.961 32.309 1.00 11.79 173 ALA B CA 1
ATOM 3799 C C . ALA B 1 173 ? 17.121 4.371 32.857 1.00 14.43 173 ALA B C 1
ATOM 3800 O O . ALA B 1 173 ? 17.085 3.630 33.843 1.00 13.37 173 ALA B O 1
ATOM 3802 N N . ARG B 1 174 ? 18.261 4.668 32.222 1.00 15.60 174 ARG B N 1
ATOM 3803 C CA . ARG B 1 174 ? 19.547 4.190 32.738 1.00 19.00 174 ARG B CA 1
ATOM 3804 C C . ARG B 1 174 ? 19.805 4.674 34.171 1.00 20.38 174 ARG B C 1
ATOM 3805 O O . ARG B 1 174 ? 20.445 3.969 34.968 1.00 16.03 174 ARG B O 1
ATOM 3813 N N . ALA B 1 175 ? 19.338 5.880 34.474 1.00 18.81 175 ALA B N 1
ATOM 3814 C CA . ALA B 1 175 ? 19.548 6.481 35.777 1.00 18.31 175 ALA B CA 1
ATOM 3815 C C . ALA B 1 175 ? 18.674 5.802 36.823 1.00 19.89 175 ALA B C 1
ATOM 3816 O O . ALA B 1 175 ? 18.972 5.868 38.026 1.00 15.44 175 ALA B O 1
ATOM 3818 N N . PHE B 1 176 ? 17.607 5.133 36.371 1.00 13.72 176 PHE B N 1
ATOM 3819 C CA . PHE B 1 176 ? 16.779 4.327 37.263 1.00 14.01 176 PHE B CA 1
ATOM 3820 C C . PHE B 1 176 ? 17.301 2.908 37.399 1.00 16.55 176 PHE B C 1
ATOM 3821 O O . PHE B 1 176 ? 16.661 2.070 38.040 1.00 16.74 176 PHE B O 1
ATOM 3829 N N . GLY B 1 177 ? 18.459 2.629 36.793 1.00 18.27 177 GLY B N 1
ATOM 3830 C CA . GLY B 1 177 ? 19.074 1.319 36.904 1.00 17.54 177 GLY B CA 1
ATOM 3831 C C . GLY B 1 177 ? 18.663 0.291 35.850 1.00 18.86 177 GLY B C 1
ATOM 3832 O O . GLY B 1 177 ? 18.921 -0.907 36.021 1.00 16.63 177 GLY B O 1
ATOM 3833 N N . MET B 1 178 ? 18.045 0.736 34.757 1.00 15.96 178 MET B N 1
ATOM 3834 C CA . MET B 1 178 ? 17.606 -0.207 33.715 1.00 16.98 178 MET B CA 1
ATOM 3835 C C . MET B 1 178 ? 18.678 -0.465 32.691 1.00 15.28 178 MET B C 1
ATOM 3836 O O . MET B 1 178 ? 19.523 0.384 32.442 1.00 19.97 178 MET B O 1
ATOM 3841 N N . ASN B 1 179 ? 18.610 -1.656 32.104 1.00 16.63 179 ASN B N 1
ATOM 3842 C CA . ASN B 1 179 ? 19.386 -2.019 30.935 1.00 20.68 179 ASN B CA 1
ATOM 3843 C C . ASN B 1 179 ? 18.532 -1.711 29.712 1.00 19.68 179 ASN B C 1
ATOM 3844 O O . ASN B 1 179 ? 17.292 -1.848 29.745 1.00 22.25 179 ASN B O 1
ATOM 3849 N N . ILE B 1 180 ? 19.176 -1.252 28.656 1.00 15.84 180 ILE B N 1
ATOM 3850 C CA . ILE B 1 180 ? 18.412 -0.809 27.470 1.00 16.73 180 ILE B CA 1
ATOM 3851 C C . ILE B 1 180 ? 18.651 -1.718 26.271 1.00 21.82 180 ILE B C 1
ATOM 3852 O O . ILE B 1 180 ? 19.805 -2.003 25.919 1.00 23.75 180 ILE B O 1
ATOM 3857 N N . ILE B 1 181 ? 17.563 -2.169 25.645 1.00 16.98 181 ILE B N 1
ATOM 3858 C CA . ILE B 1 181 ? 17.658 -2.820 24.333 1.00 20.80 181 ILE B CA 1
ATOM 3859 C C . ILE B 1 181 ? 16.712 -2.107 23.371 1.00 19.71 181 ILE B C 1
ATOM 3860 O O . ILE B 1 181 ? 15.750 -1.453 23.794 1.00 21.58 181 ILE B O 1
ATOM 3865 N N . TYR B 1 182 ? 16.973 -2.207 22.074 1.00 20.61 182 TYR B N 1
ATOM 3866 C CA . TYR B 1 182 ? 16.129 -1.483 21.134 1.00 14.89 182 TYR B CA 1
ATOM 3867 C C . TYR B 1 182 ? 16.120 -2.188 19.784 1.00 21.57 182 TYR B C 1
ATOM 3868 O O . TYR B 1 182 ? 17.063 -2.899 19.436 1.00 22.27 182 TYR B O 1
ATOM 3877 N N . HIS B 1 183 ? 15.056 -1.956 19.022 1.00 24.17 183 HIS B N 1
ATOM 3878 C CA . HIS B 1 183 ? 15.036 -2.381 17.627 1.00 25.26 183 HIS B CA 1
ATOM 3879 C C . HIS B 1 183 ? 14.614 -1.230 16.741 1.00 25.33 183 HIS B C 1
ATOM 3880 O O . HIS B 1 183 ? 13.532 -0.641 16.925 1.00 24.95 183 HIS B O 1
ATOM 3887 N N . ASN B 1 184 ? 15.505 -0.873 15.818 1.00 23.82 184 ASN B N 1
ATOM 3888 C CA . ASN B 1 184 ? 15.178 0.022 14.715 1.00 23.16 184 ASN B CA 1
ATOM 3889 C C . ASN B 1 184 ? 15.392 -0.813 13.460 1.00 28.06 184 ASN B C 1
ATOM 3890 O O . ASN B 1 184 ? 15.923 -1.906 13.558 1.00 26.84 184 ASN B O 1
ATOM 3895 N N . ARG B 1 185 ? 15.012 -0.291 12.292 1.00 29.69 185 ARG B N 1
ATOM 3896 C CA . ARG B 1 185 ? 15.291 -0.966 11.018 1.00 28.02 185 ARG B CA 1
ATOM 3897 C C . ARG B 1 185 ? 16.803 -1.200 10.891 1.00 35.00 185 ARG B C 1
ATOM 3898 O O . ARG B 1 185 ? 17.251 -2.295 10.529 1.00 38.14 185 ARG B O 1
ATOM 3906 N N . ASN B 1 186 ? 17.579 -0.165 11.219 1.00 37.42 186 ASN B N 1
ATOM 3907 C CA . ASN B 1 186 ? 19.040 -0.215 11.152 1.00 34.50 186 ASN B CA 1
ATOM 3908 C C . ASN B 1 186 ? 19.704 0.056 12.503 1.00 36.47 186 ASN B C 1
ATOM 3909 O O . ASN B 1 186 ? 19.204 0.842 13.296 1.00 32.08 186 ASN B O 1
ATOM 3914 N N . LYS B 1 187 ? 20.837 -0.595 12.753 1.00 35.32 187 LYS B N 1
ATOM 3915 C CA . LYS B 1 187 ? 21.603 -0.360 13.978 1.00 33.28 187 LYS B CA 1
ATOM 3916 C C . LYS B 1 187 ? 22.102 1.101 14.016 1.00 34.25 187 LYS B C 1
ATOM 3917 O O . LYS B 1 187 ? 22.526 1.650 13.001 1.00 37.51 187 LYS B O 1
ATOM 3923 N N . LEU B 1 188 ? 22.001 1.737 15.178 1.00 33.41 188 LEU B N 1
ATOM 3924 C CA . LEU B 1 188 ? 22.511 3.093 15.355 1.00 32.55 188 LEU B CA 1
ATOM 3925 C C . LEU B 1 188 ? 24.047 3.123 15.466 1.00 37.32 188 LEU B C 1
ATOM 3926 O O . LEU B 1 188 ? 24.671 2.146 15.889 1.00 34.59 188 LEU B O 1
ATOM 3931 N N . PRO B 1 189 ? 24.660 4.251 15.082 1.00 41.88 189 PRO B N 1
ATOM 3932 C CA . PRO B 1 189 ? 26.083 4.475 15.362 1.00 44.93 189 PRO B CA 1
ATOM 3933 C C . PRO B 1 189 ? 26.344 4.574 16.872 1.00 49.41 189 PRO B C 1
ATOM 3934 O O . PRO B 1 189 ? 25.452 4.998 17.617 1.00 46.83 189 PRO B O 1
ATOM 3938 N N . PRO B 1 190 ? 27.549 4.161 17.320 1.00 51.71 190 PRO B N 1
ATOM 3939 C CA . PRO B 1 190 ? 27.963 4.124 18.728 1.00 50.30 190 PRO B CA 1
ATOM 3940 C C . PRO B 1 190 ? 27.496 5.318 19.570 1.00 49.25 190 PRO B C 1
ATOM 3941 O O . PRO B 1 190 ? 26.869 5.119 20.614 1.00 48.74 190 PRO B O 1
ATOM 3945 N N . GLU B 1 191 ? 27.803 6.531 19.117 1.00 51.66 191 GLU B N 1
ATOM 3946 C CA . GLU B 1 191 ? 27.480 7.753 19.849 1.00 53.51 191 GLU B CA 1
ATOM 3947 C C . GLU B 1 191 ? 25.994 7.859 20.192 1.00 51.77 191 GLU B C 1
ATOM 3948 O O . GLU B 1 191 ? 25.628 8.313 21.278 1.00 54.94 191 GLU B O 1
ATOM 3954 N N . LEU B 1 192 ? 25.146 7.422 19.268 1.00 45.86 192 LEU B N 1
ATOM 3955 C CA . LEU B 1 192 ? 23.702 7.509 19.444 1.00 41.58 192 LEU B CA 1
ATOM 3956 C C . LEU B 1 192 ? 23.159 6.307 20.214 1.00 38.57 192 LEU B C 1
ATOM 3957 O O . LEU B 1 192 ? 22.138 6.391 20.889 1.00 35.09 192 LEU B O 1
ATOM 3962 N N . GLU B 1 193 ? 23.855 5.185 20.125 1.00 40.56 193 GLU B N 1
ATOM 3963 C CA . GLU B 1 193 ? 23.384 3.969 20.745 1.00 40.90 193 GLU B CA 1
ATOM 3964 C C . GLU B 1 193 ? 23.617 4.025 22.254 1.00 39.54 193 GLU B C 1
ATOM 3965 O O . GLU B 1 193 ? 22.914 3.372 23.021 1.00 38.71 193 GLU B O 1
ATOM 3971 N N . ASP B 1 194 ? 24.589 4.836 22.662 1.00 44.81 194 ASP B N 1
ATOM 3972 C CA . ASP B 1 194 ? 25.069 4.898 24.047 1.00 48.53 194 ASP B CA 1
ATOM 3973 C C . ASP B 1 194 ? 24.963 3.579 24.817 1.00 46.11 194 ASP B C 1
ATOM 3974 O O . ASP B 1 194 ? 24.378 3.522 25.891 1.00 45.54 194 ASP B O 1
ATOM 3979 N N . GLY B 1 195 ? 25.515 2.514 24.254 1.00 47.04 195 GLY B N 1
ATOM 3980 C CA . GLY B 1 195 ? 25.581 1.254 24.966 1.00 41.21 195 GLY B CA 1
ATOM 3981 C C . GLY B 1 195 ? 24.330 0.390 24.930 1.00 38.32 195 GLY B C 1
ATOM 3982 O O . GLY B 1 195 ? 24.374 -0.762 25.363 1.00 39.78 195 GLY B O 1
ATOM 3983 N N . ALA B 1 196 ? 23.218 0.930 24.433 1.00 35.74 196 ALA B N 1
ATOM 3984 C CA . ALA B 1 196 ? 22.003 0.128 24.250 1.00 29.59 196 ALA B CA 1
ATOM 3985 C C . ALA B 1 196 ? 22.276 -1.103 23.366 1.00 30.41 196 ALA B C 1
ATOM 3986 O O . ALA B 1 196 ? 23.111 -1.047 22.463 1.00 35.29 196 ALA B O 1
ATOM 3988 N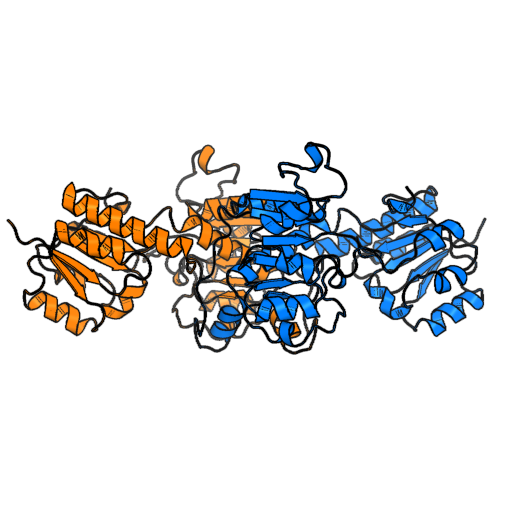 N . LYS B 1 197 ? 21.590 -2.212 23.627 1.00 29.04 197 LYS B N 1
ATOM 3989 C CA . LYS B 1 197 ? 21.786 -3.419 22.824 1.00 31.92 197 LYS B CA 1
ATOM 3990 C C . LYS B 1 197 ? 20.804 -3.513 21.640 1.00 31.43 197 LYS B C 1
ATOM 3991 O O . LYS B 1 197 ? 19.591 -3.534 21.826 1.00 29.65 197 LYS B O 1
ATOM 3997 N N . TYR B 1 198 ? 21.330 -3.560 20.420 1.00 34.98 198 TYR B N 1
ATOM 3998 C CA . TYR B 1 198 ? 20.482 -3.748 19.242 1.00 27.03 198 TYR B CA 1
ATOM 3999 C C . TYR B 1 198 ? 19.985 -5.189 19.158 1.00 26.57 198 TYR B C 1
ATOM 4000 O O . TYR B 1 198 ? 20.782 -6.135 19.173 1.00 31.71 198 TYR B O 1
ATOM 4009 N N . VAL B 1 199 ? 18.666 -5.365 19.109 1.00 27.04 199 VAL B N 1
ATOM 4010 C CA . VAL B 1 199 ? 18.081 -6.708 19.087 1.00 28.69 199 VAL B CA 1
ATOM 4011 C C . VAL B 1 199 ? 17.090 -6.739 17.928 1.00 28.04 199 VAL B C 1
ATOM 4012 O O . VAL B 1 199 ? 16.724 -5.689 17.384 1.00 26.69 199 VAL B O 1
ATOM 4016 N N . SER B 1 200 ? 16.669 -7.932 17.532 1.00 26.44 200 SER B N 1
ATOM 4017 C CA . SER B 1 200 ? 15.681 -8.036 16.465 1.00 27.42 200 SER B CA 1
ATOM 4018 C C . SER B 1 200 ? 14.322 -7.707 17.066 1.00 27.26 200 SER B C 1
ATOM 4019 O O . SER B 1 200 ? 14.188 -7.590 18.293 1.00 26.20 200 SER B O 1
ATOM 4022 N N . PHE B 1 201 ? 13.321 -7.549 16.202 1.00 25.86 201 PHE B N 1
ATOM 4023 C CA . PHE B 1 201 ? 11.953 -7.310 16.656 1.00 26.27 201 PHE B CA 1
ATOM 4024 C C . PHE B 1 201 ? 11.513 -8.439 17.600 1.00 26.93 201 PHE B C 1
ATOM 4025 O O . PHE B 1 201 ? 11.057 -8.193 18.723 1.00 25.44 201 PHE B O 1
ATOM 4033 N N . ASP B 1 202 ? 11.688 -9.688 17.174 1.00 24.62 202 ASP B N 1
ATOM 4034 C CA . ASP B 1 202 ? 11.294 -10.806 18.026 1.00 25.55 202 ASP B CA 1
ATOM 4035 C C . ASP B 1 202 ? 12.030 -10.834 19.364 1.00 27.92 202 ASP B C 1
ATOM 4036 O O . ASP B 1 202 ? 11.447 -11.145 20.402 1.00 22.53 202 ASP B O 1
ATOM 4041 N N . GLU B 1 203 ? 13.309 -10.477 19.364 1.00 26.62 203 GLU B N 1
ATOM 4042 C CA . GLU B 1 203 ? 14.061 -10.485 20.611 1.00 24.63 203 GLU B CA 1
ATOM 4043 C C . GLU B 1 203 ? 13.575 -9.385 21.548 1.00 21.52 203 GLU B C 1
ATOM 4044 O O . GLU B 1 203 ? 13.507 -9.583 22.763 1.00 23.88 203 GLU B O 1
ATOM 4050 N N . LEU B 1 204 ? 13.246 -8.235 20.974 1.00 21.05 204 LEU B N 1
ATOM 4051 C CA . LEU B 1 204 ? 12.736 -7.095 21.734 1.00 23.87 204 LEU B CA 1
ATOM 4052 C C . LEU B 1 204 ? 11.467 -7.486 22.502 1.00 26.71 204 LEU B C 1
ATOM 4053 O O . LEU B 1 204 ? 11.330 -7.141 23.685 1.00 26.18 204 LEU B O 1
ATOM 4058 N N . LEU B 1 205 ? 10.556 -8.205 21.832 1.00 22.99 205 LEU B N 1
ATOM 4059 C CA . LEU B 1 205 ? 9.327 -8.672 22.470 1.00 24.31 205 LEU B CA 1
ATOM 4060 C C . LEU B 1 205 ? 9.635 -9.660 23.588 1.00 23.17 205 LEU B C 1
ATOM 4061 O O . LEU B 1 205 ? 9.087 -9.548 24.690 1.00 20.64 205 LEU B O 1
ATOM 4066 N N . ALA B 1 206 ? 10.543 -10.594 23.313 1.00 23.63 206 ALA B N 1
ATOM 4067 C CA . ALA B 1 206 ? 10.861 -11.654 24.247 1.00 24.52 206 ALA B CA 1
ATOM 4068 C C . ALA B 1 206 ? 11.494 -11.120 25.527 1.00 27.77 206 ALA B C 1
ATOM 4069 O O . ALA B 1 206 ? 11.215 -11.624 26.617 1.00 26.11 206 ALA B O 1
ATOM 4071 N N . GLN B 1 207 ? 12.370 -10.124 25.380 1.00 26.61 207 GLN B N 1
ATOM 4072 C CA . GLN B 1 207 ? 13.312 -9.752 26.436 1.00 25.34 207 GLN B CA 1
ATOM 4073 C C . GLN B 1 207 ? 12.881 -8.557 27.278 1.00 25.46 207 GLN B C 1
ATOM 4074 O O . GLN B 1 207 ? 13.383 -8.376 28.387 1.00 23.45 207 GLN B O 1
ATOM 4080 N N . SER B 1 208 ? 11.969 -7.730 26.771 1.00 23.72 208 SER B N 1
ATOM 4081 C CA . SER B 1 208 ? 11.609 -6.501 27.519 1.00 22.91 208 SER B CA 1
ATOM 4082 C C . SER B 1 208 ? 10.792 -6.752 28.787 1.00 19.49 208 SER B C 1
ATOM 4083 O O . SER B 1 208 ? 9.761 -7.434 28.734 1.00 22.55 208 SER B O 1
ATOM 4086 N N . ASP B 1 209 ? 11.242 -6.203 29.925 1.00 18.04 209 ASP B N 1
ATOM 4087 C CA . ASP B 1 209 ? 10.396 -6.096 31.113 1.00 20.93 209 ASP B CA 1
ATOM 4088 C C . ASP B 1 209 ? 9.424 -4.929 30.997 1.00 16.65 209 ASP B C 1
ATOM 4089 O O . ASP B 1 209 ? 8.236 -5.039 31.372 1.00 17.41 209 ASP B O 1
ATOM 4094 N N . VAL B 1 210 ? 9.910 -3.815 30.441 1.00 13.87 210 VAL B N 1
ATOM 4095 C CA . VAL B 1 210 ? 9.030 -2.717 30.082 1.00 15.94 210 VAL B CA 1
ATOM 4096 C C . VAL B 1 210 ? 9.241 -2.520 28.581 1.00 16.06 210 VAL B C 1
ATOM 4097 O O . VAL B 1 210 ? 10.401 -2.496 28.094 1.00 16.89 210 VAL B O 1
ATOM 4101 N N . PHE B 1 211 ? 8.143 -2.452 27.838 1.00 12.75 211 PHE B N 1
ATOM 4102 C CA . PHE B 1 211 ? 8.237 -2.372 26.393 1.00 18.28 211 PHE B CA 1
ATOM 4103 C C . PHE B 1 211 ? 7.687 -1.026 25.972 1.00 14.87 211 PHE B C 1
ATOM 4104 O O . PHE B 1 211 ? 6.522 -0.722 26.221 1.00 16.16 211 PHE B O 1
ATOM 4112 N N . SER B 1 212 ? 8.479 -0.215 25.284 1.00 14.93 212 SER B N 1
ATOM 4113 C CA . SER B 1 212 ? 7.939 1.080 24.838 1.00 13.10 212 SER B CA 1
ATOM 4114 C C . SER B 1 212 ? 8.149 1.290 23.363 1.00 18.34 212 SER B C 1
ATOM 4115 O O . SER B 1 212 ? 8.992 0.621 22.715 1.00 20.95 212 SER B O 1
ATOM 4118 N N . LEU B 1 213 ? 7.346 2.180 22.810 1.00 19.83 213 LEU B N 1
ATOM 4119 C CA . LEU B 1 213 ? 7.427 2.407 21.388 1.00 22.36 213 LEU B CA 1
ATOM 4120 C C . LEU B 1 213 ? 7.386 3.859 21.008 1.00 19.71 213 LEU B C 1
ATOM 4121 O O . LEU B 1 213 ? 6.706 4.681 21.650 1.00 20.70 213 LEU B O 1
ATOM 4126 N N . ASN B 1 214 ? 8.167 4.166 19.980 1.00 22.06 214 ASN B N 1
ATOM 4127 C CA . ASN B 1 214 ? 8.206 5.495 19.370 1.00 23.51 214 ASN B CA 1
ATOM 4128 C C . ASN B 1 214 ? 8.324 5.382 17.868 1.00 28.17 214 ASN B C 1
ATOM 4129 O O . ASN B 1 214 ? 9.423 5.459 17.312 1.00 33.84 214 ASN B O 1
ATOM 4134 N N . LEU B 1 215 ? 7.203 5.182 17.194 1.00 30.04 215 LEU B N 1
ATOM 4135 C CA . LEU B 1 215 ? 7.232 5.057 15.738 1.00 26.37 215 LEU B CA 1
ATOM 4136 C C . LEU B 1 215 ? 6.234 6.024 15.211 1.00 25.92 215 LEU B C 1
ATOM 4137 O O . LEU B 1 215 ? 5.213 6.277 15.869 1.00 25.23 215 LEU B O 1
ATOM 4142 N N . ALA B 1 216 ? 6.527 6.565 14.029 1.00 21.70 216 ALA B N 1
ATOM 4143 C CA . ALA B 1 216 ? 5.569 7.331 13.276 1.00 25.97 216 ALA B CA 1
ATOM 4144 C C . ALA B 1 216 ? 4.433 6.393 12.950 1.00 26.41 216 ALA B C 1
ATOM 4145 O O . ALA B 1 216 ? 4.648 5.204 12.690 1.00 26.52 216 ALA B O 1
ATOM 4147 N N . LEU B 1 217 ? 3.218 6.912 12.969 1.00 23.87 217 LEU B N 1
ATOM 4148 C CA . LEU B 1 217 ? 2.068 6.101 12.569 1.00 23.14 217 LEU B CA 1
ATOM 4149 C C . LEU B 1 217 ? 1.919 6.120 11.048 1.00 20.96 217 LEU B C 1
ATOM 4150 O O . LEU B 1 217 ? 1.844 7.202 10.438 1.00 21.70 217 LEU B O 1
ATOM 4155 N N . ASN B 1 218 ? 1.901 4.928 10.442 1.00 25.54 218 ASN B N 1
ATOM 4156 C CA . ASN B 1 218 ? 1.494 4.771 9.040 1.00 26.48 218 ASN B CA 1
ATOM 4157 C C . ASN B 1 218 ? 0.674 3.502 8.839 1.00 25.42 218 ASN B C 1
ATOM 4158 O O . ASN B 1 218 ? 0.409 2.750 9.792 1.00 19.59 218 ASN B O 1
ATOM 4163 N N . ALA B 1 219 ? 0.271 3.246 7.604 1.00 22.96 219 ALA B N 1
ATOM 4164 C CA . ALA B 1 219 ? -0.620 2.135 7.331 1.00 22.53 219 ALA B CA 1
ATOM 4165 C C . ALA B 1 219 ? 0.004 0.795 7.736 1.00 22.77 219 ALA B C 1
ATOM 4166 O O . ALA B 1 219 ? -0.714 -0.150 8.065 1.00 28.56 219 ALA B O 1
ATOM 4168 N N . SER B 1 220 ? 1.336 0.718 7.721 1.00 20.46 220 SER B N 1
ATOM 4169 C CA . SER B 1 220 ? 2.062 -0.501 8.114 1.00 23.02 220 SER B CA 1
ATOM 4170 C C . SER B 1 220 ? 2.395 -0.584 9.618 1.00 23.99 220 SER B C 1
ATOM 4171 O O . SER B 1 220 ? 2.593 -1.682 10.140 1.00 24.71 220 SER B O 1
ATOM 4174 N N . THR B 1 221 ? 2.490 0.552 10.305 1.00 21.56 221 THR B N 1
ATOM 4175 C CA . THR B 1 221 ? 2.769 0.529 11.759 1.00 21.89 221 THR B CA 1
ATOM 4176 C C . THR B 1 221 ? 1.493 0.560 12.594 1.00 20.60 221 THR B C 1
ATOM 4177 O O . THR B 1 221 ? 1.551 0.298 13.799 1.00 20.90 221 THR B O 1
ATOM 4181 N N . ARG B 1 222 ? 0.350 0.860 11.961 1.00 19.12 222 ARG B N 1
ATOM 4182 C CA . ARG B 1 222 ? -0.949 0.648 12.624 1.00 21.39 222 ARG B CA 1
ATOM 4183 C C . ARG B 1 222 ? -1.023 -0.789 13.117 1.00 23.51 222 ARG B C 1
ATOM 4184 O O . ARG B 1 222 ? -0.810 -1.727 12.351 1.00 20.46 222 ARG B O 1
ATOM 4192 N N . HIS B 1 223 ? -1.305 -0.953 14.408 1.00 22.76 223 HIS B N 1
ATOM 4193 C CA . HIS B 1 223 ? -1.387 -2.268 15.032 1.00 22.11 223 HIS B CA 1
ATOM 4194 C C . HIS B 1 223 ? -0.120 -3.112 14.897 1.00 22.70 223 HIS B C 1
ATOM 4195 O O . HIS B 1 223 ? -0.190 -4.342 14.866 1.00 26.66 223 HIS B O 1
ATOM 4202 N N . ILE B 1 224 ? 1.035 -2.467 14.807 1.00 23.44 224 ILE B N 1
ATOM 4203 C CA . ILE B 1 224 ? 2.279 -3.213 14.843 1.00 19.65 224 ILE B CA 1
ATOM 4204 C C . ILE B 1 224 ? 2.346 -4.086 16.109 1.00 25.85 224 ILE B C 1
ATOM 4205 O O . ILE B 1 224 ? 2.901 -5.183 16.080 1.00 28.56 224 ILE B O 1
ATOM 4210 N N . ILE B 1 225 ? 1.775 -3.604 17.217 1.00 20.91 225 ILE B N 1
ATOM 4211 C CA . ILE B 1 225 ? 1.592 -4.449 18.408 1.00 23.05 225 ILE B CA 1
ATOM 4212 C C . ILE B 1 225 ? 0.150 -4.967 18.450 1.00 25.50 225 ILE B C 1
ATOM 4213 O O . ILE B 1 225 ? -0.735 -4.263 18.874 1.00 21.34 225 ILE B O 1
ATOM 4218 N N . GLY B 1 226 ? -0.087 -6.189 17.971 1.00 23.18 226 GLY B N 1
ATOM 4219 C CA . GLY B 1 226 ? -1.404 -6.799 18.066 1.00 23.89 226 GLY B CA 1
ATOM 4220 C C . GLY B 1 226 ? -1.328 -8.086 18.880 1.00 26.85 226 GLY B C 1
ATOM 4221 O O . GLY B 1 226 ? -0.320 -8.314 19.569 1.00 23.04 226 GLY B O 1
ATOM 4222 N N . GLU B 1 227 ? -2.361 -8.938 18.816 1.00 30.17 227 GLU B N 1
ATOM 4223 C CA . GLU B 1 227 ? -2.398 -10.092 19.718 1.00 27.77 227 GLU B CA 1
ATOM 4224 C C . GLU B 1 227 ? -1.195 -10.978 19.536 1.00 26.71 227 GLU B C 1
ATOM 4225 O O . GLU B 1 227 ? -0.652 -11.472 20.504 1.00 27.27 227 GLU B O 1
ATOM 4231 N N . LYS B 1 228 ? -0.805 -11.213 18.289 1.00 34.34 228 LYS B N 1
ATOM 4232 C CA . LYS B 1 228 ? 0.366 -12.044 18.042 1.00 36.37 228 LYS B CA 1
ATOM 4233 C C . LYS B 1 228 ? 1.642 -11.528 18.742 1.00 35.68 228 LYS B C 1
ATOM 4234 O O . LYS B 1 228 ? 2.392 -12.323 19.342 1.00 32.30 228 LYS B O 1
ATOM 4240 N N . GLU B 1 229 ? 1.876 -10.211 18.691 1.00 27.98 229 GLU B N 1
ATOM 4241 C CA . GLU B 1 229 ? 3.041 -9.635 19.359 1.00 20.46 229 GLU B CA 1
ATOM 4242 C C . GLU B 1 229 ? 2.902 -9.599 20.881 1.00 18.37 229 GLU B C 1
ATOM 4243 O O . GLU B 1 229 ? 3.902 -9.755 21.614 1.00 21.78 229 GLU B O 1
ATOM 4249 N N . LEU B 1 230 ? 1.678 -9.405 21.372 1.00 17.49 230 LEU B N 1
ATOM 4250 C CA . LEU B 1 230 ? 1.451 -9.415 22.836 1.00 22.68 230 LEU B CA 1
ATOM 4251 C C . LEU B 1 230 ? 1.772 -10.784 23.407 1.00 25.17 230 LEU B C 1
ATOM 4252 O O . LEU B 1 230 ? 2.270 -10.906 24.544 1.00 21.73 230 LEU B O 1
ATOM 4257 N N . ALA B 1 231 ? 1.453 -11.813 22.617 1.00 25.87 231 ALA B N 1
ATOM 4258 C CA . ALA B 1 231 ? 1.578 -13.198 23.031 1.00 23.35 231 ALA B CA 1
ATOM 4259 C C . ALA B 1 231 ? 3.043 -13.586 23.130 1.00 28.56 231 ALA B C 1
ATOM 4260 O O . ALA B 1 231 ? 3.387 -14.543 23.804 1.00 29.80 231 ALA B O 1
ATOM 4262 N N . LYS B 1 232 ? 3.897 -12.825 22.447 1.00 23.53 232 LYS B N 1
ATOM 4263 C CA . LYS B 1 232 ? 5.335 -13.059 22.432 1.00 24.32 232 LYS B CA 1
ATOM 4264 C C . LYS B 1 232 ? 6.087 -12.348 23.550 1.00 25.58 232 LYS B C 1
ATOM 4265 O O . LYS B 1 232 ? 7.239 -12.696 23.817 1.00 25.76 232 LYS B O 1
ATOM 4271 N N . MET B 1 233 ? 5.461 -11.362 24.202 1.00 22.57 233 MET B N 1
ATOM 4272 C CA . MET B 1 233 ? 6.136 -10.635 25.275 1.00 19.39 233 MET B CA 1
ATOM 4273 C C . MET B 1 233 ? 6.231 -11.536 26.513 1.00 25.99 233 MET B C 1
ATOM 4274 O O . MET B 1 233 ? 5.644 -12.624 26.539 1.00 30.68 233 MET B O 1
ATOM 4279 N N . LYS B 1 234 ? 6.991 -11.105 27.517 1.00 21.73 234 LYS B N 1
ATOM 4280 C CA . LYS B 1 234 ? 7.061 -11.795 28.817 1.00 22.73 234 LYS B CA 1
ATOM 4281 C C . LYS B 1 234 ? 5.725 -11.776 29.519 1.00 25.36 234 LYS B C 1
ATOM 4282 O O . LYS B 1 234 ? 5.039 -10.771 29.474 1.00 23.45 234 LYS B O 1
ATOM 4288 N N . ASP B 1 235 ? 5.375 -12.857 30.208 1.00 21.73 235 ASP B N 1
ATOM 4289 C CA . ASP B 1 235 ? 4.295 -12.778 31.194 1.00 22.73 235 ASP B CA 1
ATOM 4290 C C . ASP B 1 235 ? 4.635 -11.649 32.166 1.00 17.84 235 ASP B C 1
ATOM 4291 O O . ASP B 1 235 ? 5.756 -11.578 32.692 1.00 20.11 235 ASP B O 1
ATOM 4296 N N . GLY B 1 236 ? 3.694 -10.743 32.409 1.00 23.69 236 GLY B N 1
ATOM 4297 C CA . GLY B 1 236 ? 3.946 -9.668 33.363 1.00 18.48 236 GLY B CA 1
ATOM 4298 C C . GLY B 1 236 ? 4.620 -8.431 32.795 1.00 18.43 236 GLY B C 1
ATOM 4299 O O . GLY B 1 236 ? 5.036 -7.546 33.557 1.00 20.02 236 GLY B O 1
ATOM 4300 N N . VAL B 1 237 ? 4.711 -8.353 31.458 1.00 19.95 237 VAL B N 1
ATOM 4301 C CA . VAL B 1 237 ? 5.333 -7.193 30.803 1.00 22.11 237 VAL B CA 1
ATOM 4302 C C . VAL B 1 237 ? 4.571 -5.932 31.159 1.00 22.01 237 VAL B C 1
ATOM 4303 O O . VAL B 1 237 ? 3.359 -5.998 31.435 1.00 16.21 237 VAL B O 1
ATOM 4307 N N . VAL B 1 238 ? 5.267 -4.791 31.156 1.00 17.46 238 VAL B N 1
ATOM 4308 C CA . VAL B 1 238 ? 4.609 -3.511 31.321 1.00 16.21 238 VAL B CA 1
ATOM 4309 C C . VAL B 1 238 ? 4.830 -2.745 30.017 1.00 14.78 238 VAL B C 1
ATOM 4310 O O . VAL B 1 238 ? 5.966 -2.692 29.500 1.00 16.96 238 VAL B O 1
ATOM 4314 N N . ILE B 1 239 ? 3.753 -2.213 29.458 1.00 11.31 239 ILE B N 1
ATOM 4315 C CA . ILE B 1 239 ? 3.859 -1.506 28.153 1.00 9.85 239 ILE B CA 1
ATOM 4316 C C . ILE B 1 239 ? 3.678 -0.009 28.338 1.00 11.69 239 ILE B C 1
ATOM 4317 O O . ILE B 1 239 ? 2.712 0.419 28.950 1.00 14.06 239 ILE B O 1
ATOM 4322 N N . VAL B 1 240 ? 4.574 0.794 27.750 1.00 11.42 240 VAL B N 1
ATOM 4323 C CA . VAL B 1 240 ? 4.424 2.249 27.758 1.00 11.09 240 VAL B CA 1
ATOM 4324 C C . VAL B 1 240 ? 4.281 2.777 26.326 1.00 15.99 240 VAL B C 1
ATOM 4325 O O . VAL B 1 240 ? 5.027 2.367 25.434 1.00 18.30 240 VAL B O 1
ATOM 4329 N N . ASN B 1 241 ? 3.337 3.691 26.103 1.00 11.92 241 ASN B N 1
ATOM 4330 C CA . ASN B 1 241 ? 3.203 4.336 24.782 1.00 12.44 241 ASN B CA 1
ATOM 4331 C C . ASN B 1 241 ? 2.968 5.821 24.911 1.00 11.53 241 ASN B C 1
ATOM 4332 O O . ASN B 1 241 ? 1.903 6.182 25.420 1.00 13.49 241 ASN B O 1
ATOM 4337 N N . THR B 1 242 ? 3.873 6.612 24.410 1.00 14.02 242 THR B N 1
ATOM 4338 C CA . THR B 1 242 ? 3.668 8.028 24.336 1.00 11.21 242 THR B CA 1
ATOM 4339 C C . THR B 1 242 ? 3.645 8.520 22.904 1.00 10.47 242 THR B C 1
ATOM 4340 O O . THR B 1 242 ? 3.745 9.675 22.670 1.00 14.42 242 THR B O 1
ATOM 4344 N N . ALA B 1 243 ? 3.528 7.589 21.981 1.00 12.71 243 ALA B N 1
ATOM 4345 C CA . ALA B 1 243 ? 3.760 7.882 20.567 1.00 18.30 243 ALA B CA 1
ATOM 4346 C C . ALA B 1 243 ? 2.438 8.132 19.861 1.00 16.74 243 ALA B C 1
ATOM 4347 O O . ALA B 1 243 ? 1.958 9.273 19.767 1.00 14.83 243 ALA B O 1
ATOM 4349 N N . ARG B 1 244 ? 1.886 7.074 19.298 1.00 16.77 244 ARG B N 1
ATOM 4350 C CA . ARG B 1 244 ? 0.569 7.135 18.702 1.00 18.19 244 ARG B CA 1
ATOM 4351 C C . ARG B 1 244 ? -0.179 5.887 19.172 1.00 16.92 244 ARG B C 1
ATOM 4352 O O . ARG B 1 244 ? 0.373 4.762 19.188 1.00 17.73 244 ARG B O 1
ATOM 4360 N N . GLY B 1 245 ? -1.442 6.061 19.557 1.00 12.36 245 GLY B N 1
ATOM 4361 C CA . GLY B 1 245 ? -2.139 4.943 20.175 1.00 13.73 245 GLY B CA 1
ATOM 4362 C C . GLY B 1 245 ? -2.471 3.839 19.181 1.00 18.14 245 GLY B C 1
ATOM 4363 O O . GLY B 1 245 ? -2.615 2.698 19.563 1.00 21.14 245 GLY B O 1
ATOM 4364 N N . ALA B 1 246 ? -2.583 4.185 17.905 1.00 24.17 246 ALA B N 1
ATOM 4365 C CA . ALA B 1 246 ? -3.030 3.216 16.921 1.00 22.69 246 ALA B CA 1
ATOM 4366 C C . ALA B 1 246 ? -1.922 2.280 16.543 1.00 19.90 246 ALA B C 1
ATOM 4367 O O . ALA B 1 246 ? -2.154 1.335 15.802 1.00 20.32 246 ALA B O 1
ATOM 4369 N N . LEU B 1 247 ? -0.731 2.508 17.085 1.00 21.92 247 LEU B N 1
ATOM 4370 C CA . LEU B 1 247 ? 0.358 1.534 16.970 1.00 21.63 247 LEU B CA 1
ATOM 4371 C C . LEU B 1 247 ? 0.038 0.235 17.684 1.00 22.37 247 LEU B C 1
ATOM 4372 O O . LEU B 1 247 ? 0.634 -0.787 17.376 1.00 19.97 247 LEU B O 1
ATOM 4377 N N . ILE B 1 248 ? -0.866 0.291 18.659 1.00 19.27 248 ILE B N 1
ATOM 4378 C CA . ILE B 1 248 ? -1.320 -0.898 19.388 1.00 21.21 248 ILE B CA 1
ATOM 4379 C C . ILE B 1 248 ? -2.796 -1.178 19.047 1.00 25.19 248 ILE B C 1
ATOM 4380 O O . ILE B 1 248 ? -3.619 -0.246 18.976 1.00 23.92 248 ILE B O 1
ATOM 4385 N N . ASP B 1 249 ? -3.105 -2.460 18.799 1.00 24.55 249 ASP B N 1
ATOM 4386 C CA . ASP B 1 249 ? -4.477 -2.937 18.722 1.00 23.82 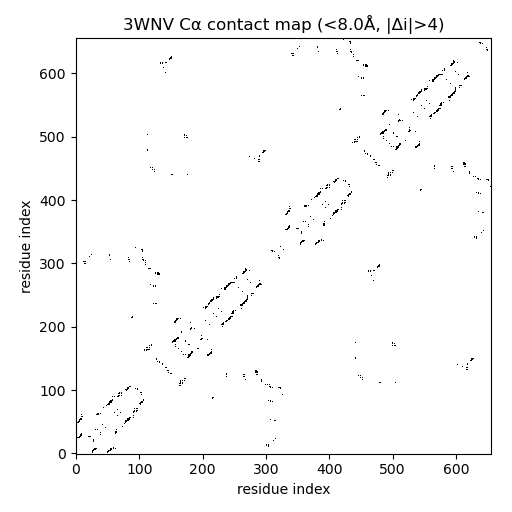249 ASP B CA 1
ATOM 4387 C C . ASP B 1 249 ? -5.044 -2.818 20.136 1.00 23.67 249 ASP B C 1
ATOM 4388 O O . ASP B 1 249 ? -4.860 -3.717 20.962 1.00 24.98 249 ASP B O 1
ATOM 4393 N N . GLU B 1 250 ? -5.702 -1.693 20.434 1.00 27.08 250 GLU B N 1
ATOM 4394 C CA . GLU B 1 250 ? -6.138 -1.411 21.813 1.00 26.55 250 GLU B CA 1
ATOM 4395 C C . GLU B 1 250 ? -7.084 -2.467 22.396 1.00 22.20 250 GLU B C 1
ATOM 4396 O O . GLU B 1 250 ? -7.046 -2.741 23.605 1.00 24.87 250 GLU B O 1
ATOM 4402 N N . LYS B 1 251 ? -7.942 -3.042 21.554 1.00 25.11 251 LYS B N 1
ATOM 4403 C CA . LYS B 1 251 ? -8.800 -4.137 22.007 1.00 28.39 251 LYS B CA 1
ATOM 4404 C C . LYS B 1 251 ? -7.976 -5.359 22.396 1.00 24.48 251 LYS B C 1
ATOM 4405 O O . LYS B 1 251 ? -8.222 -5.983 23.432 1.00 27.96 251 LYS B O 1
ATOM 4411 N N . ALA B 1 252 ? -6.989 -5.710 21.576 1.00 22.29 252 ALA B N 1
ATOM 4412 C CA . ALA B 1 252 ? -6.094 -6.819 21.952 1.00 24.32 252 ALA B CA 1
ATOM 4413 C C . ALA B 1 252 ? -5.349 -6.533 23.249 1.00 26.00 252 ALA B C 1
ATOM 4414 O O . ALA B 1 252 ? -5.186 -7.432 24.081 1.00 25.23 252 ALA B O 1
ATOM 4416 N N . LEU B 1 253 ? -4.901 -5.286 23.408 1.00 23.15 253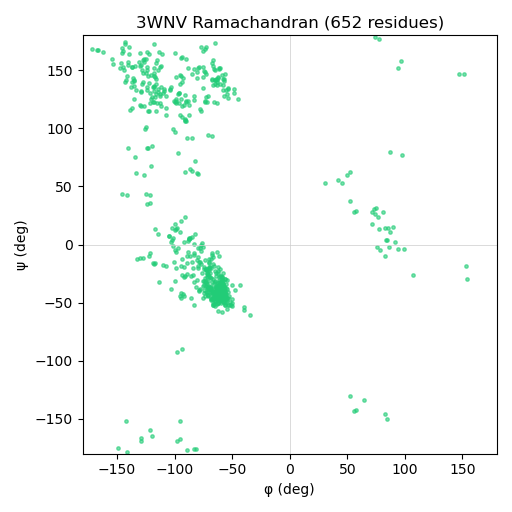 LEU B N 1
ATOM 4417 C CA . LEU B 1 253 ? -4.180 -4.841 24.582 1.00 20.86 253 LEU B CA 1
ATOM 4418 C C . LEU B 1 253 ? -5.061 -5.066 25.815 1.00 20.39 253 LEU B C 1
ATOM 4419 O O . LEU B 1 253 ? -4.606 -5.594 26.853 1.00 19.31 253 LEU B O 1
ATOM 4424 N N . VAL B 1 254 ? -6.335 -4.695 25.692 1.00 23.18 254 VAL B N 1
ATOM 4425 C CA . VAL B 1 254 ? -7.296 -4.910 26.780 1.00 27.65 254 VAL B CA 1
ATOM 4426 C C . VAL B 1 254 ? -7.430 -6.400 27.138 1.00 28.93 254 VAL B C 1
ATOM 4427 O O . VAL B 1 254 ? -7.397 -6.781 28.315 1.00 25.16 254 VAL B O 1
ATOM 4431 N N . ARG B 1 255 ? -7.567 -7.251 26.128 1.00 26.84 255 ARG B N 1
ATOM 4432 C CA . ARG B 1 255 ? -7.642 -8.680 26.402 1.00 27.50 255 ARG B CA 1
ATOM 4433 C C . ARG B 1 255 ? -6.375 -9.201 27.066 1.00 30.75 255 ARG B C 1
ATOM 4434 O O . ARG B 1 255 ? -6.437 -10.114 27.899 1.00 29.80 255 ARG B O 1
ATOM 4442 N N . ALA B 1 256 ? -5.224 -8.612 26.739 1.00 25.07 256 ALA B N 1
ATOM 4443 C CA . ALA B 1 256 ? -3.970 -9.099 27.331 1.00 22.36 256 ALA B CA 1
ATOM 4444 C C . ALA B 1 256 ? -3.803 -8.661 28.791 1.00 26.67 256 ALA B C 1
ATOM 4445 O O . ALA B 1 256 ? -3.181 -9.357 29.614 1.00 26.74 256 ALA B O 1
ATOM 4447 N N . LEU B 1 257 ? -4.352 -7.493 29.108 1.00 27.38 257 LEU B N 1
ATOM 4448 C CA . LEU B 1 257 ? -4.416 -7.037 30.494 1.00 27.53 257 LEU B CA 1
ATOM 4449 C C . LEU B 1 257 ? -5.320 -7.969 31.296 1.00 33.97 257 LEU B C 1
ATOM 4450 O O . LEU B 1 257 ? -4.956 -8.422 32.388 1.00 30.87 257 LEU B O 1
ATOM 4455 N N . GLU B 1 258 ? -6.502 -8.248 30.751 1.00 36.07 258 GLU B N 1
ATOM 4456 C CA . GLU B 1 258 ? -7.494 -9.088 31.429 1.00 39.64 258 GLU B CA 1
ATOM 4457 C C . GLU B 1 258 ? -6.979 -10.497 31.718 1.00 36.90 258 GLU B C 1
ATOM 4458 O O . GLU B 1 258 ? -7.291 -11.075 32.759 1.00 41.39 258 GLU B O 1
ATOM 4464 N N . SER B 1 259 ? -6.179 -11.048 30.813 1.00 33.81 259 SER B N 1
ATOM 4465 C CA . SER B 1 259 ? -5.672 -12.413 30.980 1.00 32.46 259 SER B CA 1
ATOM 4466 C C . SER B 1 259 ? -4.481 -12.451 31.947 1.00 32.47 259 SER B C 1
ATOM 4467 O O . SER B 1 259 ? -4.038 -13.524 32.368 1.00 34.11 259 SER B O 1
ATOM 4470 N N . GLY B 1 260 ? -3.967 -11.278 32.297 1.00 28.48 260 GLY B N 1
ATOM 4471 C CA . GLY B 1 260 ? -2.782 -11.186 33.126 1.00 25.73 260 GLY B CA 1
ATOM 4472 C C . GLY B 1 260 ? -1.483 -11.241 32.337 1.00 23.42 260 GLY B C 1
ATOM 4473 O O . GLY B 1 260 ? -0.409 -11.140 32.914 1.00 25.73 260 GLY B O 1
ATOM 4474 N N . LYS B 1 261 ? -1.571 -11.403 31.021 1.00 24.25 261 LYS B N 1
ATOM 4475 C CA . LYS B 1 261 ? -0.380 -11.363 30.184 1.00 25.12 261 LYS B CA 1
ATOM 4476 C C . LYS B 1 261 ? 0.379 -10.063 30.395 1.00 21.96 261 LYS B C 1
ATOM 4477 O O . LYS B 1 261 ? 1.605 -10.048 30.619 1.00 23.80 261 LYS B O 1
ATOM 4483 N N . VAL B 1 262 ? -0.363 -8.960 30.318 1.00 22.89 262 VAL B N 1
ATOM 4484 C CA . VAL B 1 262 ? 0.201 -7.653 30.551 1.00 19.03 262 VAL B CA 1
ATOM 4485 C C . VAL B 1 262 ? -0.149 -7.201 31.962 1.00 17.75 262 VAL B C 1
ATOM 4486 O O . VAL B 1 262 ? -1.314 -7.140 32.330 1.00 21.13 262 VAL B O 1
ATOM 4490 N N . ALA B 1 263 ? 0.868 -6.881 32.743 1.00 17.90 263 ALA B N 1
ATOM 4491 C CA . ALA B 1 263 ? 0.665 -6.516 34.136 1.00 21.66 263 ALA B CA 1
ATOM 4492 C C . ALA B 1 263 ? 0.082 -5.111 34.290 1.00 18.51 263 ALA B C 1
ATOM 4493 O O . ALA B 1 263 ? -0.765 -4.885 35.134 1.00 17.77 263 ALA B O 1
ATOM 4495 N N . SER B 1 264 ? 0.531 -4.174 33.461 1.00 14.79 264 SER B N 1
ATOM 4496 C CA . SER B 1 264 ? 0.068 -2.800 33.561 1.00 16.45 264 SER B CA 1
ATOM 4497 C C . SER B 1 264 ? 0.527 -2.084 32.308 1.00 16.58 264 SER B C 1
ATOM 4498 O O . SER B 1 264 ? 1.361 -2.602 31.556 1.00 17.99 264 SER B O 1
ATOM 4501 N N . VAL B 1 265 ? -0.017 -0.901 32.083 1.00 17.80 265 VAL B N 1
ATOM 4502 C CA . VAL B 1 265 ? 0.378 -0.083 30.950 1.00 12.04 265 VAL B CA 1
ATOM 4503 C C . VAL B 1 265 ? 0.493 1.326 31.468 1.00 13.70 265 VAL B C 1
ATOM 4504 O O . VAL B 1 265 ? -0.157 1.682 32.463 1.00 14.59 265 VAL B O 1
ATOM 4508 N N . GLY B 1 266 ? 1.351 2.119 30.812 1.00 13.47 266 GLY B N 1
ATOM 4509 C CA . GLY B 1 266 ? 1.504 3.528 31.123 1.00 10.53 266 GLY B CA 1
ATOM 4510 C C . GLY B 1 266 ? 1.250 4.205 29.783 1.00 12.76 266 GLY B C 1
ATOM 4511 O O . GLY B 1 266 ? 2.127 4.186 28.950 1.00 12.03 266 GLY B O 1
ATOM 4512 N N . LEU B 1 267 ? 0.055 4.753 29.561 1.00 8.93 267 LEU B N 1
ATOM 4513 C CA . LEU B 1 267 ? -0.262 5.311 28.229 1.00 12.50 267 LEU B CA 1
ATOM 4514 C C . LEU B 1 267 ? -0.552 6.812 28.260 1.00 14.03 267 LEU B C 1
ATOM 4515 O O . LEU B 1 267 ? -1.147 7.311 29.199 1.00 11.77 267 LEU B O 1
ATOM 4520 N N . ASP B 1 268 ? -0.198 7.518 27.185 1.00 11.78 268 ASP B N 1
ATOM 4521 C CA . ASP B 1 268 ? -0.498 8.943 27.041 1.00 10.65 268 ASP B CA 1
ATOM 4522 C C . ASP B 1 268 ? -1.302 9.074 25.767 1.00 13.12 268 ASP B C 1
ATOM 4523 O O . ASP B 1 268 ? -1.825 10.132 25.484 1.00 11.64 268 ASP B O 1
ATOM 4528 N N . VAL B 1 269 ? -1.384 7.982 24.992 1.00 13.02 269 VAL B N 1
ATOM 4529 C CA . VAL B 1 269 ? -2.025 8.003 23.661 1.00 18.31 269 VAL B CA 1
ATOM 4530 C C . VAL B 1 269 ? -2.918 6.787 23.415 1.00 17.59 269 VAL B C 1
ATOM 4531 O O . VAL B 1 269 ? -2.746 5.717 24.023 1.00 14.72 269 VAL B O 1
ATOM 4535 N N . TYR B 1 270 ? -3.929 6.962 22.570 1.00 19.29 270 TYR B N 1
ATOM 4536 C CA . TYR B 1 270 ? -4.961 5.931 22.419 1.00 22.19 270 TYR B CA 1
ATOM 4537 C C . TYR B 1 270 ? -5.372 5.769 20.978 1.00 23.21 270 TYR B C 1
ATOM 4538 O O . TYR B 1 270 ? -5.248 6.722 20.197 1.00 23.98 270 TYR B O 1
ATOM 4547 N N . GLU B 1 271 ? -5.871 4.579 20.634 1.00 18.19 271 GLU B N 1
ATOM 4548 C CA . GLU B 1 271 ? -6.184 4.287 19.234 1.00 21.89 271 GLU B CA 1
ATOM 4549 C C . GLU B 1 271 ? -7.235 5.231 18.635 1.00 25.09 271 GLU B C 1
ATOM 4550 O O . GLU B 1 271 ? -7.110 5.677 17.484 1.00 26.37 271 GLU B O 1
ATOM 4556 N N . ASN B 1 272 ? -8.256 5.564 19.414 1.00 23.21 272 ASN B N 1
ATOM 4557 C CA . ASN B 1 272 ? -9.306 6.438 18.897 1.00 25.00 272 ASN B CA 1
ATOM 4558 C C . ASN B 1 272 ? -9.466 7.709 19.716 1.00 25.91 272 ASN B C 1
ATOM 4559 O O . ASN B 1 272 ? -10.585 8.148 19.990 1.00 24.64 272 ASN B O 1
ATOM 4564 N N . GLU B 1 273 ? -8.348 8.311 20.100 1.00 26.42 273 GLU B N 1
ATOM 4565 C CA . GLU B 1 273 ? -8.416 9.447 21.014 1.00 28.87 273 GLU B CA 1
ATOM 4566 C C . GLU B 1 273 ? -9.297 10.559 20.438 1.00 27.13 273 GLU B C 1
ATOM 4567 O O . GLU B 1 273 ? -9.339 10.775 19.223 1.00 32.58 273 GLU B O 1
ATOM 4573 N N . PRO B 1 274 ? -10.071 11.222 21.309 1.00 25.74 274 PRO B N 1
ATOM 4574 C CA . PRO B 1 274 ? -10.049 11.094 22.776 1.00 24.13 274 PRO B CA 1
ATOM 4575 C C . PRO B 1 274 ? -10.841 9.919 23.353 1.00 26.13 274 PRO B C 1
ATOM 4576 O O . PRO B 1 274 ? -10.998 9.859 24.580 1.00 28.06 274 PRO B O 1
ATOM 4580 N N . GLN B 1 275 ? -11.339 9.006 22.519 1.00 25.61 275 GLN B N 1
ATOM 4581 C CA . GLN B 1 275 ? -12.015 7.820 23.057 1.00 28.11 275 GLN B CA 1
ATOM 4582 C C . GLN B 1 275 ? -10.967 6.879 23.598 1.00 25.40 275 GLN B C 1
ATOM 4583 O O . GLN B 1 275 ? -9.877 6.804 23.043 1.00 26.03 275 GLN B O 1
ATOM 4589 N N . VAL B 1 276 ? -11.276 6.193 24.698 1.00 26.47 276 VAL B N 1
ATOM 4590 C CA . VAL B 1 276 ? -10.403 5.171 25.262 1.00 24.57 276 VAL B CA 1
ATOM 4591 C C . VAL B 1 276 ? -11.250 3.920 25.424 1.00 27.13 276 VAL B C 1
ATOM 4592 O O . VAL B 1 276 ? -12.417 4.019 25.800 1.00 33.73 276 VAL B O 1
ATOM 4596 N N . GLU B 1 277 ? -10.703 2.745 25.121 1.00 24.30 277 GLU B N 1
ATOM 4597 C CA . GLU B 1 277 ? -11.475 1.523 25.285 1.00 26.56 277 GLU B CA 1
ATOM 4598 C C . GLU B 1 277 ? -11.894 1.447 26.739 1.00 30.93 277 GLU B C 1
ATOM 4599 O O . GLU B 1 277 ? -11.075 1.693 27.626 1.00 26.35 277 GLU B O 1
ATOM 4605 N N . PRO B 1 278 ? -13.180 1.149 26.985 1.00 28.70 278 PRO B N 1
ATOM 4606 C CA . PRO B 1 278 ? -13.734 1.145 28.338 1.00 31.35 278 PRO B CA 1
ATOM 4607 C C . PRO B 1 278 ? -12.965 0.222 29.272 1.00 31.84 278 PRO B C 1
ATOM 4608 O O . PRO B 1 278 ? -12.688 0.629 30.392 1.00 34.29 278 PRO B O 1
ATOM 4612 N N . GLY B 1 279 ? -12.617 -0.989 28.832 1.00 32.18 279 GLY B N 1
ATOM 4613 C CA . GLY B 1 279 ? -11.872 -1.906 29.683 1.00 34.11 279 GLY B CA 1
ATOM 4614 C C . GLY B 1 279 ? -10.502 -1.394 30.075 1.00 34.63 279 GLY B C 1
ATOM 4615 O O . GLY B 1 279 ? -9.889 -1.829 31.048 1.00 31.04 279 GLY B O 1
ATOM 4616 N N . LEU B 1 280 ? -10.008 -0.438 29.317 1.00 28.40 280 LEU B N 1
ATOM 4617 C CA . LEU B 1 280 ? -8.736 0.168 29.646 1.00 28.38 280 LEU B CA 1
ATOM 4618 C C . LEU B 1 280 ? -8.981 1.291 30.647 1.00 21.78 280 LEU B C 1
ATOM 4619 O O . LEU B 1 280 ? -8.305 1.394 31.668 1.00 21.77 280 LEU B O 1
ATOM 4624 N N . LEU B 1 281 ? -9.992 2.109 30.353 1.00 26.68 281 LEU B N 1
ATOM 4625 C CA . LEU B 1 281 ? -10.335 3.281 31.164 1.00 28.24 281 LEU B CA 1
ATOM 4626 C C . LEU B 1 281 ? -10.733 2.898 32.590 1.00 30.72 281 LEU B C 1
ATOM 4627 O O . LEU B 1 281 ? -10.419 3.614 33.542 1.00 31.93 281 LEU B O 1
ATOM 4632 N N . ASN B 1 282 ? -11.391 1.745 32.729 1.00 31.40 282 ASN B N 1
ATOM 4633 C CA . ASN B 1 282 ? -11.882 1.252 34.020 1.00 32.14 282 ASN B CA 1
ATOM 4634 C C . ASN B 1 282 ? -10.882 0.413 34.792 1.00 28.36 282 ASN B C 1
ATOM 4635 O O . ASN B 1 282 ? -11.207 -0.125 35.846 1.00 32.86 282 ASN B O 1
ATOM 4640 N N . ASN B 1 283 ? -9.675 0.269 34.270 1.00 26.10 283 ASN B N 1
ATOM 4641 C CA . ASN B 1 283 ? -8.736 -0.660 34.875 1.00 24.70 283 ASN B CA 1
ATOM 4642 C C . ASN B 1 283 ? -7.844 0.098 35.836 1.00 21.06 283 ASN B C 1
ATOM 4643 O O . ASN B 1 283 ? -7.022 0.901 35.394 1.00 19.29 283 ASN B O 1
ATOM 4648 N N . PRO B 1 284 ? -7.988 -0.153 37.156 1.00 22.31 284 PRO B N 1
ATOM 4649 C CA . PRO B 1 284 ? -7.260 0.686 38.114 1.00 21.86 284 PRO B CA 1
ATOM 4650 C C . PRO B 1 284 ? -5.777 0.347 38.116 1.00 22.43 284 PRO B C 1
ATOM 4651 O O . PRO B 1 284 ? -4.991 1.108 38.668 1.00 23.24 284 PRO B O 1
ATOM 4655 N N . ARG B 1 285 ? -5.406 -0.778 37.508 1.00 17.38 285 ARG B N 1
ATOM 4656 C CA . ARG B 1 285 ? -3.997 -1.138 37.365 1.00 20.58 285 ARG B CA 1
ATOM 4657 C C . ARG B 1 285 ? -3.282 -0.422 36.201 1.00 24.70 285 ARG B C 1
ATOM 4658 O O . ARG B 1 285 ? -2.059 -0.466 36.135 1.00 30.46 285 ARG B O 1
ATOM 4666 N N . ALA B 1 286 ? -4.030 0.216 35.297 1.00 21.02 286 ALA B N 1
ATOM 4667 C CA . ALA B 1 286 ? -3.429 1.031 34.233 1.00 18.76 286 ALA B CA 1
ATOM 4668 C C . ALA B 1 286 ? -3.036 2.431 34.745 1.00 18.40 286 ALA B C 1
ATOM 4669 O O . ALA B 1 286 ? -3.669 2.962 35.663 1.00 17.85 286 ALA B O 1
ATOM 4671 N N . MET B 1 287 ? -1.979 3.020 34.182 1.00 14.45 287 MET B N 1
ATOM 4672 C CA . MET B 1 287 ? -1.681 4.431 34.437 1.00 13.69 287 MET B CA 1
ATOM 4673 C C . MET B 1 287 ? -1.917 5.205 33.133 1.00 13.77 287 MET B C 1
ATOM 4674 O O . MET B 1 287 ? -1.282 4.896 32.112 1.00 14.76 287 MET B O 1
ATOM 4679 N N . LEU B 1 288 ? -2.844 6.168 33.149 1.00 12.78 288 LEU B N 1
ATOM 4680 C CA . LEU B 1 288 ? -3.379 6.752 31.898 1.00 10.04 288 LEU B CA 1
ATOM 4681 C C . LEU B 1 288 ? -3.407 8.262 31.971 1.00 12.08 288 LEU B C 1
ATOM 4682 O O . LEU B 1 288 ? -3.909 8.839 32.958 1.00 14.53 288 LEU B O 1
ATOM 4687 N N . LEU B 1 289 ? -2.917 8.908 30.909 1.00 11.87 289 LEU B N 1
ATOM 4688 C CA . LEU B 1 289 ? -2.939 10.356 30.799 1.00 10.29 289 LEU B CA 1
ATOM 4689 C C . LEU B 1 289 ? -3.560 10.714 29.444 1.00 11.97 289 LEU B C 1
ATOM 4690 O O . LEU B 1 289 ? -3.434 9.937 28.473 1.00 15.24 289 LEU B O 1
ATOM 4695 N N . PRO B 1 290 ? -4.230 11.885 29.374 1.00 12.04 290 PRO B N 1
ATOM 4696 C CA . PRO B 1 290 ? -4.880 12.312 28.117 1.00 16.23 290 PRO B CA 1
ATOM 4697 C C . PRO B 1 290 ? -3.943 13.074 27.179 1.00 13.04 290 PRO B C 1
ATOM 4698 O O . PRO B 1 290 ? -4.132 14.278 26.930 1.00 17.39 290 PRO B O 1
ATOM 4702 N N . HIS B 1 291 ? -2.916 12.389 26.682 1.00 14.03 291 HIS B N 1
ATOM 4703 C CA . HIS B 1 291 ? -1.970 12.994 25.735 1.00 13.05 291 HIS B CA 1
ATOM 4704 C C . HIS B 1 291 ? -1.420 14.346 26.164 1.00 15.51 291 HIS B C 1
ATOM 4705 O O . HIS B 1 291 ? -1.555 15.339 25.447 1.00 16.43 291 HIS B O 1
ATOM 4712 N N . ILE B 1 292 ? -0.752 14.369 27.314 1.00 11.08 292 ILE B N 1
ATOM 4713 C CA . ILE B 1 292 ? -0.189 15.578 27.845 1.00 12.59 292 ILE B CA 1
ATOM 4714 C C . ILE B 1 292 ? 1.312 15.690 27.616 1.00 8.45 292 ILE B C 1
ATOM 4715 O O . ILE B 1 292 ? 1.928 16.621 28.113 1.00 12.64 292 ILE B O 1
ATOM 4720 N N . GLY B 1 293 ? 1.886 14.761 26.878 1.00 8.52 293 GLY B N 1
ATOM 4721 C CA . GLY B 1 293 ? 3.352 14.735 26.699 1.00 12.76 293 GLY B CA 1
ATOM 4722 C C . GLY B 1 293 ? 4.052 16.091 26.515 1.00 14.96 293 GLY B C 1
ATOM 4723 O O . GLY B 1 293 ? 4.934 16.450 27.259 1.00 12.00 293 GLY B O 1
ATOM 4724 N N . THR B 1 294 ? 3.641 16.871 25.521 1.00 12.95 294 THR B N 1
ATOM 4725 C CA . THR B 1 294 ? 4.266 18.178 25.292 1.00 11.25 294 THR B CA 1
ATOM 4726 C C . THR B 1 294 ? 3.506 19.375 25.874 1.00 14.60 294 THR B C 1
ATOM 4727 O O . THR B 1 294 ? 3.808 20.529 25.555 1.00 13.77 294 THR B O 1
ATOM 4731 N N . MET B 1 295 ? 2.538 19.127 26.752 1.00 11.03 295 MET B N 1
ATOM 4732 C CA . MET B 1 295 ? 1.753 20.225 27.275 1.00 15.93 295 MET B CA 1
ATOM 4733 C C . MET B 1 295 ? 2.476 20.961 28.402 1.00 12.29 295 MET B C 1
ATOM 4734 O O . MET B 1 295 ? 2.032 20.943 29.528 1.00 10.67 295 MET B O 1
ATOM 4739 N N . THR B 1 296 ? 3.634 21.546 28.109 1.00 10.75 296 THR B N 1
ATOM 4740 C CA . THR B 1 296 ? 4.283 22.439 29.057 1.00 8.76 296 THR B CA 1
ATOM 4741 C C . THR B 1 296 ? 4.574 23.760 28.383 1.00 8.58 296 THR B C 1
ATOM 4742 O O . THR B 1 296 ? 4.623 23.842 27.134 1.00 10.07 296 THR B O 1
ATOM 4746 N N . TYR B 1 297 ? 4.775 24.794 29.190 1.00 9.57 297 TYR B N 1
ATOM 4747 C CA . TYR B 1 297 ? 4.996 26.125 28.655 1.00 10.16 297 TYR B CA 1
ATOM 4748 C C . TYR B 1 297 ? 6.243 26.174 27.788 1.00 7.93 297 TYR B C 1
ATOM 4749 O O . TYR B 1 297 ? 6.219 26.729 26.685 1.00 13.48 297 TYR B O 1
ATOM 4758 N N . GLU B 1 298 ? 7.324 25.554 28.277 1.00 7.20 298 GLU B N 1
ATOM 4759 C CA . GLU B 1 298 ? 8.607 25.710 27.609 1.00 11.39 298 GLU B CA 1
ATOM 4760 C C . GLU B 1 298 ? 8.630 24.924 26.324 1.00 13.11 298 GLU B C 1
ATOM 4761 O O . GLU B 1 298 ? 9.139 25.402 25.307 1.00 12.27 298 GLU B O 1
ATOM 4767 N N . THR B 1 299 ? 8.130 23.705 26.381 1.00 9.79 299 THR B N 1
ATOM 4768 C CA . THR B 1 299 ? 8.103 22.883 25.171 1.00 11.21 299 THR B CA 1
ATOM 4769 C C . THR B 1 299 ? 7.137 23.420 24.109 1.00 10.83 299 THR B C 1
ATOM 4770 O O . THR B 1 299 ? 7.496 23.495 22.939 1.00 12.08 299 THR B O 1
ATOM 4774 N N . GLN B 1 300 ? 5.913 23.783 24.492 1.00 10.73 300 GLN B N 1
ATOM 4775 C CA . GLN B 1 300 ? 4.990 24.324 23.512 1.00 10.39 300 GLN B CA 1
ATOM 4776 C C . GLN B 1 300 ? 5.542 25.560 22.852 1.00 13.74 300 GLN B C 1
ATOM 4777 O O . GLN B 1 300 ? 5.390 25.711 21.654 1.00 15.09 300 GLN B O 1
ATOM 4783 N N . LYS B 1 301 ? 6.161 26.456 23.621 1.00 9.14 301 LYS B N 1
ATOM 4784 C CA . LYS B 1 301 ? 6.660 27.714 23.042 1.00 12.52 301 LYS B CA 1
ATOM 4785 C C . LYS B 1 301 ? 7.825 27.374 22.138 1.00 16.35 301 LYS B C 1
ATOM 4786 O O . LYS B 1 301 ? 7.953 27.949 21.036 1.00 12.96 301 LYS B O 1
ATOM 4792 N N . GLU B 1 302 ? 8.656 26.417 22.555 1.00 16.28 302 GLU B N 1
ATOM 4793 C CA . GLU B 1 302 ? 9.804 26.056 21.695 1.00 9.95 302 GLU B CA 1
ATOM 4794 C C . GLU B 1 302 ? 9.332 25.507 20.346 1.00 13.70 302 GLU B C 1
ATOM 4795 O O . GLU B 1 302 ? 9.941 25.784 19.301 1.00 15.62 302 GLU B O 1
ATOM 4801 N N . MET B 1 303 ? 8.251 24.729 20.370 1.00 14.33 303 MET B N 1
ATOM 4802 C CA . MET B 1 303 ? 7.684 24.123 19.147 1.00 15.82 303 MET B CA 1
ATOM 4803 C C . MET B 1 303 ? 7.136 25.228 18.217 1.00 17.12 303 MET B C 1
ATOM 4804 O O . MET B 1 303 ? 7.386 25.215 17.012 1.00 16.12 303 MET B O 1
ATOM 4809 N N . GLU B 1 304 ? 6.382 26.162 18.781 1.00 10.54 304 GLU B N 1
ATOM 4810 C CA . GLU B 1 304 ? 5.858 27.282 18.007 1.00 12.32 304 GLU B CA 1
ATOM 4811 C C . GLU B 1 304 ? 6.956 28.117 17.389 1.00 19.99 304 GLU B C 1
ATOM 4812 O O . GLU B 1 304 ? 6.871 28.516 16.217 1.00 13.63 304 GLU B O 1
ATOM 4818 N N . LEU B 1 305 ? 7.973 28.426 18.174 1.00 18.65 305 LEU B N 1
ATOM 4819 C CA . LEU B 1 305 ? 9.075 29.209 17.638 1.00 18.35 305 LEU B CA 1
ATOM 4820 C C . LEU B 1 305 ? 9.804 28.496 16.504 1.00 18.02 305 LEU B C 1
ATOM 4821 O O . LEU B 1 305 ? 10.237 29.134 15.533 1.00 16.12 305 LEU B O 1
ATOM 4826 N N . LEU B 1 306 ? 9.906 27.172 16.588 1.00 15.86 306 LEU B N 1
ATOM 4827 C CA . LEU B 1 306 ? 10.524 26.397 15.518 1.00 18.34 306 LEU B CA 1
ATOM 4828 C C . LEU B 1 306 ? 9.687 26.444 14.240 1.00 14.04 306 LEU B C 1
ATOM 4829 O O . LEU B 1 306 ? 10.233 26.608 13.143 1.00 15.91 306 LEU B O 1
ATOM 4834 N N . VAL B 1 307 ? 8.362 26.331 14.368 1.00 13.32 307 VAL B N 1
ATOM 4835 C CA . VAL B 1 307 ? 7.501 26.448 13.171 1.00 16.63 307 VAL B CA 1
ATOM 4836 C C . VAL B 1 307 ? 7.654 27.833 12.525 1.00 17.79 307 VAL B C 1
ATOM 4837 O O . VAL B 1 307 ? 7.785 27.955 11.299 1.00 17.82 307 VAL B O 1
ATOM 4841 N N . LEU B 1 308 ? 7.638 28.884 13.356 1.00 14.07 308 LEU B N 1
ATOM 4842 C CA . LEU B 1 308 ? 7.747 30.238 12.849 1.00 14.84 308 LEU B CA 1
ATOM 4843 C C . LEU B 1 308 ? 9.135 30.506 12.253 1.00 17.72 308 LEU B C 1
ATOM 4844 O O . LEU B 1 308 ? 9.258 31.262 11.275 1.00 21.41 308 LEU B O 1
ATOM 4849 N N . ASN B 1 309 ? 10.177 29.876 12.800 1.00 15.06 309 ASN B N 1
ATOM 4850 C CA . ASN B 1 309 ? 11.497 30.051 12.188 1.00 17.87 309 ASN B CA 1
ATOM 4851 C C . ASN B 1 309 ? 11.599 29.369 10.815 1.00 21.61 309 ASN B C 1
ATOM 4852 O O . ASN B 1 309 ? 12.237 29.899 9.889 1.00 20.14 309 ASN B O 1
ATOM 4857 N N . ASN B 1 310 ? 10.958 28.211 10.677 1.00 20.49 310 ASN B N 1
ATOM 4858 C CA . ASN B 1 310 ? 10.819 27.560 9.372 1.00 21.73 310 ASN B CA 1
ATOM 4859 C C . ASN B 1 310 ? 10.086 28.463 8.390 1.00 20.33 310 ASN B C 1
ATOM 4860 O O . ASN B 1 310 ? 10.522 28.700 7.272 1.00 19.71 310 ASN B O 1
ATOM 4865 N N . LEU B 1 311 ? 8.951 28.981 8.829 1.00 22.48 311 LEU B N 1
ATOM 4866 C CA . LEU B 1 311 ? 8.155 29.852 7.987 1.00 20.59 311 LEU B CA 1
ATOM 4867 C C . LEU B 1 311 ? 8.911 31.100 7.536 1.00 20.40 311 LEU B C 1
ATOM 4868 O O . LEU B 1 311 ? 8.796 31.523 6.375 1.00 22.75 311 LEU B O 1
ATOM 4873 N N . ARG B 1 312 ? 9.705 31.690 8.419 1.00 20.42 312 ARG B N 1
ATOM 4874 C CA . ARG B 1 312 ? 10.466 32.898 8.058 1.00 20.76 312 ARG B CA 1
ATOM 4875 C C . ARG B 1 312 ? 11.602 32.569 7.094 1.00 23.22 312 ARG B C 1
ATOM 4876 O O . ARG B 1 312 ? 11.845 33.300 6.133 1.00 26.84 312 ARG B O 1
ATOM 4884 N N . SER B 1 313 ? 12.285 31.458 7.335 1.00 21.61 313 SER B N 1
ATOM 4885 C CA . SER B 1 313 ? 13.293 30.981 6.395 1.00 26.62 313 SER B CA 1
ATOM 4886 C C . SER B 1 313 ? 12.671 30.683 5.018 1.00 24.41 313 SER B C 1
ATOM 4887 O O . SER B 1 313 ? 13.201 31.084 3.987 1.00 24.42 313 SER B O 1
ATOM 4890 N N . ALA B 1 314 ? 11.542 29.978 5.014 1.00 23.14 314 ALA B N 1
ATOM 4891 C CA . ALA B 1 314 ? 10.828 29.720 3.767 1.00 24.12 314 ALA B CA 1
ATOM 4892 C C . ALA B 1 314 ? 10.587 31.016 2.971 1.00 25.25 314 ALA B C 1
ATOM 4893 O O . ALA B 1 314 ? 10.928 31.126 1.771 1.00 28.72 314 ALA B O 1
ATOM 4895 N N . ILE B 1 315 ? 10.010 31.994 3.654 1.00 25.83 315 ILE B N 1
ATOM 4896 C CA . ILE B 1 315 ? 9.704 33.298 3.069 1.00 28.89 315 ILE B CA 1
ATOM 4897 C C . ILE B 1 315 ? 10.952 34.040 2.598 1.00 29.13 315 ILE B C 1
ATOM 4898 O O . ILE B 1 315 ? 10.959 34.595 1.511 1.00 29.80 315 ILE B O 1
ATOM 4903 N N . GLU B 1 316 ? 11.989 34.099 3.432 1.00 29.16 316 GLU B N 1
ATOM 4904 C CA . GLU B 1 316 ? 13.135 34.982 3.136 1.00 32.52 316 GLU B CA 1
ATOM 4905 C C . GLU B 1 316 ? 14.136 34.346 2.181 1.00 32.56 316 GLU B C 1
ATOM 4906 O O . GLU B 1 316 ? 14.784 35.034 1.385 1.00 31.69 316 GLU B O 1
ATOM 4912 N N . LYS B 1 317 ? 14.257 33.028 2.270 1.00 32.76 317 LYS B N 1
ATOM 4913 C CA . LYS B 1 317 ? 15.363 32.298 1.652 1.00 30.78 317 LYS B CA 1
ATOM 4914 C C . LYS B 1 317 ? 14.923 31.137 0.763 1.00 31.60 317 LYS B C 1
ATOM 4915 O O . LYS B 1 317 ? 15.743 30.569 0.033 1.00 33.45 317 LYS B O 1
ATOM 4921 N N . GLY B 1 318 ? 13.646 30.767 0.826 1.00 32.44 318 GLY B N 1
ATOM 4922 C CA . GLY B 1 318 ? 13.156 29.665 0.005 1.00 30.92 318 GLY B CA 1
ATOM 4923 C C . GLY B 1 318 ? 13.657 28.315 0.473 1.00 32.11 318 GLY B C 1
ATOM 4924 O O . GLY B 1 318 ? 13.811 27.392 -0.316 1.00 32.11 318 GLY B O 1
ATOM 4925 N N . GLU B 1 319 ? 13.932 28.191 1.764 1.00 34.38 319 GLU B N 1
ATOM 4926 C CA . GLU B 1 319 ? 14.301 26.893 2.303 1.00 37.06 319 GLU B CA 1
ATOM 4927 C C . GLU B 1 319 ? 13.801 26.710 3.715 1.00 31.49 319 GLU B C 1
ATOM 4928 O O . GLU B 1 319 ? 13.541 27.679 4.423 1.00 31.06 319 GLU B O 1
ATOM 4934 N N . LEU B 1 320 ? 13.638 25.456 4.111 1.00 28.41 320 LEU B N 1
ATOM 4935 C CA . LEU B 1 320 ? 13.118 25.149 5.428 1.00 27.48 320 LEU B CA 1
ATOM 4936 C C . LEU B 1 320 ? 14.267 24.793 6.359 1.00 30.00 320 LEU B C 1
ATOM 4937 O O . LEU B 1 320 ? 15.386 24.532 5.909 1.00 33.02 320 LEU B O 1
ATOM 4942 N N . LEU B 1 321 ? 13.988 24.786 7.655 1.00 28.46 321 LEU B N 1
ATOM 4943 C CA . LEU B 1 321 ? 14.990 24.451 8.651 1.00 30.13 321 LEU B CA 1
ATOM 4944 C C . LEU B 1 321 ? 14.942 22.957 8.988 1.00 29.71 321 LEU B C 1
ATOM 4945 O O . LEU B 1 321 ? 15.978 22.307 9.136 1.00 30.46 321 LEU B O 1
ATOM 4950 N N . THR B 1 322 ? 13.723 22.440 9.131 1.00 26.05 322 THR B N 1
ATOM 4951 C CA . THR B 1 322 ? 13.487 21.065 9.534 1.00 25.11 322 THR B CA 1
ATOM 4952 C C . THR B 1 322 ? 12.429 20.420 8.637 1.00 23.43 322 THR B C 1
ATOM 4953 O O . THR B 1 322 ? 11.358 19.994 9.104 1.00 20.68 322 THR B O 1
ATOM 4957 N N . GLN B 1 323 ? 12.747 20.353 7.354 1.00 28.96 323 GLN B N 1
ATOM 4958 C CA . GLN B 1 323 ? 11.898 19.693 6.372 1.00 30.09 323 GLN B CA 1
ATOM 4959 C C . GLN B 1 323 ? 11.809 18.207 6.713 1.00 25.64 323 GLN B C 1
ATOM 4960 O O . GLN B 1 323 ? 12.801 17.590 7.128 1.00 25.92 323 GLN B O 1
ATOM 4966 N N . VAL B 1 324 ? 10.610 17.644 6.571 1.00 21.20 324 VAL B N 1
ATOM 4967 C CA . VAL B 1 324 ? 10.357 16.256 6.937 1.00 21.28 324 VAL B CA 1
ATOM 4968 C C . VAL B 1 324 ? 11.294 15.338 6.151 1.00 27.12 324 VAL B C 1
ATOM 4969 O O . VAL B 1 324 ? 11.588 15.610 4.989 1.00 27.91 324 VAL B O 1
ATOM 4973 N N . PRO B 1 325 ? 11.788 14.262 6.804 1.00 29.61 325 PRO B N 1
ATOM 4974 C CA . PRO B 1 325 ? 12.764 13.373 6.168 1.00 30.78 325 PRO B CA 1
ATOM 4975 C C . PRO B 1 325 ? 12.280 12.786 4.853 1.00 28.57 325 PRO B C 1
ATOM 4976 O O . PRO B 1 325 ? 13.123 12.560 3.976 1.00 30.41 325 PRO B O 1
ATOM 4980 N N . GLU B 1 326 ? 10.971 12.579 4.676 1.00 26.59 326 GLU B N 1
ATOM 4981 C CA . GLU B 1 326 ? 10.482 11.970 3.414 1.00 31.89 326 GLU B CA 1
ATOM 4982 C C . GLU B 1 326 ? 10.852 12.790 2.187 1.00 34.92 326 GLU B C 1
ATOM 4983 O O . GLU B 1 326 ? 10.976 12.263 1.074 1.00 38.49 326 GLU B O 1
ATOM 4989 N N . GLN B 1 327 ? 11.015 14.090 2.380 1.00 32.04 327 GLN B N 1
ATOM 4990 C CA . GLN B 1 327 ? 11.238 14.975 1.269 1.00 33.28 327 GLN B CA 1
ATOM 4991 C C . GLN B 1 327 ? 12.707 15.305 1.075 1.00 37.77 327 GLN B C 1
ATOM 4992 O O . GLN B 1 327 ? 13.068 15.957 0.110 1.00 40.26 327 GLN B O 1
ATOM 4998 N N . LYS B 1 328 ? 13.560 14.876 1.992 1.00 41.61 328 LYS B N 1
ATOM 4999 C CA . LYS B 1 328 ? 14.995 15.082 1.795 1.00 47.43 328 LYS B CA 1
ATOM 5000 C C . LYS B 1 328 ? 15.651 13.845 1.186 1.00 48.32 328 LYS B C 1
ATOM 5001 O O . LYS B 1 328 ? 15.022 12.793 1.065 1.00 47.26 328 LYS B O 1
#

B-factor: mean 23.36, std 11.23, range [4.8, 123.9]

Organism: NCBI:txid566408

Sequence (656 aa):
MPSQAALLIGDIVHARAEWEALSSLVTLKEFPEGGREKFLENCKSGQYDDVIAIYRSNISTKHTGPFDRELISALPKSVKYICHNGAGYDNIDVDAATEAGIAISSTPIAVNNATADVAIFLMIGALRQAYVPITAIRAGEWHGKTTLGHDPNGKTLGILGMGGIGREVARRARAFGMNIIYHNRNKLPPELEDGAKYVSFDELLAQSDVFSLNLALNASTRHIIGEKELAKMKDGVVIVNTARGALIDEKALVRALESGKVASVGLDVYENEPQVEPGLLNNPRAMLLPHIGTMTYETQKEMELLVLNNLRSAIEKGELLTQVPEQKMPSQAALLIGDIVHARAEWEALSSLVTLKEFPEGGREKFLENCKSGQYDDVIAIYRSNISTKHTGPFDRELISALPKSVKYICHNGAGYDNIDVDAATEAGIAISSTPIAVNNATADVAIFLMIGALRQAYVPITAIRAGEWHGKTTLGHDPNGKTLGILGMGGIGREVARRARAFGMNIIYHNRNKLPPELEDGAKYVSFDELLAQSDVFSLNLALNASTRHIIGEKELAKMKDGVVIVNTARGALIDEKALVRALESGKVASVGLDVYENEPQVEPGLLNNPRAMLLPHIGTMTYETQKEMELLVLNNLRSAIEKGELLTQVPEQK

Solvent-accessible surface area: 27227 Å² total; per-residue (Å²): 199,114,72,62,0,0,2,0,0,2,95,10,100,38,0,86,74,69,1,86,51,1,72,96,66,8,70,41,68,77,6,65,121,48,30,57,132,95,0,40,97,12,7,195,77,29,96,6,82,77,1,20,0,1,1,0,13,45,127,2,31,156,25,0,17,56,0,47,121,104,0,6,94,41,16,16,206,34,3,106,20,0,0,0,19,2,38,23,32,70,27,9,46,14,95,4,0,78,124,55,53,7,22,0,1,4,0,52,142,15,6,20,44,0,10,0,1,0,4,2,4,0,3,3,0,1,13,9,32,1,40,31,0,2,62,4,3,40,65,63,110,54,53,31,176,23,73,40,3,76,7,1,74,57,43,24,2,0,0,6,8,5,28,25,36,0,50,34,8,2,89,0,0,82,14,1,30,6,88,13,11,0,30,28,210,107,126,31,76,110,155,75,18,53,71,5,134,68,7,48,48,78,81,0,0,52,74,0,30,0,0,9,1,32,39,79,42,83,104,100,21,131,52,46,0,8,107,134,32,5,74,76,5,85,120,38,1,7,0,4,1,13,16,54,6,14,0,4,30,8,128,3,1,15,113,10,18,130,91,47,46,2,38,0,0,0,4,1,2,4,38,90,64,77,122,16,41,87,32,0,36,113,28,64,136,0,1,2,0,0,59,4,4,35,30,0,102,65,7,35,83,92,16,8,44,32,1,6,74,0,0,76,12,3,27,90,147,46,93,26,88,27,50,0,101,107,43,173,215,118,80,70,0,0,1,0,0,2,93,9,99,41,0,86,76,70,1,86,52,2,72,100,68,9,69,44,55,76,7,64,121,48,27,63,141,107,0,42,101,14,6,190,78,29,89,7,88,46,1,29,0,1,0,0,12,46,134,1,32,156,27,0,16,55,0,49,119,103,0,6,94,40,16,16,199,31,2,101,26,0,0,1,18,2,36,24,32,71,26,10,47,13,98,5,0,76,125,54,46,6,22,0,1,3,0,51,139,6,8,30,46,0,10,0,0,0,5,2,4,0,3,3,0,1,13,9,41,1,41,28,0,2,47,5,3,42,66,65,100,51,59,37,183,23,81,39,4,78,7,2,73,52,43,25,2,0,0,7,15,0,33,27,38,0,58,26,6,1,107,1,0,78,12,0,29,7,87,12,6,0,37,28,220,106,124,26,60,108,126,75,17,89,78,7,112,69,5,47,52,81,78,0,0,55,64,0,31,0,0,9,1,29,33,83,42,80,107,102,20,133,53,43,0,8,107,134,30,0,57,77,6,81,122,38,1,8,0,5,2,11,16,53,5,13,0,4,33,7,112,2,1,32,142,7,5,148,87,46,43,2,34,0,0,0,3,1,2,4,39,84,67,77,124,17,34,88,38,0,37,118,13,58,89,0,2,2,0,0,58,4,3,33,32,0,101,65,3,35,93,86,15,9,51,36,0,7,77,0,0,76,13,2,25,86,150,48,101,26,90,29,46,0,99,107,40,170

Foldseek 3Di:
DPAAEEEEQADQDFPVVLLVVCVVQHHYHYDRADEQVVVLVCLVVCVCQRYQEYEYEPVSCRRHPAQELVVLVSHHLNHQEYQYQAPARQSHPVVSCVVSNHFYFYFPPLLQQLLLVLQVVLVVCLQQLVLQQVVCVVVVNRNPPGDHGDQQAPFEEEEEDQASNNVNNVVVSVVSNYAYEYEYVDDDDDVSCVRYHYDHLLVSQDRHQEYEYADHDDPVLQQCPALVSLVSHAQQREYEYLHEARSHPLVRVLVCCVVSSHVEYRYQYHNDPVDHPPSNVVDSSYHYHPNCRQVDPSSSVVSVVQSSVQVVCCSPPVGGDGTPPVVD/DPAAEEEEQADDDQPVVLVVVCVVQHHYHYDNADEQVVVLVCLVVCVCQRYQEYEYEPVSCRRHPFQELVVLVSHHLNHQEYQYQAPARQSHHCVSCVVSNHFYFYFPPLLQQLLLVLQVVLVVCLQQLVLQQVVCVVVVNRNHPGDGGDQQAAFEEEEEDCDSNNLNNVVVSVVSHYAYEYEDVDDDDCVSCVNHHYDHLLVSQDRHLEYEYADHDDPVLQQCPALVSLVSHAQAHEYEYLHEARSHPLVRVLVCCVVSSYQEYRYQYHNDPVDHPPSNVPDSSYHYHPNCRQVDPRSSNVSSVQSSVQVVCCSPPVGGDGTPPVVD

Secondary structure (DSSP, 8-state):
----EEEEES--SS-HHHHHHGGGTSEEEEE-S--HHHHHHHHHHTTTTTEEEEEEESTTHHHH--B-HHHHHHS-TT--EEEEESS--TTB-HHHHHHTT-EEE---SSSHHHHHHHHHHHHHHHHTTTHHHHHHHHTT-TTTT---B---TTPEEEEES-SHHHHHHHHHHHHTT-EEEEE-SSPPPHHHHTTPEE--HHHHHHH-SEEEE-----TTTTTSB-HHHHHHSPTTEEEEE-S-GGGB-HHHHHHHHHHTSEEEEEES--TBTTB--HHHHT-TTSEE-SS-TT-BHHHHHHHHHHHHHHHHHHHHHS--SSB-GGG-/----EEEEES--SS-HHHHHHGGGTSEEEEE-S--HHHHHHHHHHTTTTTEEEEEEESTTHHHH--B-HHHHHHS-TT--EEEEESS--TTB-HHHHHHTT-EEE--TTTSHHHHHHHHHHHHHHHHTTTHHHHHHHHTT-TTTT---B---TTPEEEEES-SHHHHHHHHHHHHTT-EEEEE-SSPPPHHHHTTPEE--HHHHHHH-SEEEE-----TTTTTSB-HHHHHHSPTTEEEEE-S-GGGB-HHHHHHHHHTTSEEEEEES--TBTTB--HHHHT-TTSEE-SS-TT-BHHHHHHHHHHHHHHHHHHHHHS--SSB-GGG-